Protein AF-M4C6T0-F1 (afdb_monomer_lite)

Structure (mmCIF, N/CA/C/O backbone):
data_AF-M4C6T0-F1
#
_entry.id   AF-M4C6T0-F1
#
loop_
_atom_site.group_PDB
_atom_site.id
_atom_site.type_symbol
_atom_site.label_atom_id
_atom_site.label_alt_id
_atom_site.label_comp_id
_atom_site.label_asym_id
_atom_site.label_entity_id
_atom_site.label_seq_id
_atom_site.pdbx_PDB_ins_code
_atom_site.Cartn_x
_atom_site.Cartn_y
_atom_site.Cartn_z
_atom_site.occupancy
_atom_site.B_iso_or_equiv
_atom_site.auth_seq_id
_atom_site.auth_comp_id
_atom_site.auth_asym_id
_atom_site.auth_atom_id
_atom_site.pdbx_PDB_model_num
ATOM 1 N N . MET A 1 1 ? -5.863 -20.176 60.309 1.00 34.75 1 MET A N 1
ATOM 2 C CA . MET A 1 1 ? -4.552 -20.856 60.263 1.00 34.75 1 MET A CA 1
ATOM 3 C C . MET A 1 1 ? -3.946 -20.661 58.879 1.00 34.75 1 MET A C 1
ATOM 5 O O . MET A 1 1 ? -4.218 -21.455 57.996 1.00 34.75 1 MET A O 1
ATOM 9 N N . LEU A 1 2 ? -3.178 -19.593 58.672 1.00 32.44 2 LEU A N 1
ATOM 10 C CA . LEU A 1 2 ? -2.328 -19.421 57.488 1.00 32.44 2 LEU A CA 1
ATOM 11 C C . LEU A 1 2 ? -0.992 -18.873 57.990 1.00 32.44 2 LEU A C 1
ATOM 13 O O . LEU A 1 2 ? -0.726 -17.677 57.941 1.00 32.44 2 LEU A O 1
ATOM 17 N N . ALA A 1 3 ? -0.214 -19.765 58.596 1.00 37.16 3 ALA A N 1
ATOM 18 C CA . ALA A 1 3 ? 1.192 -19.548 58.882 1.00 37.16 3 ALA A CA 1
ATOM 19 C C . ALA A 1 3 ? 1.992 -20.378 57.870 1.00 37.16 3 ALA A C 1
ATOM 21 O O . ALA A 1 3 ? 1.653 -21.535 57.633 1.00 37.16 3 ALA A O 1
ATOM 22 N N . ASN A 1 4 ? 3.046 -19.769 57.328 1.00 42.59 4 ASN A N 1
ATOM 23 C CA . ASN A 1 4 ? 4.097 -20.364 56.497 1.00 42.59 4 ASN A CA 1
ATOM 24 C C . ASN A 1 4 ? 3.730 -20.710 55.045 1.00 42.59 4 ASN A C 1
ATOM 26 O O . ASN A 1 4 ? 3.694 -21.869 54.647 1.00 42.59 4 ASN A O 1
ATOM 30 N N . LEU A 1 5 ? 3.604 -19.670 54.220 1.00 40.28 5 LEU A N 1
ATOM 31 C CA . LEU A 1 5 ? 4.192 -19.707 52.880 1.00 40.28 5 LEU A CA 1
ATOM 32 C C . LEU A 1 5 ? 5.446 -18.835 52.942 1.00 40.28 5 LEU A C 1
ATOM 34 O O . LEU A 1 5 ? 5.355 -17.626 53.148 1.00 40.28 5 LEU A O 1
ATOM 38 N N . ASP A 1 6 ? 6.608 -19.473 52.850 1.00 43.81 6 ASP A N 1
ATOM 39 C CA . ASP A 1 6 ? 7.919 -18.828 52.851 1.00 43.81 6 ASP A CA 1
ATOM 40 C C . ASP A 1 6 ? 8.112 -18.146 51.484 1.00 43.81 6 ASP A C 1
ATOM 42 O O . ASP A 1 6 ? 8.697 -18.688 50.545 1.00 43.81 6 ASP A O 1
ATOM 46 N N . ILE A 1 7 ? 7.471 -16.987 51.319 1.00 48.97 7 ILE A N 1
ATOM 47 C CA . ILE A 1 7 ? 7.549 -16.174 50.105 1.00 48.97 7 ILE A CA 1
ATOM 48 C C . ILE A 1 7 ? 8.973 -15.616 50.048 1.00 48.97 7 ILE A C 1
ATOM 50 O O . ILE A 1 7 ? 9.346 -14.760 50.852 1.00 48.97 7 ILE A O 1
ATOM 54 N N . SER A 1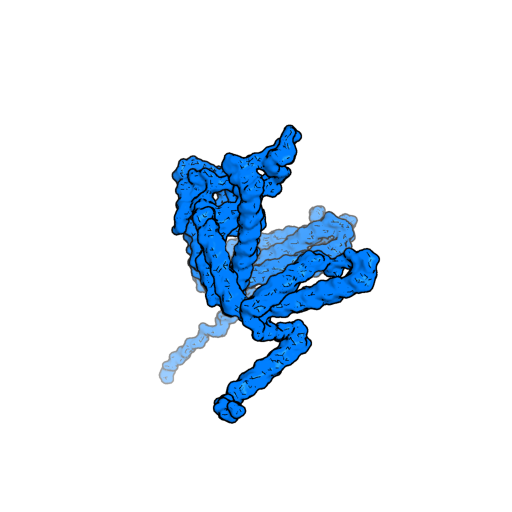 8 ? 9.773 -16.111 49.099 1.00 57.84 8 SER A N 1
ATOM 55 C CA . SER A 1 8 ? 11.155 -15.671 48.877 1.00 57.84 8 SER A CA 1
ATOM 56 C C . SER A 1 8 ? 11.259 -14.138 48.871 1.00 57.84 8 SER A C 1
ATOM 58 O O . SER A 1 8 ? 10.407 -13.441 48.314 1.00 57.84 8 SER A O 1
ATOM 60 N N . SER A 1 9 ? 12.341 -13.601 49.446 1.00 55.25 9 SER A N 1
ATOM 61 C CA . SER A 1 9 ? 12.688 -12.167 49.435 1.00 55.25 9 SER A CA 1
ATOM 62 C C . SER A 1 9 ? 12.513 -11.518 48.053 1.00 55.25 9 SER A C 1
ATOM 64 O O . SER A 1 9 ? 12.096 -10.361 47.947 1.00 55.25 9 SER A O 1
ATOM 66 N N . ASP A 1 10 ? 12.749 -12.279 46.983 1.00 52.09 10 ASP A N 1
ATOM 67 C CA . ASP A 1 10 ? 12.592 -11.807 45.611 1.00 52.09 10 ASP A CA 1
ATOM 68 C C . ASP A 1 10 ? 11.132 -11.749 45.149 1.00 52.09 10 ASP A C 1
ATOM 70 O O . ASP A 1 10 ? 10.766 -10.802 44.454 1.00 52.09 10 ASP A O 1
ATOM 74 N N . GLN A 1 11 ? 10.261 -12.652 45.610 1.00 49.75 11 GLN A N 1
ATOM 75 C CA . GLN A 1 11 ? 8.814 -12.569 45.371 1.00 49.75 11 GLN A CA 1
ATOM 76 C C . GLN A 1 11 ? 8.192 -11.367 46.099 1.00 49.75 11 GLN A C 1
ATOM 78 O O . GLN A 1 11 ? 7.364 -10.663 45.524 1.00 49.75 11 GLN A O 1
ATOM 83 N N . VAL A 1 12 ? 8.651 -11.047 47.316 1.00 56.62 12 VAL A N 1
ATOM 84 C CA . VAL A 1 12 ? 8.214 -9.840 48.049 1.00 56.62 12 VAL A CA 1
ATOM 85 C C . VAL A 1 12 ? 8.657 -8.558 47.331 1.00 56.62 12 VAL A C 1
ATOM 87 O O . VAL A 1 12 ? 7.901 -7.584 47.252 1.00 56.62 12 VAL A O 1
ATOM 90 N N . LYS A 1 13 ? 9.875 -8.537 46.772 1.00 60.06 13 LYS A N 1
ATOM 91 C CA . LYS A 1 13 ? 10.358 -7.415 45.946 1.00 60.06 13 LYS A CA 1
ATOM 92 C C . LYS A 1 13 ? 9.582 -7.294 44.634 1.00 60.06 13 LYS A C 1
ATOM 94 O O . LYS A 1 13 ? 9.295 -6.169 44.220 1.00 60.06 13 LYS A O 1
ATOM 99 N N . LEU A 1 14 ? 9.230 -8.417 44.005 1.00 58.19 14 LEU A N 1
ATOM 100 C CA . LEU A 1 14 ? 8.426 -8.459 42.783 1.00 58.19 14 LEU A CA 1
ATOM 101 C C . LEU A 1 14 ? 7.018 -7.900 43.035 1.00 58.19 14 LEU A C 1
ATOM 103 O O . LEU A 1 14 ? 6.595 -6.988 42.331 1.00 58.19 14 LEU A O 1
ATOM 107 N N . LEU A 1 15 ? 6.354 -8.345 44.108 1.00 57.53 15 LEU A N 1
ATOM 108 C CA . LEU A 1 15 ? 5.052 -7.838 44.558 1.00 57.53 15 LEU A CA 1
ATOM 109 C C . LEU A 1 15 ? 5.080 -6.328 44.829 1.00 57.53 15 LEU A C 1
ATOM 111 O O . LEU A 1 15 ? 4.204 -5.599 44.373 1.00 57.53 15 LEU A O 1
ATOM 115 N N . ARG A 1 16 ? 6.121 -5.816 45.502 1.00 61.53 16 ARG A N 1
ATOM 116 C CA . ARG A 1 16 ? 6.276 -4.363 45.717 1.00 61.53 16 ARG A CA 1
ATOM 117 C C . ARG A 1 16 ? 6.500 -3.583 44.422 1.00 61.53 16 ARG A C 1
ATOM 119 O O . ARG A 1 16 ? 6.084 -2.427 44.348 1.00 61.53 16 ARG A O 1
ATOM 126 N N . ARG A 1 17 ? 7.187 -4.160 43.429 1.00 61.09 17 ARG A N 1
ATOM 127 C CA . ARG A 1 17 ? 7.357 -3.536 42.106 1.00 61.09 17 ARG A CA 1
ATOM 128 C C . ARG A 1 17 ? 6.044 -3.517 41.331 1.00 61.09 17 ARG A C 1
ATOM 130 O O . ARG A 1 17 ? 5.722 -2.468 40.787 1.00 61.09 17 ARG A O 1
ATOM 137 N N . LEU A 1 18 ? 5.287 -4.614 41.350 1.00 61.22 18 LEU A N 1
ATOM 138 C CA . LEU A 1 18 ? 3.964 -4.704 40.730 1.00 61.22 18 LEU A CA 1
ATOM 139 C C . LEU A 1 18 ? 2.987 -3.694 41.343 1.00 61.22 18 LEU A C 1
ATOM 141 O O . LEU A 1 18 ? 2.423 -2.902 40.605 1.00 61.22 18 LEU A O 1
ATOM 145 N N . LEU A 1 19 ? 2.909 -3.598 42.674 1.00 61.06 19 LEU A N 1
ATOM 146 C CA . LEU A 1 19 ? 2.078 -2.600 43.370 1.00 61.06 19 LEU A CA 1
ATOM 147 C C . LEU A 1 19 ? 2.480 -1.146 43.061 1.00 61.06 19 LEU A C 1
ATOM 149 O O . LEU A 1 19 ? 1.636 -0.254 42.997 1.00 61.06 19 LEU A O 1
ATOM 153 N N . LYS A 1 20 ? 3.780 -0.872 42.881 1.00 65.50 20 LYS A N 1
ATOM 154 C CA . LYS A 1 20 ? 4.250 0.462 42.468 1.00 65.50 20 LYS A CA 1
ATOM 155 C C . LYS A 1 20 ? 3.882 0.774 41.019 1.00 65.50 20 LYS A C 1
ATOM 157 O O . LYS A 1 20 ? 3.477 1.900 40.754 1.00 65.50 20 LYS A O 1
ATOM 162 N N . LEU A 1 21 ? 4.017 -0.200 40.120 1.00 61.97 21 LEU A N 1
ATOM 163 C CA . LEU A 1 21 ? 3.598 -0.095 38.721 1.00 61.97 21 LEU A CA 1
ATOM 164 C C . LEU A 1 21 ? 2.089 0.121 38.621 1.00 61.97 21 LEU A C 1
ATOM 166 O O . LEU A 1 21 ? 1.659 1.050 37.955 1.00 61.97 21 LEU A O 1
ATOM 170 N N . GLU A 1 22 ? 1.299 -0.654 39.356 1.00 62.06 22 GLU A N 1
ATOM 171 C CA . GLU A 1 22 ? -0.155 -0.522 39.446 1.00 62.06 22 GLU A CA 1
ATOM 172 C C . GLU A 1 22 ? -0.570 0.893 39.875 1.00 62.06 22 GLU A C 1
ATOM 174 O O . GLU A 1 22 ? -1.385 1.545 39.224 1.00 62.06 22 GLU A O 1
ATOM 179 N N . LYS A 1 23 ? 0.080 1.426 40.917 1.00 60.47 23 LYS A N 1
ATOM 180 C CA . LYS A 1 23 ? -0.165 2.786 41.410 1.00 60.47 23 LYS A CA 1
ATOM 181 C C . LYS A 1 23 ? 0.260 3.870 40.412 1.00 60.47 23 LYS A C 1
ATOM 183 O O . LYS A 1 23 ? -0.401 4.901 40.322 1.00 60.47 23 LYS A O 1
ATOM 188 N N . GLN A 1 24 ? 1.346 3.653 39.668 1.00 60.00 24 GLN A N 1
ATOM 189 C CA . GLN A 1 24 ? 1.797 4.560 38.605 1.00 60.00 24 GLN A CA 1
ATOM 190 C C . GLN A 1 24 ? 0.851 4.542 37.398 1.00 60.00 24 GLN A C 1
ATOM 192 O O . GLN A 1 24 ? 0.559 5.601 36.849 1.00 60.00 24 GLN A O 1
ATOM 197 N N . LEU A 1 25 ? 0.335 3.369 37.023 1.00 61.12 25 LEU A N 1
ATOM 198 C CA . LEU A 1 25 ? -0.644 3.205 35.947 1.00 61.12 25 LEU A CA 1
ATOM 199 C C . LEU A 1 25 ? -1.969 3.895 36.303 1.00 61.12 25 LEU A C 1
ATOM 201 O O . LEU A 1 25 ? -2.456 4.701 35.515 1.00 61.12 25 LEU A O 1
ATOM 205 N N . GLN A 1 26 ? -2.478 3.704 37.527 1.00 60.88 26 GLN A N 1
ATOM 206 C CA . GLN A 1 26 ? -3.668 4.418 38.013 1.00 60.88 26 GLN A CA 1
ATOM 207 C C . GLN A 1 26 ? -3.472 5.944 38.038 1.00 60.88 26 GLN A C 1
ATOM 209 O O . GLN A 1 26 ? -4.369 6.688 37.647 1.00 60.88 26 GLN A O 1
ATOM 214 N N . GLN A 1 27 ? -2.296 6.433 38.454 1.00 60.44 27 GLN A N 1
ATOM 215 C CA . GLN A 1 27 ? -1.970 7.869 38.440 1.00 60.44 27 GLN A CA 1
ATOM 216 C C . GLN A 1 27 ? -1.851 8.453 37.025 1.00 60.44 27 GLN A C 1
ATOM 218 O O . GLN A 1 27 ? -2.093 9.644 36.842 1.00 60.44 27 GLN A O 1
ATOM 223 N N . ALA A 1 28 ? -1.510 7.630 36.032 1.00 58.19 28 ALA A N 1
ATOM 224 C CA . ALA A 1 28 ? -1.480 8.002 34.620 1.00 58.19 28 ALA A CA 1
ATOM 225 C C . ALA A 1 28 ? -2.862 7.923 33.939 1.00 58.19 28 ALA A C 1
ATOM 227 O O . ALA A 1 28 ? -2.954 8.142 32.733 1.00 58.19 28 ALA A O 1
ATOM 228 N N . GLY A 1 29 ? -3.929 7.608 34.686 1.00 40.25 29 GLY A N 1
ATOM 229 C CA . GLY A 1 29 ? -5.281 7.441 34.144 1.00 40.25 29 GLY A CA 1
ATOM 230 C C . GLY A 1 29 ? -5.499 6.115 33.410 1.00 40.25 29 GLY A C 1
ATOM 231 O O . GLY A 1 29 ? -6.491 5.972 32.704 1.00 40.25 29 GLY A O 1
ATOM 232 N N . ILE A 1 30 ? -4.593 5.145 33.565 1.00 50.09 30 ILE A N 1
ATOM 233 C CA . ILE A 1 30 ? -4.715 3.807 32.983 1.00 50.09 30 ILE A CA 1
ATOM 234 C C . ILE A 1 30 ? -5.430 2.924 34.009 1.00 50.09 30 ILE A C 1
ATOM 236 O O . ILE A 1 30 ? -4.885 2.629 35.077 1.00 50.09 30 ILE A O 1
ATOM 240 N N . ALA A 1 31 ? -6.664 2.520 33.699 1.00 55.06 31 ALA A N 1
ATOM 241 C CA . ALA A 1 31 ? -7.420 1.592 34.529 1.00 55.06 31 ALA A CA 1
ATOM 242 C C . ALA A 1 31 ? -6.672 0.254 34.607 1.00 55.06 31 ALA A C 1
ATOM 244 O O . ALA A 1 31 ? -6.477 -0.434 33.606 1.00 55.06 31 ALA A O 1
ATOM 245 N N . VAL A 1 32 ? -6.230 -0.106 35.810 1.00 54.19 32 VAL A N 1
ATOM 246 C CA . VAL A 1 32 ? -5.690 -1.438 36.084 1.00 54.19 32 VAL A CA 1
ATOM 247 C C . VAL A 1 32 ? -6.874 -2.390 36.022 1.00 54.19 32 VAL A C 1
ATOM 249 O O . VAL A 1 32 ? -7.782 -2.303 36.851 1.00 54.19 32 VAL A O 1
ATOM 252 N N . ALA A 1 33 ? -6.898 -3.237 34.996 1.00 56.69 33 ALA A N 1
ATOM 253 C CA . ALA A 1 33 ? -7.956 -4.216 34.820 1.00 56.69 33 ALA A CA 1
ATOM 254 C C . ALA A 1 33 ? -8.023 -5.114 36.060 1.00 56.69 33 ALA A C 1
ATOM 256 O O . ALA A 1 33 ? -7.018 -5.692 36.476 1.00 56.69 33 ALA A O 1
ATOM 257 N N . ALA A 1 34 ? -9.204 -5.191 36.668 1.00 60.00 34 ALA A N 1
ATOM 258 C CA . ALA A 1 34 ? -9.462 -6.184 37.695 1.00 60.00 34 ALA A CA 1
ATOM 259 C C . ALA A 1 34 ? -9.391 -7.574 37.047 1.00 60.00 34 ALA A C 1
ATOM 261 O O . ALA A 1 34 ? -9.888 -7.755 35.935 1.00 60.00 34 ALA A O 1
ATOM 262 N N . ASP A 1 35 ? -8.776 -8.528 37.742 1.00 66.56 35 ASP A N 1
ATOM 263 C CA . ASP A 1 35 ? -8.750 -9.938 37.351 1.00 66.56 35 ASP A CA 1
ATOM 264 C C . ASP A 1 35 ? -10.167 -10.515 37.502 1.00 66.56 35 ASP A C 1
ATOM 266 O O . ASP A 1 35 ? -10.578 -10.931 38.586 1.00 66.56 35 ASP A O 1
ATOM 270 N N . ILE A 1 36 ? -10.969 -10.386 36.441 1.00 77.38 36 ILE A N 1
ATOM 271 C CA . ILE A 1 36 ? -12.367 -10.822 36.383 1.00 77.38 36 ILE A CA 1
ATOM 272 C C . ILE A 1 36 ? -12.420 -12.058 35.478 1.00 77.38 36 ILE A C 1
ATOM 274 O O . ILE A 1 36 ? -12.014 -11.960 34.317 1.00 77.38 36 ILE A O 1
ATOM 278 N N . PRO A 1 37 ? -12.947 -13.200 35.956 1.00 81.00 37 PRO A N 1
ATOM 279 C CA . PRO A 1 37 ? -13.094 -14.403 35.143 1.00 81.00 37 PRO A CA 1
ATOM 280 C C . PRO A 1 37 ? -13.915 -14.164 33.869 1.00 81.00 37 PRO A C 1
ATOM 282 O O . PRO A 1 37 ? -14.887 -13.405 33.878 1.00 81.00 37 PRO A O 1
ATOM 285 N N . TYR A 1 38 ? -13.572 -14.871 32.788 1.00 77.88 38 TYR A N 1
ATOM 286 C CA . TYR A 1 38 ? -14.214 -14.729 31.475 1.00 77.88 38 TYR A CA 1
ATOM 287 C C . TYR A 1 38 ? -15.745 -14.823 31.529 1.00 77.88 38 TYR A C 1
ATOM 289 O O . TYR A 1 38 ? -16.435 -13.969 30.974 1.00 77.88 38 TYR A O 1
ATOM 297 N N . GLU A 1 39 ? -16.290 -15.833 32.215 1.00 84.38 39 GLU A N 1
ATOM 298 C CA . GLU A 1 39 ? -17.742 -16.047 32.302 1.00 84.38 39 GLU A CA 1
ATOM 299 C C . GLU A 1 39 ? -18.455 -14.891 33.016 1.00 84.38 39 GLU A C 1
ATOM 301 O O . GLU A 1 39 ? -19.526 -14.460 32.587 1.00 84.38 39 GLU A O 1
ATOM 306 N N . GLU A 1 40 ? -17.841 -14.346 34.069 1.00 84.38 40 GLU A N 1
ATOM 307 C CA . GLU A 1 40 ? -18.385 -13.222 34.831 1.00 84.38 40 GLU A CA 1
ATOM 308 C C . GLU A 1 40 ? -18.328 -11.924 34.018 1.00 84.38 40 GLU A C 1
ATOM 310 O O . GLU A 1 40 ? -19.326 -11.204 33.928 1.00 84.38 40 GLU A O 1
ATOM 315 N N . ALA A 1 41 ? -17.195 -11.657 33.361 1.00 84.69 41 ALA A N 1
ATOM 316 C CA . ALA A 1 41 ? -17.044 -10.510 32.474 1.00 84.69 41 ALA A CA 1
ATOM 317 C C . ALA A 1 41 ? -18.034 -10.579 31.299 1.00 84.69 41 ALA A C 1
ATOM 319 O O . ALA A 1 41 ? -18.707 -9.592 31.005 1.00 84.69 41 ALA A O 1
ATOM 320 N N . MET A 1 42 ? -18.195 -11.749 30.673 1.00 85.75 42 MET A N 1
ATOM 321 C CA . MET A 1 42 ? -19.129 -11.958 29.564 1.00 85.75 42 MET A CA 1
ATOM 322 C C . MET A 1 42 ? -20.588 -11.771 29.997 1.00 85.75 42 MET A C 1
ATOM 324 O O . MET A 1 42 ? -21.349 -11.079 29.317 1.00 85.75 42 MET A O 1
ATOM 328 N N . ALA A 1 43 ? -20.986 -12.343 31.138 1.00 89.12 43 ALA A N 1
ATOM 329 C CA . ALA A 1 43 ? -22.335 -12.178 31.674 1.00 89.12 43 ALA A CA 1
ATOM 330 C C . ALA A 1 43 ? -22.646 -10.703 31.972 1.00 89.12 43 ALA A C 1
ATOM 332 O O . ALA A 1 43 ? -23.725 -10.215 31.628 1.00 89.12 43 ALA A O 1
ATOM 333 N N . LYS A 1 44 ? -21.682 -9.970 32.544 1.00 88.50 44 LYS A N 1
ATOM 334 C CA . LYS A 1 44 ? -21.825 -8.537 32.831 1.00 88.50 44 LYS A CA 1
ATOM 335 C C . LYS A 1 44 ? -21.882 -7.686 31.569 1.00 88.50 44 LYS A C 1
ATOM 337 O O . LYS A 1 44 ? -22.735 -6.809 31.485 1.00 88.50 44 LYS A O 1
ATOM 342 N N . VAL A 1 45 ? -21.062 -7.982 30.562 1.00 88.25 45 VAL A N 1
ATOM 343 C CA . VAL A 1 45 ? -21.121 -7.327 29.244 1.00 88.25 45 VAL A CA 1
ATOM 344 C C . VAL A 1 45 ? -22.496 -7.519 28.595 1.00 88.25 45 VAL A C 1
ATOM 346 O O . VAL A 1 45 ? -23.077 -6.560 28.089 1.00 88.25 45 VAL A O 1
ATOM 349 N N . GLN A 1 46 ? -23.064 -8.728 28.650 1.00 89.44 46 GLN A N 1
ATOM 350 C CA . GLN A 1 46 ? -24.403 -9.003 28.112 1.00 89.44 46 GLN A CA 1
ATOM 351 C C . GLN A 1 46 ? -25.511 -8.287 28.896 1.00 89.44 46 GLN A C 1
ATOM 353 O O . GLN A 1 46 ? -26.425 -7.719 28.295 1.00 89.44 46 GLN A O 1
ATOM 358 N N . GLU A 1 47 ? -25.429 -8.285 30.228 1.00 91.62 47 GLU A N 1
ATOM 359 C CA . GLU A 1 47 ? -26.374 -7.590 31.108 1.00 91.62 47 GLU A CA 1
ATOM 360 C C . GLU A 1 47 ? -26.380 -6.077 30.845 1.00 91.62 47 GLU A C 1
ATOM 362 O O . GLU A 1 47 ? -27.444 -5.487 30.632 1.00 91.62 47 GLU A O 1
ATOM 367 N N . ILE A 1 48 ? -25.191 -5.468 30.796 1.00 89.81 48 ILE A N 1
ATOM 368 C CA . ILE A 1 48 ? -25.002 -4.041 30.524 1.00 89.81 48 ILE A CA 1
ATOM 369 C C . ILE A 1 48 ? -25.487 -3.700 29.116 1.00 89.81 48 ILE A C 1
ATOM 371 O O . ILE A 1 48 ? -26.246 -2.748 28.950 1.00 89.81 48 ILE A O 1
ATOM 375 N N . SER A 1 49 ? -25.121 -4.500 28.110 1.00 88.19 49 SER A N 1
ATOM 376 C CA . SER A 1 49 ? -25.553 -4.286 26.726 1.00 88.19 49 SER A CA 1
ATOM 377 C C . SER A 1 49 ? -27.077 -4.309 26.592 1.00 88.19 49 SER A C 1
ATOM 379 O O . SER A 1 49 ? -27.645 -3.408 25.970 1.00 88.19 49 SER A O 1
ATOM 381 N N . ARG A 1 50 ? -27.754 -5.269 27.240 1.00 92.50 50 ARG A N 1
ATOM 382 C CA . ARG A 1 50 ? -29.222 -5.322 27.274 1.00 92.50 50 ARG A CA 1
ATOM 383 C C . ARG A 1 50 ? -29.803 -4.063 27.915 1.00 92.50 50 ARG A C 1
ATOM 385 O O . ARG A 1 50 ? -30.717 -3.462 27.356 1.00 92.50 50 ARG A O 1
ATOM 392 N N . ARG A 1 51 ? -29.254 -3.628 29.054 1.00 91.50 51 ARG A N 1
ATOM 393 C CA . ARG A 1 51 ? -29.753 -2.445 29.764 1.00 91.50 51 ARG A CA 1
ATOM 394 C C . ARG A 1 51 ? -29.523 -1.148 28.986 1.00 91.50 51 ARG A C 1
ATOM 396 O O . ARG A 1 51 ? -30.417 -0.311 28.917 1.00 91.50 51 ARG A O 1
ATOM 403 N N . MET A 1 52 ? -28.366 -0.991 28.349 1.00 87.00 52 MET A N 1
ATOM 404 C CA . MET A 1 52 ? -28.093 0.151 27.472 1.00 87.00 52 MET A CA 1
ATOM 405 C C . MET A 1 52 ? -29.048 0.181 26.273 1.00 87.00 52 MET A C 1
ATOM 407 O O . MET A 1 52 ? -29.515 1.255 25.900 1.00 87.00 52 MET A O 1
ATOM 411 N N . GLN A 1 53 ? -29.394 -0.982 25.709 1.00 89.06 53 GLN A N 1
ATOM 412 C CA . GLN A 1 53 ? -30.375 -1.083 24.628 1.00 89.06 53 GLN A CA 1
ATOM 413 C C . GLN A 1 53 ? -31.797 -0.707 25.082 1.00 89.06 53 GLN A C 1
ATOM 415 O O . GLN A 1 53 ? -32.523 -0.076 24.318 1.00 89.06 53 GLN A O 1
ATOM 420 N N . GLU A 1 54 ? -32.186 -1.042 26.317 1.00 90.50 54 GLU A N 1
ATOM 421 C CA . GLU A 1 54 ? -33.465 -0.619 26.914 1.00 90.50 54 GLU A CA 1
ATOM 422 C C . GLU A 1 54 ? -33.543 0.902 27.128 1.00 90.50 54 GLU A C 1
ATOM 424 O O . GLU A 1 54 ? -34.602 1.495 26.930 1.00 90.50 54 GLU A O 1
ATOM 429 N N . ILE A 1 55 ? -32.433 1.541 27.520 1.00 87.75 55 ILE A N 1
ATOM 430 C CA . ILE A 1 55 ? -32.351 3.006 27.681 1.00 87.75 55 ILE A CA 1
ATOM 431 C C . ILE A 1 55 ? -32.301 3.706 26.309 1.00 87.75 55 ILE A C 1
ATOM 433 O O . ILE A 1 55 ? -32.821 4.811 26.144 1.00 87.75 55 ILE A O 1
ATOM 437 N N . GLY A 1 56 ? -31.695 3.060 25.312 1.00 85.00 56 GLY A N 1
ATOM 438 C CA . GLY A 1 56 ? -31.628 3.507 23.924 1.00 85.00 56 GLY A CA 1
ATOM 439 C C . GLY A 1 56 ? -30.383 4.335 23.608 1.00 85.00 56 GLY A C 1
ATOM 440 O O . GLY A 1 56 ? -29.603 3.947 22.740 1.00 85.00 56 GLY A O 1
ATOM 441 N N . SER A 1 57 ? -30.180 5.474 24.279 1.00 84.69 57 SER A N 1
ATOM 442 C CA . SER A 1 57 ? -29.009 6.334 24.043 1.00 84.69 57 SER A CA 1
ATOM 443 C C . SER A 1 57 ? -28.646 7.223 25.235 1.00 84.69 57 SER A C 1
ATOM 445 O O . SER A 1 57 ? -29.457 7.456 26.132 1.00 84.69 57 SER A O 1
ATOM 447 N N . ALA A 1 58 ? -27.435 7.788 25.196 1.00 78.62 58 ALA A N 1
ATOM 448 C CA . ALA A 1 58 ? -26.965 8.784 26.163 1.00 78.62 58 ALA A CA 1
ATOM 449 C C . ALA A 1 58 ? -27.843 10.054 26.203 1.00 78.62 58 ALA A C 1
ATOM 4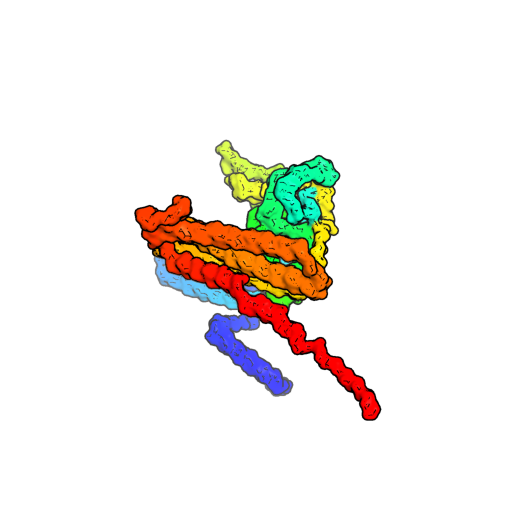51 O O . ALA A 1 58 ? -27.941 10.714 27.235 1.00 78.62 58 ALA A O 1
ATOM 452 N N . ASP A 1 59 ? -28.530 10.368 25.100 1.00 83.06 59 ASP A N 1
ATOM 453 C CA . ASP A 1 59 ? -29.399 11.541 24.957 1.00 83.06 59 ASP A CA 1
ATOM 454 C C . ASP A 1 59 ? -30.882 11.228 25.185 1.00 83.06 59 ASP A C 1
ATOM 456 O O . ASP A 1 59 ? -31.752 11.973 24.725 1.00 83.06 59 ASP A O 1
ATOM 460 N N . VAL A 1 60 ? -31.193 10.155 25.921 1.00 85.00 60 VAL A N 1
ATOM 461 C CA . VAL A 1 60 ? -32.572 9.735 26.201 1.00 85.00 60 VAL A CA 1
ATOM 462 C C . VAL A 1 60 ? -33.463 10.917 26.614 1.00 85.00 60 VAL A C 1
ATOM 464 O O . VAL A 1 60 ? -33.079 11.801 27.399 1.00 85.00 60 VAL A O 1
ATOM 467 N N . THR A 1 61 ? -34.656 10.955 26.020 1.00 82.81 61 THR A N 1
ATOM 468 C CA . THR A 1 61 ? -35.696 11.955 26.271 1.00 82.81 61 THR A CA 1
ATOM 469 C C . THR A 1 61 ? -36.874 11.263 26.937 1.00 82.81 61 THR A C 1
ATOM 471 O O . THR A 1 61 ? -37.360 10.243 26.456 1.00 82.81 61 THR A O 1
ATOM 474 N N . HIS A 1 62 ? -37.306 11.794 28.078 1.00 84.56 62 HIS A N 1
ATOM 475 C CA . HIS A 1 62 ? -38.418 11.249 28.845 1.00 84.56 62 HIS A CA 1
ATOM 476 C C . HIS A 1 62 ? -39.357 12.400 29.243 1.00 84.56 62 HIS A C 1
ATOM 478 O O . HIS A 1 62 ? -38.856 13.481 29.555 1.00 84.56 62 HIS A O 1
ATOM 484 N N . PRO A 1 63 ? -40.693 12.212 29.239 1.00 84.12 63 PRO A N 1
ATOM 485 C CA . PRO A 1 63 ? -41.648 13.265 29.609 1.00 84.12 63 PRO A CA 1
ATOM 486 C C . PRO A 1 63 ? -41.440 13.834 31.021 1.00 84.12 63 PRO A C 1
ATOM 488 O O . PRO A 1 63 ? -41.768 14.987 31.283 1.00 84.12 63 PRO A O 1
ATOM 491 N N . ASP A 1 64 ? -40.886 13.023 31.922 1.00 88.25 64 ASP A N 1
ATOM 492 C CA . ASP A 1 64 ? -40.480 13.425 33.271 1.00 88.25 64 ASP A CA 1
ATOM 493 C C . ASP A 1 64 ? -38.971 13.722 33.324 1.00 88.25 64 ASP A C 1
ATOM 495 O O . ASP A 1 64 ? -38.145 12.830 33.100 1.00 88.25 64 ASP A O 1
ATOM 499 N N . ALA A 1 65 ? -38.625 14.965 33.672 1.00 86.62 65 ALA A N 1
ATOM 500 C CA . ALA A 1 65 ? -37.253 15.456 33.775 1.00 86.62 65 ALA A CA 1
ATOM 501 C C . ALA A 1 65 ? -36.426 14.758 34.874 1.00 86.62 65 ALA A C 1
ATOM 503 O O . ALA A 1 65 ? -35.206 14.634 34.736 1.00 86.62 65 ALA A O 1
ATOM 504 N N . ALA A 1 66 ? -37.059 14.282 35.953 1.00 86.62 66 ALA A N 1
ATOM 505 C CA . ALA A 1 66 ? -36.365 13.555 37.014 1.00 86.62 66 ALA A CA 1
ATOM 506 C C . ALA A 1 66 ? -35.928 12.163 36.531 1.00 86.62 66 ALA A C 1
ATOM 508 O O . ALA A 1 66 ? -34.772 11.776 36.712 1.00 86.62 66 ALA A O 1
ATOM 509 N N . ILE A 1 67 ? -36.826 11.456 35.839 1.00 86.44 67 ILE A N 1
ATOM 510 C CA . ILE A 1 67 ? -36.545 10.150 35.224 1.00 86.44 67 ILE A CA 1
ATOM 511 C C . ILE A 1 67 ? -35.515 10.303 34.100 1.00 86.44 67 ILE A C 1
ATOM 513 O O . ILE A 1 67 ? -34.587 9.506 33.997 1.00 86.44 67 ILE A O 1
ATOM 517 N N . GLN A 1 68 ? -35.610 11.367 33.299 1.00 86.31 68 GLN A N 1
ATOM 518 C CA . GLN A 1 68 ? -34.632 11.653 32.252 1.00 86.31 68 GLN A CA 1
ATOM 519 C C . GLN A 1 68 ? -33.211 11.804 32.811 1.00 86.31 68 GLN A C 1
ATOM 521 O O . GLN A 1 68 ? -32.269 11.227 32.270 1.00 86.31 68 GLN A O 1
ATOM 526 N N . LYS A 1 69 ? -33.046 12.563 33.903 1.00 88.94 69 LYS A N 1
ATOM 527 C CA . LYS A 1 69 ? -31.745 12.729 34.562 1.00 88.94 69 LYS A CA 1
ATOM 528 C C . LYS A 1 69 ? -31.206 11.394 35.085 1.00 88.94 69 LYS A C 1
ATOM 530 O O . LYS A 1 69 ? -30.040 11.091 34.854 1.00 88.94 69 LYS A O 1
ATOM 535 N N . GLN A 1 70 ? -32.056 10.587 35.724 1.00 89.88 70 GLN A N 1
ATOM 536 C CA . GLN A 1 70 ? -31.670 9.268 36.235 1.00 89.88 70 GLN A CA 1
ATOM 537 C C . GLN A 1 70 ? -31.214 8.319 35.123 1.00 89.88 70 GLN A C 1
ATOM 539 O O . GLN A 1 70 ? -30.177 7.683 35.269 1.00 89.88 70 GLN A O 1
ATOM 544 N N . LEU A 1 71 ? -31.936 8.256 34.001 1.00 87.75 71 LEU A N 1
ATOM 545 C CA . LEU A 1 71 ? -31.571 7.385 32.879 1.00 87.75 71 LEU A CA 1
ATOM 546 C C . LEU A 1 71 ? -30.242 7.798 32.232 1.00 87.75 71 LEU A C 1
ATOM 548 O O . LEU A 1 71 ? -29.465 6.935 31.835 1.00 87.75 71 LEU A O 1
ATOM 552 N N . ARG A 1 72 ? -29.944 9.102 32.162 1.00 88.88 72 ARG A N 1
ATOM 553 C CA . ARG A 1 72 ? -28.654 9.606 31.659 1.00 88.88 72 ARG A CA 1
ATOM 554 C C . ARG A 1 72 ? -27.494 9.264 32.591 1.00 88.88 72 ARG A C 1
ATOM 556 O O . ARG A 1 72 ? -26.447 8.823 32.128 1.00 88.88 72 ARG A O 1
ATOM 563 N N . GLU A 1 73 ? -27.684 9.439 33.899 1.00 89.25 73 GLU A N 1
ATOM 564 C CA . GLU A 1 73 ? -26.693 9.043 34.909 1.00 89.25 73 GLU A CA 1
ATOM 565 C C . GLU A 1 73 ? -26.472 7.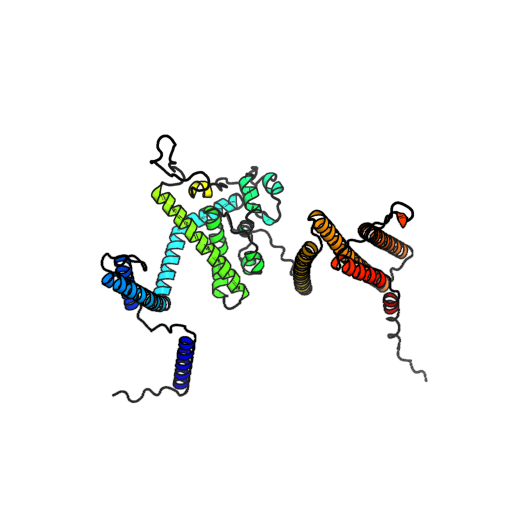523 34.913 1.00 89.25 73 GLU A C 1
ATOM 567 O O . GLU A 1 73 ? -25.335 7.061 35.012 1.00 89.25 73 GLU A O 1
ATOM 572 N N . GLU A 1 74 ? -27.543 6.738 34.761 1.00 90.69 74 GLU A N 1
ATOM 573 C CA . GLU A 1 74 ? -27.470 5.284 34.634 1.00 90.69 74 GLU A CA 1
ATOM 574 C C . GLU A 1 74 ? -26.690 4.876 33.380 1.00 90.69 74 GLU A C 1
ATOM 576 O O . GLU A 1 74 ? -25.757 4.083 33.490 1.00 90.69 74 GLU A O 1
ATOM 581 N N . TYR A 1 75 ? -27.011 5.457 32.221 1.00 89.31 75 TYR A N 1
ATOM 582 C CA . TYR A 1 75 ? -26.326 5.182 30.958 1.00 89.31 75 TYR A CA 1
ATOM 583 C C . TYR A 1 75 ? -24.824 5.480 31.043 1.00 89.31 75 TYR A C 1
ATOM 585 O O . TYR A 1 75 ? -24.013 4.657 30.630 1.00 89.31 75 TYR A O 1
ATOM 593 N N . TYR A 1 76 ? -24.444 6.616 31.636 1.00 88.25 76 TYR A N 1
ATOM 594 C CA . TYR A 1 76 ? -23.037 6.989 31.805 1.00 88.25 76 TYR A CA 1
ATOM 595 C C . TYR A 1 76 ? -22.265 5.999 32.692 1.00 88.25 76 TYR A C 1
ATOM 597 O O . TYR A 1 76 ? -21.136 5.629 32.378 1.00 88.25 76 TYR A O 1
ATOM 605 N N . ARG A 1 77 ? -22.869 5.514 33.787 1.00 89.19 77 ARG A N 1
ATOM 606 C CA . ARG A 1 77 ? -22.237 4.456 34.597 1.00 89.19 77 ARG A CA 1
ATOM 607 C C . ARG A 1 77 ? -22.133 3.141 33.837 1.00 89.19 77 ARG A C 1
ATOM 609 O O . ARG A 1 77 ? -21.106 2.483 33.930 1.00 89.19 77 ARG A O 1
ATOM 616 N N . LEU A 1 78 ? -23.180 2.763 33.101 1.00 89.31 78 LEU A N 1
ATOM 617 C CA . LEU A 1 78 ? -23.175 1.546 32.290 1.00 89.31 78 LEU A CA 1
ATOM 618 C C . LEU A 1 78 ? -22.070 1.593 31.233 1.00 89.31 78 LEU A C 1
ATOM 620 O O . LEU A 1 78 ? -21.431 0.578 31.003 1.00 89.31 78 LEU A O 1
ATOM 624 N N . GLU A 1 79 ? -21.791 2.756 30.648 1.00 87.25 79 GLU A N 1
ATOM 625 C CA . GLU A 1 79 ? -20.677 2.951 29.716 1.00 87.25 79 GLU A CA 1
ATOM 626 C C . GLU A 1 79 ? -19.309 2.730 30.389 1.00 87.25 79 GLU A C 1
ATOM 628 O O . GLU A 1 79 ? -18.487 1.975 29.867 1.00 87.25 79 GLU A O 1
ATOM 633 N N . GLN A 1 80 ? -19.092 3.295 31.584 1.00 85.31 80 GLN A N 1
ATOM 634 C CA . GLN A 1 80 ? -17.867 3.061 32.367 1.00 85.31 80 GLN A CA 1
ATOM 635 C C . GLN A 1 80 ? -17.702 1.589 32.773 1.00 85.31 80 GLN A C 1
ATOM 637 O O . GLN A 1 80 ? -16.610 1.024 32.671 1.00 85.31 80 GLN A O 1
ATOM 642 N N . ASP A 1 81 ? -18.785 0.950 33.220 1.00 86.50 81 ASP A N 1
ATOM 643 C CA . ASP A 1 81 ? -18.776 -0.466 33.581 1.00 86.50 81 ASP A CA 1
ATOM 644 C C . ASP A 1 81 ? -18.537 -1.344 32.343 1.00 86.50 81 ASP A C 1
ATOM 646 O O . ASP A 1 81 ? -17.758 -2.296 32.405 1.00 86.50 81 ASP A O 1
ATOM 650 N N . MET A 1 82 ? -19.132 -1.005 31.196 1.00 86.62 82 MET A N 1
ATOM 651 C CA . MET A 1 82 ? -18.920 -1.701 29.925 1.00 86.62 82 MET A CA 1
ATOM 652 C C . MET A 1 82 ? -17.448 -1.658 29.512 1.00 86.62 82 MET A C 1
ATOM 654 O O . MET A 1 82 ? -16.887 -2.684 29.133 1.00 86.62 82 MET A O 1
ATOM 658 N N . GLU A 1 83 ? -16.798 -0.496 29.616 1.00 83.69 83 GLU A N 1
ATOM 659 C CA . GLU A 1 83 ? -15.367 -0.347 29.335 1.00 83.69 83 GLU A CA 1
ATOM 660 C C . GLU A 1 83 ? -14.515 -1.207 30.281 1.00 83.69 83 GLU A C 1
ATOM 662 O O . GLU A 1 83 ? -13.613 -1.922 29.830 1.00 83.69 83 GLU A O 1
ATOM 667 N N . LYS A 1 84 ? -14.844 -1.217 31.579 1.00 81.94 84 LYS A N 1
ATOM 668 C CA . LYS A 1 84 ? -14.164 -2.040 32.587 1.00 81.94 84 LYS A CA 1
ATOM 669 C C . LYS A 1 84 ? -14.264 -3.536 32.274 1.00 81.94 84 LYS A C 1
ATOM 671 O O . LYS A 1 84 ? -13.236 -4.213 32.234 1.00 81.94 84 LYS A O 1
ATOM 676 N N . TYR A 1 85 ? -15.474 -4.057 32.056 1.00 81.81 85 TYR A N 1
ATOM 677 C CA . TYR A 1 85 ? -15.674 -5.489 31.807 1.00 81.81 85 TYR A CA 1
ATOM 678 C C . TYR A 1 85 ? -15.168 -5.917 30.426 1.00 81.81 85 TYR A C 1
ATOM 680 O O . TYR A 1 85 ? -14.590 -6.994 30.321 1.00 81.81 85 TYR A O 1
ATOM 688 N N . ASN A 1 86 ? -15.284 -5.079 29.388 1.00 77.88 86 ASN A N 1
ATOM 689 C CA . ASN A 1 86 ? -14.682 -5.368 28.082 1.00 77.88 86 ASN A CA 1
ATOM 690 C C . ASN A 1 86 ? -13.155 -5.419 28.157 1.00 77.88 86 ASN A C 1
ATOM 692 O O . ASN A 1 86 ? -12.543 -6.302 27.560 1.00 77.88 86 ASN A O 1
ATOM 696 N N . THR A 1 87 ? -12.529 -4.496 28.892 1.00 75.94 87 THR A N 1
ATOM 697 C CA . THR A 1 87 ? -11.070 -4.496 29.068 1.00 75.94 87 THR A CA 1
ATOM 698 C C . THR A 1 87 ? -10.613 -5.755 29.794 1.00 75.94 87 THR A C 1
ATOM 700 O O . THR A 1 87 ? -9.669 -6.397 29.345 1.00 75.94 87 THR A O 1
ATOM 703 N N . ALA A 1 88 ? -11.308 -6.149 30.866 1.00 76.62 88 ALA A N 1
ATOM 704 C CA . ALA A 1 88 ? -11.021 -7.400 31.561 1.00 76.62 88 ALA A CA 1
ATOM 705 C C . ALA A 1 88 ? -11.208 -8.618 30.640 1.00 76.62 88 ALA A C 1
ATOM 707 O O . ALA A 1 88 ? -10.320 -9.460 30.557 1.00 76.62 88 ALA A O 1
ATOM 708 N N . LEU A 1 89 ? -12.303 -8.664 29.871 1.00 79.75 89 LEU A N 1
ATOM 709 C CA . LEU A 1 89 ? -12.590 -9.743 28.927 1.00 79.75 89 LEU A CA 1
ATOM 710 C C . LEU A 1 89 ? -11.486 -9.892 27.870 1.00 79.75 89 LEU A C 1
ATOM 712 O O . LEU A 1 89 ? -11.016 -11.000 27.633 1.00 79.75 89 LEU A O 1
ATOM 716 N N . MET A 1 90 ? -11.026 -8.789 27.269 1.00 76.25 90 MET A N 1
ATOM 717 C CA . MET A 1 90 ? -9.976 -8.800 26.238 1.00 76.25 90 MET A CA 1
ATOM 718 C C . MET A 1 90 ? -8.613 -9.301 26.736 1.00 76.25 90 MET A C 1
ATOM 720 O O . MET A 1 90 ? -7.765 -9.651 25.915 1.00 76.25 90 MET A O 1
ATOM 724 N N . LEU A 1 91 ? -8.392 -9.314 28.052 1.00 75.44 91 LEU A N 1
ATOM 725 C CA . LEU A 1 91 ? -7.154 -9.778 28.681 1.00 75.44 91 LEU A CA 1
ATOM 726 C C . LEU A 1 91 ? -7.187 -11.266 29.056 1.00 75.44 91 LEU A C 1
ATOM 728 O O . LEU A 1 91 ? -6.163 -11.794 29.480 1.00 75.44 91 LEU A O 1
ATOM 732 N N . THR A 1 92 ? -8.331 -11.935 28.897 1.00 78.25 92 THR A N 1
ATOM 733 C CA . THR A 1 92 ? -8.473 -13.371 29.180 1.00 78.25 92 THR A CA 1
ATOM 734 C C . THR A 1 92 ? -7.944 -14.243 28.038 1.00 78.25 92 THR A C 1
ATOM 736 O O . THR A 1 92 ? -8.074 -13.907 26.853 1.00 78.25 92 THR A O 1
ATOM 739 N N . ASP A 1 93 ? -7.393 -15.407 28.389 1.00 76.75 93 ASP A N 1
ATOM 740 C CA . ASP A 1 93 ? -6.915 -16.397 27.418 1.00 76.75 93 ASP A CA 1
ATOM 741 C C . ASP A 1 93 ? -8.078 -16.997 26.609 1.00 76.75 93 ASP A C 1
ATOM 743 O O . ASP A 1 93 ? -7.935 -17.282 25.417 1.00 76.75 93 ASP A O 1
ATOM 747 N N . GLU A 1 94 ? -9.256 -17.137 27.221 1.00 81.81 94 GLU A N 1
ATOM 748 C CA . GLU A 1 94 ? -10.474 -17.632 26.579 1.00 81.81 94 GLU A CA 1
ATOM 749 C C . GLU A 1 94 ? -10.940 -16.701 25.459 1.00 81.81 94 GLU A C 1
ATOM 751 O O . GLU A 1 94 ? -11.273 -17.168 24.368 1.00 81.81 94 GLU A O 1
ATOM 756 N N . TYR A 1 95 ? -10.919 -15.382 25.684 1.00 76.81 95 TYR A N 1
ATOM 757 C CA . TYR A 1 95 ? -11.251 -14.408 24.645 1.00 76.81 95 TYR A CA 1
ATOM 758 C C . TYR A 1 95 ? -10.252 -14.466 23.485 1.00 76.81 95 TYR A C 1
ATOM 760 O O . TYR A 1 95 ? -10.652 -14.464 22.319 1.00 76.81 95 TYR A O 1
ATOM 768 N N . ALA A 1 96 ? -8.954 -14.588 23.781 1.00 74.88 96 ALA A N 1
ATOM 769 C CA . ALA A 1 96 ? -7.928 -14.748 22.753 1.00 74.88 96 ALA A CA 1
ATOM 770 C C . ALA A 1 96 ? -8.117 -16.044 21.938 1.00 74.88 96 ALA A C 1
ATOM 772 O O . ALA A 1 96 ? -7.959 -16.036 20.712 1.00 74.88 96 ALA A O 1
ATOM 773 N N . ALA A 1 97 ? -8.489 -17.148 22.594 1.00 80.94 97 ALA A N 1
ATOM 774 C CA . ALA A 1 97 ? -8.776 -18.426 21.949 1.00 80.94 97 ALA A CA 1
ATOM 775 C C . ALA A 1 97 ? -10.040 -18.370 21.075 1.00 80.94 97 ALA A C 1
ATOM 777 O O . ALA A 1 97 ? -10.045 -18.901 19.960 1.00 80.94 97 ALA A O 1
ATOM 778 N N . GLU A 1 98 ? -11.088 -17.702 21.554 1.00 83.69 98 GLU A N 1
ATOM 779 C CA . GLU A 1 98 ? -12.347 -17.484 20.843 1.00 83.69 98 GLU A CA 1
ATOM 780 C C . GLU A 1 98 ? -12.138 -16.630 19.585 1.00 83.69 98 GLU A C 1
ATOM 782 O O . GLU A 1 98 ? -12.549 -17.024 18.493 1.00 83.69 98 GLU A O 1
ATOM 787 N N . GLU A 1 99 ? -11.424 -15.508 19.693 1.00 81.38 99 GLU A N 1
ATOM 788 C CA . GLU A 1 99 ? -11.085 -14.668 18.540 1.00 81.38 99 GLU A CA 1
ATOM 789 C C . GLU A 1 99 ? -10.208 -15.421 17.530 1.00 81.38 99 GLU A C 1
ATOM 791 O O . GLU A 1 99 ? -10.444 -15.352 16.323 1.00 81.38 99 GLU A O 1
ATOM 796 N N . ALA A 1 100 ? -9.244 -16.221 17.997 1.00 84.88 100 ALA A N 1
ATOM 797 C CA . ALA A 1 100 ? -8.455 -17.084 17.121 1.00 84.88 100 ALA A CA 1
ATOM 798 C C . ALA A 1 100 ? -9.301 -18.178 16.445 1.00 84.88 100 ALA A C 1
ATOM 800 O O . ALA A 1 100 ? -8.992 -18.585 15.322 1.00 84.88 100 ALA A O 1
ATOM 801 N N . ARG A 1 101 ? -10.360 -18.673 17.100 1.00 90.19 101 ARG A N 1
ATOM 802 C CA . ARG A 1 101 ? -11.308 -19.619 16.500 1.00 90.19 101 ARG A CA 1
ATOM 803 C C . ARG A 1 101 ? -12.134 -18.947 15.409 1.00 90.19 101 ARG A C 1
ATOM 805 O O . ARG A 1 101 ? -12.070 -19.418 14.278 1.00 90.19 101 ARG A O 1
ATOM 812 N N . LYS A 1 102 ? -12.799 -17.827 15.707 1.00 89.00 102 LYS A N 1
ATOM 813 C CA . LYS A 1 102 ? -13.576 -17.055 14.720 1.00 89.00 102 LYS A CA 1
ATOM 814 C C . LYS A 1 102 ? -12.737 -16.667 13.509 1.00 89.00 102 LYS A C 1
ATOM 816 O O . LYS A 1 102 ? -13.209 -16.700 12.378 1.00 89.00 102 LYS A O 1
ATOM 821 N N . GLU A 1 103 ? -11.478 -16.305 13.738 1.00 88.56 103 GLU A N 1
ATOM 822 C CA . GLU A 1 103 ? -10.562 -15.959 12.660 1.00 88.56 103 GLU A CA 1
ATOM 823 C C . GLU A 1 103 ? -10.245 -17.162 11.762 1.00 88.56 103 GLU A C 1
ATOM 825 O O . GLU A 1 103 ? -10.218 -17.019 10.543 1.00 88.56 103 GLU A O 1
ATOM 830 N N . ARG A 1 104 ? -10.035 -18.352 12.341 1.00 90.25 104 ARG A N 1
ATOM 831 C CA . ARG A 1 104 ? -9.825 -19.587 11.567 1.00 90.25 104 ARG A CA 1
ATOM 832 C C . ARG A 1 104 ? -11.066 -19.987 10.783 1.00 90.25 104 ARG A C 1
ATOM 834 O O . ARG A 1 104 ? -10.944 -20.250 9.594 1.00 90.25 104 ARG A O 1
ATOM 841 N N . GLU A 1 105 ? -12.230 -19.973 11.423 1.00 93.38 105 GLU A N 1
ATOM 842 C CA . GLU A 1 105 ? -13.513 -20.263 10.774 1.00 93.38 105 GLU A CA 1
ATOM 843 C C . GLU A 1 105 ? -13.733 -19.320 9.582 1.00 93.38 105 GLU A C 1
ATOM 845 O O . GLU A 1 105 ? -14.018 -19.766 8.474 1.00 93.38 105 GLU A O 1
ATOM 850 N N . TRP A 1 106 ? -13.481 -18.020 9.762 1.00 93.06 106 TRP A N 1
ATOM 851 C CA . TRP A 1 106 ? -13.598 -17.041 8.683 1.00 93.06 106 TRP A CA 1
ATOM 852 C C . TRP A 1 106 ? -12.614 -17.294 7.527 1.00 93.06 106 TRP A C 1
ATOM 854 O O . TRP A 1 106 ? -12.983 -17.144 6.357 1.00 93.06 106 TRP A O 1
ATOM 864 N N . GLU A 1 107 ? -11.364 -17.666 7.830 1.00 92.69 107 GLU A N 1
ATOM 865 C CA . GLU A 1 107 ? -10.361 -18.025 6.818 1.00 92.69 107 GLU A CA 1
ATOM 866 C C . GLU A 1 107 ? -10.767 -19.287 6.045 1.00 92.69 107 GLU A C 1
ATOM 868 O O . GLU A 1 107 ? -10.621 -19.312 4.824 1.00 92.69 107 GLU A O 1
ATOM 873 N N . GLU A 1 108 ? -11.301 -20.304 6.726 1.00 93.69 108 GLU A N 1
ATOM 874 C CA . GLU A 1 108 ? -11.777 -21.557 6.125 1.00 93.69 108 GLU A CA 1
ATOM 875 C C . GLU A 1 108 ? -12.992 -21.324 5.221 1.00 93.69 108 GLU A C 1
ATOM 877 O O . GLU A 1 108 ? -12.967 -21.716 4.054 1.00 93.69 108 GLU A O 1
ATOM 882 N N . GLU A 1 109 ? -14.005 -20.595 5.701 1.00 94.06 109 GLU A N 1
ATOM 883 C CA . GLU A 1 109 ? -15.204 -20.241 4.927 1.00 94.06 109 GLU A CA 1
ATOM 884 C C . GLU A 1 109 ? -14.875 -19.479 3.635 1.00 94.06 109 GLU A C 1
ATOM 886 O O . GLU A 1 109 ? -15.571 -19.603 2.626 1.00 94.06 109 GLU A O 1
ATOM 891 N N . ASN A 1 110 ? -13.817 -18.665 3.652 1.00 94.94 110 ASN A N 1
ATOM 892 C CA . ASN A 1 110 ? -13.415 -17.855 2.505 1.00 94.94 110 ASN A CA 1
ATOM 893 C C . ASN A 1 110 ? -12.295 -18.486 1.672 1.00 94.94 110 ASN A C 1
ATOM 895 O O . ASN A 1 110 ? -11.963 -17.938 0.618 1.00 94.94 110 ASN A O 1
ATOM 899 N N . TYR A 1 111 ? -11.712 -19.606 2.108 1.00 95.19 111 TYR A N 1
ATOM 900 C CA . TYR A 1 111 ? -10.493 -20.162 1.522 1.00 95.19 111 TYR A CA 1
ATOM 901 C C . TYR A 1 111 ? -10.650 -20.479 0.033 1.00 95.19 111 TYR A C 1
ATOM 903 O O . TYR A 1 111 ? -9.829 -20.047 -0.778 1.00 95.19 111 TYR A O 1
ATOM 911 N N . GLU A 1 112 ? -11.717 -21.182 -0.349 1.00 96.62 112 GLU A N 1
ATOM 912 C CA . GLU A 1 112 ? -11.922 -21.598 -1.740 1.00 96.62 112 GLU A CA 1
ATOM 913 C C . GLU A 1 112 ? -12.076 -20.404 -2.686 1.00 96.62 112 GLU A C 1
ATOM 915 O O . GLU A 1 112 ? -11.396 -20.322 -3.711 1.00 96.62 112 GLU A O 1
ATOM 920 N N . GLU A 1 113 ? -12.925 -19.443 -2.325 1.00 95.56 113 GLU A N 1
ATOM 921 C CA . GLU A 1 113 ? -13.144 -18.222 -3.107 1.00 95.56 113 GLU A CA 1
ATOM 922 C C . GLU A 1 113 ? -11.882 -17.362 -3.173 1.00 95.56 113 GLU A C 1
ATOM 924 O O . GLU A 1 113 ? -11.579 -16.743 -4.197 1.00 95.56 113 GLU A O 1
ATOM 929 N N . ASN A 1 114 ? -11.095 -17.364 -2.100 1.00 97.38 114 ASN A N 1
ATOM 930 C CA . ASN A 1 114 ? -9.823 -16.675 -2.053 1.00 97.38 114 ASN A CA 1
ATOM 931 C C . ASN A 1 114 ? -8.792 -17.293 -3.015 1.00 97.38 114 ASN A C 1
ATOM 933 O O . ASN A 1 114 ? -8.135 -16.573 -3.772 1.00 97.38 114 ASN A O 1
ATOM 937 N N . VAL A 1 115 ? -8.686 -18.625 -3.040 1.00 97.00 115 VAL A N 1
ATOM 938 C CA . VAL A 1 115 ? -7.818 -19.360 -3.975 1.00 97.00 115 VAL A CA 1
ATOM 939 C C . VAL A 1 115 ? -8.272 -19.159 -5.423 1.00 97.00 115 VAL A C 1
ATOM 941 O O . VAL A 1 115 ? -7.435 -18.913 -6.295 1.00 97.00 115 VAL A O 1
ATOM 944 N N . LYS A 1 116 ? -9.581 -19.231 -5.696 1.00 96.44 116 LYS A N 1
ATOM 945 C CA . LYS A 1 116 ? -10.140 -18.985 -7.037 1.00 96.44 116 LYS A CA 1
ATOM 946 C C . LYS A 1 116 ? -9.794 -17.583 -7.531 1.00 96.44 116 LYS A C 1
ATOM 948 O O . LYS A 1 116 ? -9.314 -17.441 -8.653 1.00 96.44 116 LYS A O 1
ATOM 953 N N . ALA A 1 117 ? -9.965 -16.569 -6.684 1.00 97.00 117 ALA A N 1
ATOM 954 C CA . ALA A 1 117 ? -9.634 -15.189 -7.019 1.00 97.00 117 ALA A CA 1
ATOM 955 C C . ALA A 1 117 ? -8.138 -15.000 -7.321 1.00 97.00 117 ALA A C 1
ATOM 957 O O . ALA A 1 117 ? -7.791 -14.364 -8.316 1.00 97.00 117 ALA A O 1
ATOM 958 N N . LEU A 1 118 ? -7.248 -15.597 -6.517 1.00 97.50 118 LEU A N 1
ATOM 959 C CA . LEU A 1 118 ? -5.804 -15.562 -6.772 1.00 97.50 118 LEU A CA 1
ATOM 960 C C . LEU A 1 118 ? -5.456 -16.164 -8.140 1.00 97.50 118 LEU A C 1
ATOM 962 O O . LEU A 1 118 ? -4.731 -15.545 -8.920 1.00 97.50 118 LEU A O 1
ATOM 966 N N . LYS A 1 119 ? -6.009 -17.341 -8.455 1.00 97.12 119 LYS A N 1
ATOM 967 C CA . LYS A 1 119 ? -5.798 -18.001 -9.751 1.00 97.12 119 LYS A CA 1
ATOM 968 C C . LYS A 1 119 ? -6.336 -17.165 -10.910 1.00 97.12 119 LYS A C 1
ATOM 970 O O . LYS A 1 119 ? -5.633 -17.001 -11.902 1.00 97.12 119 LYS A O 1
ATOM 975 N N . ALA A 1 120 ? -7.538 -16.606 -10.779 1.00 96.31 120 ALA A N 1
ATOM 976 C CA . ALA A 1 120 ? -8.159 -15.764 -11.801 1.00 96.31 120 ALA A CA 1
ATOM 977 C C . ALA A 1 120 ? -7.295 -14.538 -12.138 1.00 96.31 120 ALA A C 1
ATOM 979 O O . ALA A 1 120 ? -7.002 -14.279 -13.305 1.00 96.31 120 ALA A O 1
ATOM 980 N N . VAL A 1 121 ? -6.796 -13.837 -11.114 1.00 96.94 121 VAL A N 1
ATOM 981 C CA . VAL A 1 121 ? -5.889 -12.697 -11.306 1.00 96.94 121 VAL A CA 1
ATOM 982 C C . VAL A 1 121 ? -4.577 -13.144 -11.958 1.00 96.94 121 VAL A C 1
ATOM 984 O O . VAL A 1 121 ? -4.132 -12.517 -12.921 1.00 96.94 121 VAL A O 1
ATOM 987 N N . ARG A 1 122 ? -3.970 -14.246 -11.494 1.00 96.75 122 ARG A N 1
ATOM 988 C CA . ARG A 1 122 ? -2.709 -14.770 -12.049 1.00 96.75 122 ARG A CA 1
ATOM 989 C C . ARG A 1 122 ? -2.837 -15.183 -13.521 1.00 96.75 122 ARG A C 1
ATOM 991 O O . ARG A 1 122 ? -1.971 -14.815 -14.310 1.00 96.75 122 ARG A O 1
ATOM 998 N N . ARG A 1 123 ? -3.924 -15.842 -13.936 1.00 95.62 123 ARG A N 1
ATOM 999 C CA . ARG A 1 123 ? -4.154 -16.255 -15.342 1.00 95.62 123 ARG A CA 1
ATOM 1000 C C . ARG A 1 123 ? -4.197 -15.103 -16.337 1.00 95.62 123 ARG A C 1
ATOM 1002 O O . ARG A 1 123 ? -3.965 -15.317 -17.525 1.00 95.62 123 ARG A O 1
ATOM 1009 N N . MET A 1 124 ? -4.466 -13.893 -15.856 1.00 95.31 124 MET A N 1
ATOM 1010 C CA . MET A 1 124 ? -4.469 -12.673 -16.660 1.00 95.31 124 MET A CA 1
ATOM 1011 C C . MET A 1 124 ? -3.240 -11.789 -16.433 1.00 95.31 124 MET A C 1
ATOM 1013 O O . MET A 1 124 ? -3.087 -10.786 -17.121 1.00 95.31 124 MET A O 1
ATOM 1017 N N . MET A 1 125 ? -2.364 -12.130 -15.486 1.00 95.50 125 MET A N 1
ATOM 1018 C CA . MET A 1 125 ? -1.227 -11.301 -15.094 1.00 95.50 125 MET A CA 1
ATOM 1019 C C . MET A 1 125 ? 0.092 -11.895 -15.610 1.00 95.50 125 MET A C 1
ATOM 1021 O O . MET A 1 125 ? 0.486 -12.966 -15.134 1.00 95.50 125 MET A O 1
ATOM 1025 N N . PRO A 1 126 ? 0.819 -11.196 -16.504 1.00 94.88 126 PRO A N 1
ATOM 1026 C CA . PRO A 1 126 ? 2.176 -11.575 -16.891 1.00 94.88 126 PRO A CA 1
ATOM 1027 C C . PRO A 1 126 ? 3.101 -11.688 -15.682 1.00 94.88 126 PRO A C 1
ATOM 1029 O O . PRO A 1 126 ? 2.951 -10.954 -14.707 1.00 94.88 126 PRO A O 1
ATOM 1032 N N . VAL A 1 127 ? 4.076 -12.594 -15.739 1.00 94.88 127 VAL A N 1
ATOM 1033 C CA . VAL A 1 127 ? 5.022 -12.799 -14.629 1.00 94.88 127 VAL A CA 1
ATOM 1034 C C . VAL A 1 127 ? 5.882 -11.553 -14.409 1.00 94.88 127 VAL A C 1
ATOM 1036 O O . VAL A 1 127 ? 6.100 -11.129 -13.282 1.00 94.88 127 VAL A O 1
ATOM 1039 N N . ASP A 1 128 ? 6.298 -10.902 -15.486 1.00 92.62 128 ASP A N 1
ATOM 1040 C CA . ASP A 1 128 ? 7.107 -9.690 -15.520 1.00 92.62 128 ASP A CA 1
ATOM 1041 C C . ASP A 1 128 ? 6.270 -8.399 -15.528 1.00 92.62 128 ASP A C 1
ATOM 1043 O O . ASP A 1 128 ? 6.776 -7.342 -15.905 1.00 92.62 128 ASP A O 1
ATOM 1047 N N . VAL A 1 129 ? 5.013 -8.449 -15.055 1.00 93.69 129 VAL A N 1
ATOM 1048 C CA . VAL A 1 129 ? 4.067 -7.314 -15.068 1.00 93.69 129 VAL A CA 1
ATOM 1049 C C . VAL A 1 129 ? 4.692 -6.010 -14.575 1.00 93.69 129 VAL A C 1
ATOM 1051 O O . VAL A 1 129 ? 4.429 -4.960 -15.154 1.00 93.69 129 VAL A O 1
ATOM 1054 N N . LYS A 1 130 ? 5.570 -6.058 -13.565 1.00 90.94 130 LYS A N 1
ATOM 1055 C CA . LYS A 1 130 ? 6.266 -4.888 -13.010 1.00 90.94 130 LYS A CA 1
ATOM 1056 C C . LYS A 1 130 ? 7.173 -4.182 -14.031 1.00 90.94 130 LYS A C 1
ATOM 1058 O O . LYS A 1 130 ? 7.247 -2.958 -14.013 1.00 90.94 130 LYS A O 1
ATOM 1063 N N . LYS A 1 131 ? 7.832 -4.929 -14.925 1.00 91.19 131 LYS A N 1
ATOM 1064 C CA . LYS A 1 131 ? 8.790 -4.417 -15.928 1.00 91.19 131 LYS A CA 1
ATOM 1065 C C . LYS A 1 131 ? 8.117 -3.892 -17.202 1.00 91.19 131 LYS A C 1
ATOM 1067 O O . LYS A 1 131 ? 8.743 -3.155 -17.953 1.00 91.19 131 LYS A O 1
ATOM 1072 N N . MET A 1 132 ? 6.859 -4.253 -17.440 1.00 90.81 132 MET A N 1
ATOM 1073 C CA . MET A 1 132 ? 6.095 -3.839 -18.622 1.00 90.81 132 MET A CA 1
ATOM 1074 C C . MET A 1 132 ? 5.441 -2.464 -18.421 1.00 90.81 132 MET A C 1
ATOM 1076 O O . MET A 1 132 ? 5.106 -2.103 -17.295 1.00 90.81 132 MET A O 1
ATOM 1080 N N . SER A 1 133 ? 5.191 -1.695 -19.481 1.00 91.94 133 SER A N 1
ATOM 1081 C CA . SER A 1 133 ? 4.335 -0.496 -19.432 1.00 91.94 133 SER A CA 1
ATOM 1082 C C . SER A 1 133 ? 2.845 -0.832 -19.645 1.00 91.94 133 SER A C 1
ATOM 1084 O O . SER A 1 133 ? 2.496 -1.941 -20.046 1.00 91.94 133 SER A O 1
ATOM 1086 N N . GLU A 1 134 ? 1.928 0.120 -19.405 1.00 90.62 134 GLU A N 1
ATOM 1087 C CA . GLU A 1 134 ? 0.493 -0.059 -19.737 1.00 90.62 134 GLU A CA 1
ATOM 1088 C C . GLU A 1 134 ? 0.285 -0.318 -21.245 1.00 90.62 134 GLU A C 1
ATOM 1090 O O . GLU A 1 134 ? -0.645 -1.037 -21.618 1.00 90.62 134 GLU A O 1
ATOM 1095 N N . ALA A 1 135 ? 1.141 0.247 -22.105 1.00 89.88 135 ALA A N 1
ATOM 1096 C CA . ALA A 1 135 ? 1.093 0.044 -23.553 1.00 89.88 135 ALA A CA 1
ATOM 1097 C C . ALA A 1 135 ? 1.619 -1.343 -23.954 1.00 89.88 135 ALA A C 1
ATOM 1099 O O . ALA A 1 135 ? 1.005 -2.014 -24.786 1.00 89.88 135 ALA A O 1
ATOM 1100 N N . ASP A 1 136 ? 2.696 -1.810 -23.316 1.00 91.00 136 ASP A N 1
ATOM 1101 C CA . ASP A 1 136 ? 3.240 -3.154 -23.554 1.00 91.00 136 ASP A CA 1
ATOM 1102 C C . ASP A 1 136 ? 2.219 -4.218 -23.155 1.00 91.00 136 ASP A C 1
ATOM 1104 O O . ASP A 1 136 ? 1.927 -5.126 -23.927 1.00 91.00 136 ASP A O 1
ATOM 1108 N N . LEU A 1 137 ? 1.584 -4.053 -21.991 1.00 91.19 137 LEU A N 1
ATOM 1109 C CA . LEU A 1 137 ? 0.547 -4.966 -21.511 1.00 91.19 137 LEU A CA 1
ATOM 1110 C C . LEU A 1 137 ? -0.633 -5.114 -22.486 1.00 91.19 137 LEU A C 1
ATOM 1112 O O . LEU A 1 137 ? -1.229 -6.183 -22.554 1.00 91.19 137 LEU A O 1
ATOM 1116 N N . GLN A 1 138 ? -0.975 -4.066 -23.238 1.00 90.25 138 GLN A N 1
ATOM 1117 C CA . GLN A 1 138 ? -2.073 -4.092 -24.214 1.00 90.25 138 GLN A CA 1
ATOM 1118 C C . GLN A 1 138 ? -1.663 -4.615 -25.595 1.00 90.25 138 GLN A C 1
ATOM 1120 O O . GLN A 1 138 ? -2.529 -5.021 -26.369 1.00 90.25 138 GLN A O 1
ATOM 1125 N N . SER A 1 139 ? -0.375 -4.560 -25.932 1.00 88.88 139 SER A N 1
ATOM 1126 C CA . SER A 1 139 ? 0.130 -4.876 -27.274 1.00 88.88 139 SER A CA 1
ATOM 1127 C C . SER A 1 139 ? 0.781 -6.255 -27.362 1.00 88.88 139 SER A C 1
ATOM 1129 O O . SER A 1 139 ? 0.705 -6.904 -28.407 1.00 88.88 139 SER A O 1
ATOM 1131 N N . VAL A 1 140 ? 1.388 -6.727 -26.273 1.00 89.50 140 VAL A N 1
ATOM 1132 C CA . VAL A 1 140 ? 2.024 -8.042 -26.208 1.00 89.50 140 VAL A CA 1
ATOM 1133 C C . VAL A 1 140 ? 0.955 -9.133 -26.214 1.00 89.50 140 VAL A C 1
ATOM 1135 O O . VAL A 1 140 ? 0.002 -9.110 -25.434 1.00 89.50 140 VAL A O 1
ATOM 1138 N N . LYS A 1 141 ? 1.129 -10.115 -27.104 1.00 91.50 141 LYS A N 1
ATOM 1139 C CA . LYS A 1 141 ? 0.287 -11.312 -27.120 1.00 91.50 141 LYS A CA 1
ATOM 1140 C C . LYS A 1 141 ? 0.580 -12.155 -25.884 1.00 91.50 141 LYS A C 1
ATOM 1142 O O . LYS A 1 141 ? 1.734 -12.465 -25.594 1.00 91.50 141 LYS A O 1
ATOM 1147 N N . SER A 1 142 ? -0.474 -12.542 -25.184 1.00 90.50 142 SER A N 1
ATOM 1148 C CA . SER A 1 142 ? -0.412 -13.495 -24.087 1.00 90.50 142 SER A CA 1
ATOM 1149 C C . SER A 1 142 ? -0.023 -14.894 -24.591 1.00 90.50 142 SER A C 1
ATOM 1151 O O . SER A 1 142 ? -0.058 -15.144 -25.801 1.00 90.50 142 SER A O 1
ATOM 1153 N N . PRO A 1 143 ? 0.326 -15.839 -23.697 1.00 92.00 143 PRO A N 1
ATOM 1154 C CA . PRO A 1 143 ? 0.715 -17.198 -24.082 1.00 92.00 143 PRO A CA 1
ATOM 1155 C C . PRO A 1 143 ? -0.296 -17.936 -24.972 1.00 92.00 143 PRO A C 1
ATOM 1157 O O . PRO A 1 143 ? 0.100 -18.753 -25.797 1.00 92.00 143 PRO A O 1
ATOM 1160 N N . ASN A 1 144 ? -1.591 -17.625 -24.864 1.00 91.12 144 ASN A N 1
ATOM 1161 C CA . ASN A 1 144 ? -2.628 -18.183 -25.741 1.00 91.12 144 ASN A CA 1
ATOM 1162 C C . ASN A 1 144 ? -2.960 -17.321 -26.979 1.00 91.12 144 ASN A C 1
ATOM 1164 O O . ASN A 1 144 ? -3.959 -17.563 -27.656 1.00 91.12 144 ASN A O 1
ATOM 1168 N N . GLY A 1 145 ? -2.145 -16.307 -27.276 1.00 88.19 145 GLY A N 1
ATOM 1169 C CA . GLY A 1 145 ? -2.253 -15.463 -28.466 1.00 88.19 145 GLY A CA 1
ATOM 1170 C C . GLY A 1 145 ? -3.273 -14.323 -28.384 1.00 88.19 145 GLY A C 1
ATOM 1171 O O . GLY A 1 145 ? -3.406 -13.581 -29.361 1.00 88.19 145 GLY A O 1
ATOM 1172 N N . ARG A 1 146 ? -3.983 -14.165 -27.258 1.00 91.38 146 ARG A N 1
ATOM 1173 C CA . ARG A 1 146 ? -4.913 -13.048 -27.010 1.00 91.38 146 ARG A CA 1
ATOM 1174 C C . ARG A 1 146 ? -4.159 -11.819 -26.488 1.00 91.38 146 ARG A C 1
ATOM 1176 O O . ARG A 1 146 ? -2.964 -11.874 -26.235 1.00 91.38 146 ARG A O 1
ATOM 1183 N N . VAL A 1 147 ? -4.843 -10.686 -26.362 1.00 91.19 147 VAL A N 1
ATOM 1184 C CA . VAL A 1 147 ? -4.280 -9.460 -25.770 1.00 91.19 147 VAL A CA 1
ATOM 1185 C C . VAL A 1 147 ? -4.990 -9.145 -24.463 1.00 91.19 147 VAL A C 1
ATOM 1187 O O . VAL A 1 147 ? -6.178 -9.441 -24.315 1.00 91.19 147 VAL A O 1
ATOM 1190 N N . LEU A 1 148 ? -4.269 -8.549 -23.513 1.00 92.25 148 LEU A N 1
ATOM 1191 C CA . LEU A 1 148 ? -4.844 -8.171 -22.228 1.00 92.25 148 LEU A CA 1
ATOM 1192 C C . LEU A 1 148 ? -5.894 -7.065 -22.433 1.00 92.25 148 LEU A C 1
ATOM 1194 O O . LEU A 1 148 ? -5.595 -6.049 -23.071 1.00 92.25 148 LEU A O 1
ATOM 1198 N N . PRO A 1 149 ? -7.108 -7.195 -21.868 1.00 93.56 149 PRO A N 1
ATOM 1199 C CA . PRO A 1 149 ? -8.093 -6.126 -21.925 1.00 93.56 149 PRO A CA 1
ATOM 1200 C C . PRO A 1 149 ? -7.547 -4.823 -21.332 1.00 93.56 149 PRO A C 1
ATOM 1202 O O . PRO A 1 149 ? -6.913 -4.817 -20.273 1.00 93.56 149 PRO A O 1
ATOM 1205 N N . ARG A 1 150 ? -7.854 -3.695 -21.982 1.00 92.19 150 ARG A N 1
ATOM 1206 C CA . ARG A 1 150 ? -7.389 -2.356 -21.578 1.00 92.19 150 ARG A CA 1
ATOM 1207 C C . ARG A 1 150 ? -7.668 -2.040 -20.109 1.00 92.19 150 ARG A C 1
ATOM 1209 O O . ARG A 1 150 ? -6.838 -1.425 -19.443 1.00 92.19 150 ARG A O 1
ATOM 1216 N N . GLU A 1 151 ? -8.834 -2.435 -19.605 1.00 92.25 151 GLU A N 1
ATOM 1217 C CA . GLU A 1 151 ? -9.219 -2.186 -18.213 1.00 92.25 151 GLU A CA 1
ATOM 1218 C C . GLU A 1 151 ? -8.320 -2.940 -17.228 1.00 92.25 151 GLU A C 1
ATOM 1220 O O . GLU A 1 151 ? -7.882 -2.352 -16.241 1.00 92.25 151 GLU A O 1
ATOM 1225 N N . VAL A 1 152 ? -7.970 -4.192 -17.539 1.00 94.25 152 VAL A N 1
ATOM 1226 C CA . VAL A 1 152 ? -7.080 -5.034 -16.724 1.00 94.25 152 VAL A CA 1
ATOM 1227 C C . VAL A 1 152 ? -5.642 -4.510 -16.777 1.00 94.25 152 VAL A C 1
ATOM 1229 O O . VAL A 1 152 ? -5.016 -4.331 -15.734 1.00 94.25 152 VAL A O 1
ATOM 1232 N N . ALA A 1 153 ? -5.141 -4.166 -17.970 1.00 92.75 153 ALA A N 1
ATOM 1233 C CA . ALA A 1 153 ? -3.806 -3.584 -18.148 1.00 92.75 153 ALA A CA 1
ATOM 1234 C C . ALA A 1 153 ? -3.636 -2.289 -17.338 1.00 92.75 153 ALA A C 1
ATOM 1236 O O . ALA A 1 153 ? -2.698 -2.135 -16.550 1.00 92.75 153 ALA A O 1
ATOM 1237 N N . ARG A 1 154 ? -4.604 -1.374 -17.471 1.00 92.00 154 ARG A N 1
ATOM 1238 C CA . ARG A 1 154 ? -4.655 -0.133 -16.694 1.00 92.00 154 ARG A CA 1
ATOM 1239 C C . ARG A 1 154 ? -4.737 -0.412 -15.199 1.00 92.00 154 ARG A C 1
ATOM 1241 O O . ARG A 1 154 ? -4.132 0.313 -14.407 1.00 92.00 154 ARG A O 1
ATOM 1248 N N . LYS A 1 155 ? -5.505 -1.424 -14.795 1.00 93.75 155 LYS A N 1
ATOM 1249 C CA . LYS A 1 155 ? -5.692 -1.768 -13.389 1.00 93.75 155 LYS A CA 1
ATOM 1250 C C . LYS A 1 155 ? -4.389 -2.224 -12.739 1.00 93.75 155 LYS A C 1
ATOM 1252 O O . LYS A 1 155 ? -4.032 -1.665 -11.704 1.00 93.75 155 LYS A O 1
ATOM 1257 N N . PHE A 1 156 ? -3.647 -3.135 -13.371 1.00 93.75 156 PHE A N 1
ATOM 1258 C CA . PHE A 1 156 ? -2.348 -3.591 -12.864 1.00 93.75 156 PHE A CA 1
ATOM 1259 C C . PHE A 1 156 ? -1.350 -2.448 -12.677 1.00 93.75 156 PHE A C 1
ATOM 1261 O O . PHE A 1 156 ? -0.617 -2.439 -11.694 1.00 93.75 156 PHE A O 1
ATOM 1268 N N . LYS A 1 157 ? -1.376 -1.434 -13.550 1.00 91.62 157 LYS A N 1
ATOM 1269 C CA . LYS A 1 157 ? -0.477 -0.276 -13.437 1.00 91.62 157 LYS A CA 1
ATOM 1270 C C . LYS A 1 157 ? -0.931 0.808 -12.477 1.00 91.62 157 LYS A C 1
ATOM 1272 O O . LYS A 1 157 ? -0.104 1.427 -11.814 1.00 91.62 157 LYS A O 1
ATOM 1277 N N . ARG A 1 158 ? -2.235 1.044 -12.346 1.00 89.50 158 ARG A N 1
ATOM 1278 C CA . ARG A 1 158 ? -2.752 2.051 -11.404 1.00 89.50 158 ARG A CA 1
ATOM 1279 C C . ARG A 1 158 ? -2.800 1.564 -9.962 1.00 89.50 158 ARG A C 1
ATOM 1281 O O . ARG A 1 158 ? -2.733 2.407 -9.067 1.00 89.50 158 ARG A O 1
ATOM 1288 N N . SER A 1 159 ? -2.937 0.259 -9.748 1.00 92.50 159 SER A N 1
ATOM 1289 C CA . SER A 1 159 ? -2.950 -0.400 -8.441 1.00 92.50 159 SER A CA 1
ATOM 1290 C C . SER A 1 159 ? -1.698 -1.272 -8.303 1.00 92.50 159 SER A C 1
ATOM 1292 O O . SER A 1 159 ? -1.791 -2.495 -8.291 1.00 92.50 159 SER A O 1
ATOM 1294 N N . ASN A 1 160 ? -0.529 -0.628 -8.196 1.00 90.88 160 ASN A N 1
ATOM 1295 C CA . ASN A 1 160 ? 0.790 -1.282 -8.133 1.00 90.88 160 ASN A CA 1
ATOM 1296 C C . ASN A 1 160 ? 0.934 -2.318 -7.001 1.00 90.88 160 ASN A C 1
ATOM 1298 O O . ASN A 1 160 ? 1.788 -3.193 -7.077 1.00 90.88 160 ASN A O 1
ATOM 1302 N N . VAL A 1 161 ? 0.071 -2.287 -5.981 1.00 95.06 161 VAL A N 1
ATOM 1303 C CA . VAL A 1 161 ? 0.007 -3.340 -4.958 1.00 95.06 161 VAL A CA 1
ATOM 1304 C C . VAL A 1 161 ? -0.263 -4.729 -5.547 1.00 95.06 161 VAL A C 1
ATOM 1306 O O . VAL A 1 161 ? 0.228 -5.717 -5.013 1.00 95.06 161 VAL A O 1
ATOM 1309 N N . LEU A 1 162 ? -0.980 -4.811 -6.674 1.00 96.25 162 LEU A N 1
ATOM 1310 C CA . LEU A 1 162 ? -1.265 -6.069 -7.369 1.00 96.25 162 LEU A CA 1
ATOM 1311 C C . LEU A 1 162 ? -0.017 -6.694 -7.994 1.00 96.25 162 LEU A C 1
ATOM 1313 O O . LEU A 1 162 ? 0.019 -7.906 -8.182 1.00 96.25 162 LEU A O 1
ATOM 1317 N N . GLU A 1 163 ? 1.024 -5.903 -8.267 1.00 94.31 163 GLU A N 1
ATOM 1318 C CA . GLU A 1 163 ? 2.296 -6.418 -8.785 1.00 94.31 163 GLU A CA 1
ATOM 1319 C C . GLU A 1 163 ? 2.980 -7.353 -7.771 1.00 94.31 163 GLU A C 1
ATOM 1321 O O . GLU A 1 163 ? 3.766 -8.213 -8.165 1.00 94.31 163 GLU A O 1
ATOM 1326 N N . LEU A 1 164 ? 2.633 -7.256 -6.477 1.00 95.56 164 LEU A N 1
ATOM 1327 C CA . LEU A 1 164 ? 3.112 -8.187 -5.454 1.00 95.56 164 LEU A CA 1
ATOM 1328 C C . LEU A 1 164 ? 2.686 -9.633 -5.720 1.00 95.56 164 LEU A C 1
ATOM 1330 O O . LEU A 1 164 ? 3.423 -10.531 -5.338 1.00 95.56 164 LEU A O 1
ATOM 1334 N N . ILE A 1 165 ? 1.563 -9.881 -6.407 1.00 96.69 165 ILE A N 1
ATOM 1335 C CA . ILE A 1 165 ? 1.079 -11.241 -6.729 1.00 96.69 165 ILE A CA 1
ATOM 1336 C C . ILE A 1 165 ? 2.088 -12.014 -7.599 1.00 96.69 165 ILE A C 1
ATOM 1338 O O . ILE A 1 165 ? 2.089 -13.247 -7.612 1.00 96.69 165 ILE A O 1
ATOM 1342 N N . ARG A 1 166 ? 2.961 -11.292 -8.314 1.00 95.75 166 ARG A N 1
ATOM 1343 C CA . ARG A 1 166 ? 4.057 -11.843 -9.123 1.00 95.75 166 ARG A CA 1
ATOM 1344 C C . ARG A 1 166 ? 5.437 -11.634 -8.509 1.00 95.75 166 ARG A C 1
ATOM 1346 O O . ARG A 1 166 ? 6.439 -11.881 -9.171 1.00 95.75 166 ARG A O 1
ATOM 1353 N N . MET A 1 167 ? 5.502 -11.222 -7.250 1.00 94.44 167 MET A N 1
ATOM 1354 C CA . MET A 1 167 ? 6.732 -11.178 -6.470 1.00 94.44 167 MET A CA 1
ATOM 1355 C C . MET A 1 167 ? 6.777 -12.374 -5.522 1.00 94.44 167 MET A C 1
ATOM 1357 O O . MET A 1 167 ? 5.759 -12.728 -4.923 1.00 94.44 167 MET A O 1
ATOM 1361 N N . ASP A 1 168 ? 7.955 -12.977 -5.385 1.00 93.62 168 ASP A N 1
ATOM 1362 C CA . ASP A 1 168 ? 8.155 -14.109 -4.487 1.00 93.62 168 ASP A CA 1
ATOM 1363 C C . ASP A 1 168 ? 7.837 -13.698 -3.033 1.00 93.62 168 ASP A C 1
ATOM 1365 O O . ASP A 1 168 ? 8.397 -12.708 -2.544 1.00 93.62 168 ASP A O 1
ATOM 1369 N N . PRO A 1 169 ? 6.958 -14.429 -2.318 1.00 93.81 169 PRO A N 1
ATOM 1370 C CA . PRO A 1 169 ? 6.701 -14.228 -0.894 1.00 93.81 169 PRO A CA 1
ATOM 1371 C C . PRO A 1 169 ? 7.968 -14.087 -0.034 1.00 93.81 169 PRO A C 1
ATOM 1373 O O . PRO A 1 169 ? 7.993 -13.273 0.893 1.00 93.81 169 PRO A O 1
ATOM 1376 N N . ALA A 1 170 ? 9.034 -14.829 -0.348 1.00 91.50 170 ALA A N 1
ATOM 1377 C CA . ALA A 1 170 ? 10.308 -14.766 0.363 1.00 91.50 170 ALA A CA 1
ATOM 1378 C C . ALA A 1 170 ? 11.039 -13.428 0.160 1.00 91.50 170 ALA A C 1
ATOM 1380 O O . ALA A 1 170 ? 11.719 -12.952 1.073 1.00 91.50 170 ALA A O 1
ATOM 1381 N N . ASP A 1 171 ? 10.880 -12.799 -1.004 1.00 91.25 171 ASP A N 1
ATOM 1382 C CA . ASP A 1 171 ? 11.428 -11.471 -1.286 1.00 91.25 171 ASP A CA 1
ATOM 1383 C C . ASP A 1 171 ? 10.566 -10.378 -0.654 1.00 91.25 171 ASP A C 1
ATOM 1385 O O . ASP A 1 171 ? 11.090 -9.453 -0.029 1.00 91.25 171 ASP A O 1
ATOM 1389 N N . ILE A 1 172 ? 9.237 -10.527 -0.717 1.00 93.44 172 ILE A N 1
ATOM 1390 C CA . ILE A 1 172 ? 8.296 -9.630 -0.031 1.00 93.44 172 ILE A CA 1
ATOM 1391 C C . ILE A 1 172 ? 8.606 -9.586 1.469 1.00 93.44 172 ILE A C 1
ATOM 1393 O O . ILE A 1 172 ? 8.630 -8.503 2.057 1.00 93.44 172 ILE A O 1
ATOM 1397 N N . ALA A 1 173 ? 8.898 -10.735 2.085 1.00 91.12 173 ALA A N 1
ATOM 1398 C CA . ALA A 1 173 ? 9.240 -10.813 3.501 1.00 91.12 173 ALA A CA 1
ATOM 1399 C C . ALA A 1 173 ? 10.438 -9.913 3.865 1.00 91.12 173 ALA A C 1
ATOM 1401 O O . ALA A 1 173 ? 10.404 -9.225 4.893 1.00 91.12 173 ALA A O 1
ATOM 1402 N N . LYS A 1 174 ? 11.458 -9.874 2.996 1.00 88.12 174 LYS A N 1
ATOM 1403 C CA . LYS A 1 174 ? 12.728 -9.152 3.188 1.00 88.12 174 LYS A CA 1
ATOM 1404 C C . LYS A 1 174 ? 12.658 -7.667 2.831 1.00 88.12 174 LYS A C 1
ATOM 1406 O O . LYS A 1 174 ? 13.462 -6.895 3.344 1.00 88.12 174 LYS A O 1
ATOM 1411 N N . ASN A 1 175 ? 11.705 -7.254 1.995 1.00 88.00 175 ASN A N 1
ATOM 1412 C CA . ASN A 1 175 ? 11.560 -5.865 1.548 1.00 88.00 175 ASN A CA 1
ATOM 1413 C C . ASN A 1 175 ? 11.469 -4.870 2.709 1.00 88.00 175 ASN A C 1
ATOM 1415 O O . ASN A 1 175 ? 10.919 -5.178 3.759 1.00 88.00 175 ASN A O 1
ATOM 1419 N N . HIS A 1 176 ? 11.962 -3.649 2.522 1.00 88.75 176 HIS A N 1
ATOM 1420 C CA . HIS A 1 176 ? 11.805 -2.588 3.517 1.00 88.75 176 HIS A CA 1
ATOM 1421 C C . HIS A 1 176 ? 10.322 -2.150 3.638 1.00 88.75 176 HIS A C 1
ATOM 1423 O O . HIS A 1 176 ? 9.635 -2.112 2.616 1.00 88.75 176 HIS A O 1
ATOM 1429 N N . PRO A 1 177 ? 9.802 -1.789 4.833 1.00 89.56 177 PRO A N 1
ATOM 1430 C CA . PRO A 1 177 ? 8.393 -1.404 5.020 1.00 89.56 177 PRO A CA 1
ATOM 1431 C C . PRO A 1 177 ? 7.929 -0.241 4.132 1.00 89.56 177 PRO A C 1
ATOM 1433 O O . PRO A 1 177 ? 6.804 -0.266 3.640 1.00 89.56 177 PRO A O 1
ATOM 1436 N N . SER A 1 178 ? 8.812 0.724 3.842 1.00 87.50 178 SER A N 1
ATOM 1437 C CA . SER A 1 178 ? 8.505 1.854 2.945 1.00 87.50 178 SER A CA 1
ATOM 1438 C C . SER A 1 178 ? 8.066 1.409 1.546 1.00 87.50 178 SER A C 1
ATOM 1440 O O . SER A 1 178 ? 7.258 2.082 0.908 1.00 87.50 178 SER A O 1
ATOM 1442 N N . LEU A 1 179 ? 8.546 0.252 1.068 1.00 89.00 179 LEU A N 1
ATOM 1443 C CA . LEU A 1 179 ? 8.108 -0.302 -0.211 1.00 89.00 179 LEU A CA 1
ATOM 1444 C C . LEU A 1 179 ? 6.633 -0.690 -0.181 1.00 89.00 179 LEU A C 1
ATOM 1446 O O . LEU A 1 179 ? 5.994 -0.571 -1.215 1.00 89.00 179 LEU A O 1
ATOM 1450 N N . LEU A 1 180 ? 6.107 -1.139 0.964 1.00 90.44 180 LEU A N 1
ATOM 1451 C CA . LEU A 1 180 ? 4.706 -1.534 1.136 1.00 90.44 180 LEU A CA 1
ATOM 1452 C C . LEU A 1 180 ? 3.801 -0.321 1.374 1.00 90.44 180 LEU A C 1
ATOM 1454 O O . LEU A 1 180 ? 2.712 -0.242 0.806 1.00 90.44 180 LEU A O 1
ATOM 1458 N N . GLU A 1 181 ? 4.263 0.640 2.174 1.00 86.50 181 GLU A N 1
ATOM 1459 C CA . GLU A 1 181 ? 3.526 1.872 2.492 1.00 86.50 181 GLU A CA 1
ATOM 1460 C C . GLU A 1 181 ? 3.267 2.733 1.245 1.00 86.50 181 GLU A C 1
ATOM 1462 O O . GLU A 1 181 ? 2.202 3.334 1.113 1.00 86.50 181 GLU A O 1
ATOM 1467 N N . ASN A 1 182 ? 4.196 2.721 0.285 1.00 86.25 182 ASN A N 1
ATOM 1468 C CA . ASN A 1 182 ? 4.058 3.429 -0.988 1.00 86.25 182 ASN A CA 1
ATOM 1469 C C . ASN A 1 182 ? 3.145 2.712 -2.005 1.00 86.25 182 ASN A C 1
ATOM 1471 O O . ASN A 1 182 ? 2.879 3.248 -3.088 1.00 86.25 182 ASN A O 1
ATOM 1475 N N . LEU A 1 183 ? 2.655 1.502 -1.704 1.00 91.31 183 LEU A N 1
ATOM 1476 C CA . LEU A 1 183 ? 1.753 0.775 -2.598 1.00 91.31 183 LEU A CA 1
ATOM 1477 C C . LEU A 1 183 ? 0.324 1.298 -2.487 1.00 91.31 183 LEU A C 1
ATOM 1479 O O . LEU A 1 183 ? -0.255 1.450 -1.411 1.00 91.31 183 LEU A O 1
ATOM 1483 N N . ARG A 1 184 ? -0.307 1.501 -3.641 1.00 88.69 184 ARG A N 1
ATOM 1484 C CA . ARG A 1 184 ? -1.683 1.973 -3.720 1.00 88.69 184 ARG A CA 1
ATOM 1485 C C . ARG A 1 184 ? -2.663 0.824 -3.491 1.00 88.69 184 ARG A C 1
ATOM 1487 O O . ARG A 1 184 ? -2.959 0.057 -4.403 1.00 88.69 184 ARG A O 1
ATOM 1494 N N . VAL A 1 185 ? -3.231 0.780 -2.288 1.00 89.06 185 VAL A N 1
ATOM 1495 C CA . VAL A 1 185 ? -4.273 -0.180 -1.865 1.00 89.06 185 VAL A CA 1
ATOM 1496 C C . VAL A 1 185 ? -5.710 0.291 -2.139 1.00 89.06 185 VAL A C 1
ATOM 1498 O O . VAL A 1 185 ? -6.678 -0.431 -1.885 1.00 89.06 185 VAL A O 1
ATOM 1501 N N . THR A 1 186 ? -5.884 1.513 -2.646 1.00 88.00 186 THR A N 1
ATOM 1502 C CA . THR A 1 186 ? -7.204 2.089 -2.927 1.00 88.00 186 THR A CA 1
ATOM 1503 C C . THR A 1 186 ? -7.794 1.569 -4.238 1.00 88.00 186 THR A C 1
ATOM 1505 O O . THR A 1 186 ? -7.090 1.256 -5.200 1.00 88.00 186 THR A O 1
ATOM 1508 N N . GLY A 1 187 ? -9.126 1.471 -4.275 1.00 87.25 187 GLY A N 1
ATOM 1509 C CA . GLY A 1 187 ? -9.871 1.055 -5.464 1.00 87.25 187 GLY A CA 1
ATOM 1510 C C . GLY A 1 187 ? -9.768 -0.430 -5.810 1.00 87.25 187 GLY A C 1
ATOM 1511 O O . GLY A 1 187 ? -10.133 -0.785 -6.927 1.00 87.25 187 GLY A O 1
ATOM 1512 N N . LEU A 1 188 ? -9.263 -1.284 -4.909 1.00 94.06 188 LEU A N 1
ATOM 1513 C CA . LEU A 1 188 ? -9.222 -2.731 -5.130 1.00 94.06 188 LEU A CA 1
ATOM 1514 C C . LEU A 1 188 ? -10.619 -3.364 -5.105 1.00 94.06 188 LEU A C 1
ATOM 1516 O O . LEU A 1 188 ? -11.410 -3.063 -4.200 1.00 94.06 188 LEU A O 1
ATOM 1520 N N . THR A 1 189 ? -10.880 -4.262 -6.055 1.00 94.94 189 THR A N 1
ATOM 1521 C CA . THR A 1 189 ? -12.093 -5.097 -6.106 1.00 94.94 189 THR A CA 1
ATOM 1522 C C . THR A 1 189 ? -12.081 -6.166 -5.005 1.00 94.94 189 THR A C 1
ATOM 1524 O O . THR A 1 189 ? -11.063 -6.381 -4.342 1.00 94.94 189 THR A O 1
ATOM 1527 N N . VAL A 1 190 ? -13.206 -6.851 -4.770 1.00 95.75 190 VAL A N 1
ATOM 1528 C CA . VAL A 1 190 ? -13.245 -7.985 -3.827 1.00 95.75 190 VAL A CA 1
ATOM 1529 C C . VAL A 1 190 ? -12.306 -9.087 -4.317 1.00 95.75 190 VAL A C 1
ATOM 1531 O O . VAL A 1 190 ? -11.491 -9.566 -3.534 1.00 95.75 190 VAL A O 1
ATOM 1534 N N . THR A 1 191 ? -12.348 -9.424 -5.609 1.00 96.75 191 THR A N 1
ATOM 1535 C CA . THR A 1 191 ? -11.467 -10.420 -6.243 1.00 96.75 191 THR A CA 1
ATOM 1536 C C . THR A 1 191 ? -9.989 -10.092 -6.020 1.00 96.75 191 THR A C 1
ATOM 1538 O O . THR A 1 191 ? -9.206 -10.943 -5.607 1.00 96.75 191 THR A O 1
ATOM 1541 N N . GLU A 1 192 ? -9.600 -8.834 -6.207 1.00 97.31 192 GLU A N 1
ATOM 1542 C CA . GLU A 1 192 ? -8.226 -8.377 -5.986 1.00 97.31 192 GLU A CA 1
ATOM 1543 C C . GLU A 1 192 ? -7.801 -8.463 -4.519 1.00 97.31 192 GLU A C 1
ATOM 1545 O O . GLU A 1 192 ? -6.691 -8.895 -4.219 1.00 97.31 192 GLU A O 1
ATOM 1550 N N . ARG A 1 193 ? -8.682 -8.085 -3.587 1.00 97.12 193 ARG A N 1
ATOM 1551 C CA . ARG A 1 193 ? -8.399 -8.178 -2.146 1.00 97.12 193 ARG A CA 1
ATOM 1552 C C . ARG A 1 193 ? -8.257 -9.629 -1.695 1.00 97.12 193 ARG A C 1
ATOM 1554 O O . ARG A 1 193 ? -7.340 -9.926 -0.936 1.00 97.12 193 ARG A O 1
ATOM 1561 N N . ARG A 1 194 ? -9.110 -10.521 -2.212 1.00 97.56 194 ARG A N 1
ATOM 1562 C CA . ARG A 1 194 ? -9.023 -11.972 -2.005 1.00 97.56 194 ARG A CA 1
ATOM 1563 C C . ARG A 1 194 ? -7.674 -12.517 -2.486 1.00 97.56 194 ARG A C 1
ATOM 1565 O O . ARG A 1 194 ? -6.989 -13.206 -1.733 1.00 97.56 194 ARG A O 1
ATOM 1572 N N . ALA A 1 195 ? -7.262 -12.147 -3.700 1.00 97.56 195 ALA A N 1
ATOM 1573 C CA . ALA A 1 195 ? -5.974 -12.544 -4.266 1.00 97.56 195 ALA A CA 1
ATOM 1574 C C . ALA A 1 195 ? -4.785 -12.030 -3.433 1.00 97.56 195 ALA A C 1
ATOM 1576 O O . ALA A 1 195 ? -3.896 -12.803 -3.079 1.00 97.56 195 ALA A O 1
ATOM 1577 N N . MET A 1 196 ? -4.797 -10.745 -3.067 1.00 97.31 196 MET A N 1
ATOM 1578 C CA . MET A 1 196 ? -3.754 -10.128 -2.242 1.00 97.31 196 MET A CA 1
ATOM 1579 C C . MET A 1 196 ? -3.635 -10.778 -0.865 1.00 97.31 196 MET A C 1
ATOM 1581 O O . MET A 1 196 ? -2.526 -11.073 -0.424 1.00 97.31 196 MET A O 1
ATOM 1585 N N . HIS A 1 197 ? -4.765 -11.018 -0.195 1.00 97.25 197 HIS A N 1
ATOM 1586 C CA . HIS A 1 197 ? -4.795 -11.685 1.105 1.00 97.25 197 HIS A CA 1
ATOM 1587 C C . HIS A 1 197 ? -4.154 -13.068 1.024 1.00 97.25 197 HIS A C 1
ATOM 1589 O O . HIS A 1 197 ? -3.256 -13.369 1.805 1.00 97.25 197 HIS A O 1
ATOM 1595 N N . MET A 1 198 ? -4.538 -13.875 0.031 1.00 97.0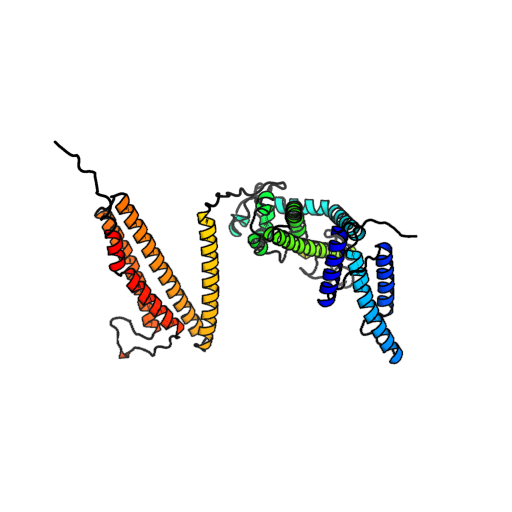0 198 MET A N 1
ATOM 1596 C CA . MET A 1 198 ? -3.966 -15.213 -0.144 1.00 97.00 198 MET A CA 1
ATOM 1597 C C . MET A 1 198 ? -2.475 -15.204 -0.399 1.00 97.00 198 MET A C 1
ATOM 1599 O O . MET A 1 198 ? -1.765 -16.021 0.179 1.00 97.00 198 MET A O 1
ATOM 1603 N N . HIS A 1 199 ? -2.010 -14.291 -1.250 1.00 97.00 199 HIS A N 1
ATOM 1604 C CA . HIS A 1 199 ? -0.596 -14.197 -1.591 1.00 97.00 199 HIS A CA 1
ATOM 1605 C C . HIS A 1 199 ? 0.259 -13.763 -0.392 1.00 97.00 199 HIS A C 1
ATOM 1607 O O . HIS A 1 199 ? 1.392 -14.207 -0.232 1.00 97.00 199 HIS A O 1
ATOM 1613 N N . LEU A 1 200 ? -0.290 -12.917 0.485 1.00 96.69 200 LEU A N 1
ATOM 1614 C CA . LEU A 1 200 ? 0.437 -12.337 1.615 1.00 96.69 200 LEU A CA 1
ATOM 1615 C C . LEU A 1 200 ? 0.254 -13.079 2.944 1.00 96.69 200 LEU A C 1
ATOM 1617 O O . LEU A 1 200 ? 1.031 -12.838 3.864 1.00 96.69 200 LEU A O 1
ATOM 1621 N N . ARG A 1 201 ? -0.733 -13.973 3.082 1.00 94.38 201 ARG A N 1
ATOM 1622 C CA . ARG A 1 201 ? -1.095 -14.587 4.376 1.00 94.38 201 ARG A CA 1
ATOM 1623 C C . ARG A 1 201 ? 0.076 -15.274 5.083 1.00 94.38 201 ARG A C 1
ATOM 1625 O O . ARG A 1 201 ? 0.213 -15.165 6.298 1.00 94.38 201 ARG A O 1
ATOM 1632 N N . ASP A 1 202 ? 0.916 -15.985 4.334 1.00 93.44 202 ASP A N 1
ATOM 1633 C CA . ASP A 1 202 ? 2.003 -16.778 4.904 1.00 93.44 202 ASP A CA 1
ATOM 1634 C C . ASP A 1 202 ? 3.211 -15.883 5.212 1.00 93.44 202 ASP A C 1
ATOM 1636 O O . ASP A 1 202 ? 3.848 -16.041 6.252 1.00 93.44 202 ASP A O 1
ATOM 1640 N N . VAL A 1 203 ? 3.423 -14.834 4.409 1.00 95.06 203 VAL A N 1
ATOM 1641 C CA . VAL A 1 203 ? 4.371 -13.750 4.712 1.00 95.06 203 VAL A CA 1
ATOM 1642 C C . VAL A 1 203 ? 3.967 -13.016 5.993 1.00 95.06 203 VAL A C 1
ATOM 1644 O O . VAL A 1 203 ? 4.798 -12.751 6.860 1.00 95.06 203 VAL A O 1
ATOM 1647 N N . ALA A 1 204 ? 2.675 -12.744 6.166 1.00 94.50 204 ALA A N 1
ATOM 1648 C CA . ALA A 1 204 ? 2.158 -12.075 7.349 1.00 94.50 204 ALA A CA 1
ATOM 1649 C C . ALA A 1 204 ? 2.355 -12.895 8.631 1.00 94.50 204 ALA A C 1
ATOM 1651 O O . ALA A 1 204 ? 2.578 -12.306 9.689 1.00 94.50 204 ALA A O 1
ATOM 1652 N N . LYS A 1 205 ? 2.328 -14.235 8.560 1.00 93.56 205 LYS A N 1
ATOM 1653 C CA . LYS A 1 205 ? 2.679 -15.099 9.703 1.00 93.56 205 LYS A CA 1
ATOM 1654 C C . LYS A 1 205 ? 4.135 -14.902 10.121 1.00 93.56 205 LYS A C 1
ATOM 1656 O O . LYS A 1 205 ? 4.396 -14.799 11.315 1.00 93.56 205 LYS A O 1
ATOM 1661 N N . ILE A 1 206 ? 5.053 -14.793 9.156 1.00 93.19 206 ILE A N 1
ATOM 1662 C CA . ILE A 1 206 ? 6.473 -14.509 9.416 1.00 93.19 206 ILE A CA 1
ATOM 1663 C C . ILE A 1 206 ? 6.619 -13.134 10.076 1.00 93.19 206 ILE A C 1
ATOM 1665 O O . ILE A 1 206 ? 7.274 -13.005 11.107 1.00 93.19 206 ILE A O 1
ATOM 1669 N N . TRP A 1 207 ? 5.949 -12.106 9.548 1.00 94.94 207 TRP A N 1
ATOM 1670 C CA . TRP A 1 207 ? 5.990 -10.780 10.168 1.00 94.94 207 TRP A CA 1
ATOM 1671 C C . TRP A 1 207 ? 5.379 -10.764 11.570 1.00 94.94 207 TRP A C 1
ATOM 1673 O O . TRP A 1 207 ? 5.872 -10.049 12.436 1.00 94.94 207 TRP A O 1
ATOM 1683 N N . LYS A 1 208 ? 4.343 -11.573 11.821 1.00 92.88 208 LYS A N 1
ATOM 1684 C CA . LYS A 1 208 ? 3.716 -11.704 13.141 1.00 92.88 208 LYS A CA 1
ATOM 1685 C C . LYS A 1 208 ? 4.672 -12.285 14.182 1.00 92.88 208 LYS A C 1
ATOM 1687 O O . LYS A 1 208 ? 4.691 -11.807 15.311 1.00 92.88 208 LYS A O 1
ATOM 1692 N N . THR A 1 209 ? 5.456 -13.301 13.826 1.00 91.31 209 THR A N 1
ATOM 1693 C CA . THR A 1 209 ? 6.417 -13.915 14.759 1.00 91.31 209 THR A CA 1
ATOM 1694 C C . THR A 1 209 ? 7.642 -13.034 15.002 1.00 91.31 209 THR A C 1
ATOM 1696 O O . THR A 1 209 ? 8.267 -13.135 16.053 1.00 91.31 209 THR A O 1
ATOM 1699 N N . GLN A 1 210 ? 7.957 -12.134 14.068 1.00 90.12 210 GLN A N 1
ATOM 1700 C CA . GLN A 1 210 ? 9.119 -11.239 14.105 1.00 90.12 210 GLN A CA 1
ATOM 1701 C C . GLN A 1 210 ? 8.784 -9.803 14.560 1.00 90.12 210 GLN A C 1
ATOM 1703 O O . GLN A 1 210 ? 9.568 -8.881 14.349 1.00 90.12 210 GLN A O 1
ATOM 1708 N N . GLN A 1 211 ? 7.641 -9.585 15.221 1.00 84.81 211 GLN A N 1
ATOM 1709 C CA . GLN A 1 211 ? 7.207 -8.253 15.682 1.00 84.81 211 GLN A CA 1
ATOM 1710 C C . GLN A 1 211 ? 8.107 -7.601 16.740 1.00 84.81 211 GLN A C 1
ATOM 1712 O O . GLN A 1 211 ? 7.907 -6.430 17.058 1.00 84.81 211 GLN A O 1
ATOM 1717 N N . GLY A 1 212 ? 9.088 -8.329 17.283 1.00 79.31 212 GLY A N 1
ATOM 1718 C CA . GLY A 1 212 ? 10.119 -7.741 18.141 1.00 79.31 212 GLY A CA 1
ATOM 1719 C C . GLY A 1 212 ? 10.974 -6.694 17.416 1.00 79.31 212 GLY A C 1
ATOM 1720 O O . GLY A 1 212 ? 11.544 -5.820 18.062 1.00 79.31 212 GLY A O 1
ATOM 1721 N N . GLU A 1 213 ? 11.035 -6.745 16.083 1.00 88.00 213 GLU A N 1
ATOM 1722 C CA . GLU A 1 213 ? 11.700 -5.740 15.259 1.00 88.00 213 GLU A CA 1
ATOM 1723 C C . GLU A 1 213 ? 10.713 -4.660 14.803 1.00 88.00 213 GLU A C 1
ATOM 1725 O O . GLU A 1 213 ? 9.714 -4.951 14.141 1.00 88.00 213 GLU A O 1
ATOM 1730 N N . GLU A 1 214 ? 11.035 -3.392 15.070 1.00 89.38 214 GLU A N 1
ATOM 1731 C CA . GLU A 1 214 ? 10.180 -2.239 14.741 1.00 89.38 214 GLU A CA 1
ATOM 1732 C C . GLU A 1 214 ? 9.792 -2.189 13.253 1.00 89.38 214 GLU A C 1
ATOM 1734 O O . GLU A 1 214 ? 8.648 -1.917 12.891 1.00 89.38 214 GLU A O 1
ATOM 1739 N N . MET A 1 215 ? 10.731 -2.513 12.364 1.00 88.06 215 MET A N 1
ATOM 1740 C CA . MET A 1 215 ? 10.476 -2.502 10.923 1.00 88.06 215 MET A CA 1
ATOM 1741 C C . MET A 1 215 ? 9.511 -3.615 10.515 1.00 88.06 215 MET A C 1
ATOM 1743 O O . MET A 1 215 ? 8.612 -3.397 9.706 1.00 88.06 215 MET A O 1
ATOM 1747 N N . THR A 1 216 ? 9.653 -4.802 11.093 1.00 90.56 216 THR A N 1
ATOM 1748 C CA . THR A 1 216 ? 8.777 -5.938 10.800 1.00 90.56 216 THR A CA 1
ATOM 1749 C C . THR A 1 216 ? 7.384 -5.743 11.402 1.00 90.56 216 THR A C 1
ATOM 1751 O O . THR A 1 216 ? 6.383 -6.060 10.752 1.00 90.56 216 THR A O 1
ATOM 1754 N N . LYS A 1 217 ? 7.300 -5.101 12.572 1.00 91.50 217 LYS A N 1
ATOM 1755 C CA . LYS A 1 217 ? 6.043 -4.644 13.171 1.00 91.50 217 LYS A CA 1
ATOM 1756 C C . LYS A 1 217 ? 5.258 -3.730 12.224 1.00 91.50 217 LYS A C 1
ATOM 1758 O O . LYS A 1 217 ? 4.088 -4.010 11.972 1.00 91.50 217 LYS A O 1
ATOM 1763 N N . LYS A 1 218 ? 5.903 -2.735 11.598 1.00 92.94 218 LYS A N 1
ATOM 1764 C CA . LYS A 1 218 ? 5.251 -1.857 10.602 1.00 92.94 218 LYS A CA 1
ATOM 1765 C C . LYS A 1 218 ? 4.684 -2.621 9.401 1.00 92.94 218 LYS A C 1
ATOM 1767 O O . LYS A 1 218 ? 3.562 -2.350 8.975 1.00 92.94 218 LYS A O 1
ATOM 1772 N N . LYS A 1 219 ? 5.402 -3.627 8.877 1.00 94.62 219 LYS A N 1
ATOM 1773 C CA . LYS A 1 219 ? 4.885 -4.484 7.782 1.00 94.62 219 LYS A CA 1
ATOM 1774 C C . LYS A 1 219 ? 3.635 -5.245 8.208 1.00 94.62 219 LYS A C 1
ATOM 1776 O O . LYS A 1 219 ? 2.668 -5.335 7.450 1.00 94.62 219 LYS A O 1
ATOM 1781 N N . TYR A 1 220 ? 3.653 -5.794 9.421 1.00 95.94 220 TYR A N 1
ATOM 1782 C CA . TYR A 1 220 ? 2.506 -6.515 9.952 1.00 95.94 220 TYR A CA 1
ATOM 1783 C C . TYR A 1 220 ? 1.304 -5.592 10.185 1.00 95.94 220 TYR A C 1
ATOM 1785 O O . TYR A 1 220 ? 0.184 -5.964 9.847 1.00 95.94 220 TYR A O 1
ATOM 1793 N N . GLU A 1 221 ? 1.515 -4.384 10.710 1.00 94.44 221 GLU A N 1
ATOM 1794 C CA . GLU A 1 221 ? 0.458 -3.377 10.892 1.00 94.44 221 GLU A CA 1
ATOM 1795 C C . GLU A 1 221 ? -0.162 -2.944 9.555 1.00 94.44 221 GLU A C 1
ATOM 1797 O O . GLU A 1 221 ? -1.391 -2.866 9.430 1.00 94.44 221 GLU A O 1
ATOM 1802 N N . TRP A 1 222 ? 0.668 -2.756 8.525 1.00 95.38 222 TRP A N 1
ATOM 1803 C CA . TRP A 1 222 ? 0.206 -2.514 7.159 1.00 95.38 222 TRP A CA 1
ATOM 1804 C C . TRP A 1 222 ? -0.676 -3.665 6.649 1.00 95.38 222 TRP A C 1
ATOM 1806 O O . TRP A 1 222 ? -1.798 -3.433 6.188 1.00 95.38 222 TRP A O 1
ATOM 1816 N N . PHE A 1 223 ? -0.227 -4.917 6.800 1.00 96.06 223 PHE A N 1
ATOM 1817 C CA . PHE A 1 223 ? -1.013 -6.088 6.397 1.00 96.06 223 PHE A CA 1
ATOM 1818 C C . PHE A 1 223 ? -2.317 -6.211 7.195 1.00 96.06 223 PHE A C 1
ATOM 1820 O O . PHE A 1 223 ? -3.363 -6.498 6.615 1.00 96.06 223 PHE A O 1
ATOM 1827 N N . LYS A 1 224 ? -2.286 -5.956 8.508 1.00 94.56 224 LYS A N 1
ATOM 1828 C CA . LYS A 1 224 ? -3.476 -5.977 9.367 1.00 94.56 224 LYS A CA 1
ATOM 1829 C C . LYS A 1 224 ? -4.522 -4.986 8.856 1.00 94.56 224 LYS A C 1
ATOM 1831 O O . LYS A 1 224 ? -5.679 -5.354 8.693 1.00 94.56 224 LYS A O 1
ATOM 1836 N N . THR A 1 225 ? -4.107 -3.770 8.506 1.00 94.31 225 THR A N 1
ATOM 1837 C CA . THR A 1 225 ? -4.998 -2.746 7.935 1.00 94.31 225 THR A CA 1
ATOM 1838 C C . THR A 1 225 ? -5.609 -3.200 6.603 1.00 94.31 225 THR A C 1
ATOM 1840 O O . THR A 1 225 ? -6.812 -3.036 6.366 1.00 94.31 225 THR A O 1
ATOM 1843 N N . LEU A 1 226 ? -4.800 -3.822 5.738 1.00 94.81 226 LEU A N 1
ATOM 1844 C CA . LEU A 1 226 ? -5.261 -4.387 4.468 1.00 94.81 226 LEU A CA 1
ATOM 1845 C C . LEU A 1 226 ? -6.297 -5.503 4.689 1.00 94.81 226 LEU A C 1
ATOM 1847 O O . LEU A 1 226 ? -7.336 -5.513 4.022 1.00 94.81 226 LEU A O 1
ATOM 1851 N N . LYS A 1 227 ? -6.035 -6.401 5.645 1.00 95.44 227 LYS A N 1
ATOM 1852 C CA . LYS A 1 227 ? -6.902 -7.524 6.011 1.00 95.44 227 LYS A CA 1
ATOM 1853 C C . LYS A 1 227 ? -8.227 -7.066 6.623 1.00 95.44 227 LYS A C 1
ATOM 1855 O O . LYS A 1 227 ? -9.272 -7.539 6.189 1.00 95.44 227 LYS A O 1
ATOM 1860 N N . GLU A 1 228 ? -8.224 -6.105 7.543 1.00 94.44 228 GLU A N 1
ATOM 1861 C CA . GLU A 1 228 ? -9.467 -5.569 8.125 1.00 94.44 228 GLU A CA 1
ATOM 1862 C C . GLU A 1 228 ? -10.351 -4.889 7.071 1.00 94.44 228 GLU A C 1
ATOM 1864 O O . GLU A 1 228 ? -11.567 -5.111 6.999 1.00 94.44 228 GLU A O 1
ATOM 1869 N N . THR A 1 229 ? -9.730 -4.121 6.171 1.00 94.44 229 THR A N 1
ATOM 1870 C CA . THR A 1 229 ? -10.444 -3.515 5.039 1.00 94.44 229 THR A CA 1
ATOM 1871 C C . THR A 1 229 ? -11.021 -4.597 4.124 1.00 94.44 229 THR A C 1
ATOM 1873 O O . THR A 1 229 ? -12.150 -4.485 3.649 1.00 94.44 229 THR A O 1
ATOM 1876 N N . PHE A 1 230 ? -10.268 -5.671 3.882 1.00 95.75 230 PHE A N 1
ATOM 1877 C CA . PHE A 1 230 ? -10.728 -6.817 3.106 1.00 95.75 230 PHE A CA 1
ATOM 1878 C C . PHE A 1 230 ? -11.932 -7.517 3.755 1.00 95.75 230 PHE A C 1
ATOM 1880 O O . PHE A 1 230 ? -12.954 -7.664 3.080 1.00 95.75 230 PHE A O 1
ATOM 1887 N N . LYS A 1 231 ? -11.866 -7.859 5.050 1.00 95.19 231 LYS A N 1
ATOM 1888 C CA . LYS A 1 231 ? -12.982 -8.456 5.809 1.00 95.19 231 LYS A CA 1
ATOM 1889 C C . LYS A 1 231 ? -14.240 -7.594 5.711 1.00 95.19 231 LYS A C 1
ATOM 1891 O O . LYS A 1 231 ? -15.314 -8.096 5.387 1.00 95.19 231 LYS A O 1
ATOM 1896 N N . THR A 1 232 ? -14.099 -6.282 5.899 1.00 94.31 232 THR A N 1
ATOM 1897 C CA . THR A 1 232 ? -15.210 -5.321 5.802 1.00 94.31 232 THR A CA 1
ATOM 1898 C C . THR A 1 232 ? -15.874 -5.342 4.422 1.00 94.31 232 THR A C 1
ATOM 1900 O O . THR A 1 232 ? -17.099 -5.441 4.320 1.00 94.31 232 THR A O 1
ATOM 1903 N N . VAL A 1 233 ? -15.080 -5.298 3.348 1.00 93.81 233 VAL A N 1
ATOM 1904 C CA . VAL A 1 233 ? -15.590 -5.289 1.966 1.00 93.81 233 VAL A CA 1
ATOM 1905 C C . VAL A 1 233 ? -16.231 -6.634 1.602 1.00 93.81 233 VAL A C 1
ATOM 1907 O O . VAL A 1 233 ? -17.311 -6.640 1.015 1.00 93.81 233 VAL A O 1
ATOM 1910 N N . VAL A 1 234 ? -15.639 -7.768 1.993 1.00 94.88 234 VAL A N 1
ATOM 1911 C CA . VAL A 1 234 ? -16.243 -9.099 1.787 1.00 94.88 234 VAL A CA 1
ATOM 1912 C C . VAL A 1 234 ? -17.563 -9.226 2.531 1.00 94.88 234 VAL A C 1
ATOM 1914 O O . VAL A 1 234 ? -18.540 -9.694 1.956 1.00 94.88 234 VAL A O 1
ATOM 1917 N N . ASN A 1 235 ? -17.633 -8.764 3.777 1.00 93.62 235 ASN A N 1
ATOM 1918 C CA . ASN A 1 235 ? -18.868 -8.806 4.552 1.00 93.62 235 ASN A CA 1
ATOM 1919 C C . ASN A 1 235 ? -19.963 -7.945 3.912 1.00 93.62 235 ASN A C 1
ATOM 1921 O O . ASN A 1 235 ? -21.111 -8.378 3.836 1.00 93.62 235 ASN A O 1
ATOM 1925 N N . SER A 1 236 ? -19.619 -6.754 3.413 1.00 93.12 236 SER A N 1
ATOM 1926 C CA . SER A 1 236 ? -20.548 -5.903 2.659 1.00 93.12 236 SER A CA 1
ATOM 1927 C C . SER A 1 236 ? -21.027 -6.584 1.372 1.00 93.12 236 SER A C 1
ATOM 1929 O O . SER A 1 236 ? -22.231 -6.639 1.122 1.00 93.12 236 SER A O 1
ATOM 1931 N N . TYR A 1 237 ? -20.111 -7.182 0.606 1.00 94.25 237 TYR A N 1
ATOM 1932 C CA . TYR A 1 237 ? -20.429 -7.934 -0.607 1.00 94.25 237 TYR A CA 1
ATOM 1933 C C . TYR A 1 237 ? -21.344 -9.132 -0.316 1.00 94.25 237 TYR A C 1
ATOM 1935 O O . TYR A 1 237 ? -22.379 -9.291 -0.957 1.00 94.25 237 TYR A O 1
ATOM 1943 N N . ASN A 1 238 ? -21.019 -9.938 0.695 1.00 93.31 238 ASN A N 1
ATOM 1944 C CA . ASN A 1 238 ? -21.797 -11.114 1.077 1.00 93.31 238 ASN A CA 1
ATOM 1945 C C . ASN A 1 238 ? -23.193 -10.729 1.587 1.00 93.31 238 ASN A C 1
ATOM 1947 O O . ASN A 1 238 ? -24.167 -11.396 1.251 1.00 93.31 238 ASN A O 1
ATOM 1951 N N . LYS A 1 239 ? -23.319 -9.643 2.364 1.00 93.12 239 LYS A N 1
ATOM 1952 C CA . LYS A 1 239 ? -24.627 -9.101 2.775 1.00 93.12 239 LYS A CA 1
ATOM 1953 C C . LYS A 1 239 ? -25.453 -8.665 1.565 1.00 93.12 239 LYS A C 1
ATOM 1955 O O . LYS A 1 239 ? -26.629 -9.003 1.489 1.00 93.12 239 LYS A O 1
ATOM 1960 N N . HIS A 1 240 ? -24.828 -7.985 0.604 1.00 92.75 240 HIS A N 1
ATOM 1961 C CA . HIS A 1 240 ? -25.479 -7.563 -0.638 1.00 92.75 240 HIS A CA 1
ATOM 1962 C C . HIS A 1 240 ? -25.981 -8.753 -1.459 1.00 92.75 240 HIS A C 1
ATOM 1964 O O . HIS A 1 240 ? -27.126 -8.759 -1.899 1.00 92.75 240 HIS A O 1
ATOM 1970 N N . VAL A 1 241 ? -25.149 -9.786 -1.616 1.00 92.19 241 VAL A N 1
ATOM 1971 C CA . VAL A 1 241 ? -25.518 -11.031 -2.306 1.00 92.19 241 VAL A CA 1
ATOM 1972 C C . VAL A 1 241 ? -26.655 -11.754 -1.583 1.00 92.19 241 VAL A C 1
ATOM 1974 O O . VAL A 1 241 ? -27.579 -12.226 -2.236 1.00 92.19 241 VAL A O 1
ATOM 1977 N N . LYS A 1 242 ? -26.641 -11.807 -0.246 1.00 92.31 242 LYS A N 1
ATOM 1978 C CA . LYS A 1 242 ? -27.739 -12.398 0.538 1.00 92.31 242 LYS A CA 1
ATOM 1979 C C . LYS A 1 242 ? -29.055 -11.635 0.372 1.00 92.31 242 LYS A C 1
ATOM 1981 O O . LYS A 1 242 ? -30.106 -12.260 0.340 1.00 92.31 242 LYS A O 1
ATOM 1986 N N . GLN A 1 243 ? -28.998 -10.307 0.287 1.00 91.06 243 GLN A N 1
ATOM 1987 C CA . GLN A 1 243 ? -30.188 -9.461 0.196 1.00 91.06 243 GLN A CA 1
ATOM 1988 C C . GLN A 1 243 ? -30.794 -9.434 -1.210 1.00 91.06 243 GLN A C 1
ATOM 1990 O O . GLN A 1 243 ? -32.012 -9.457 -1.349 1.00 91.06 243 GLN A O 1
ATOM 1995 N N . TYR A 1 244 ? -29.954 -9.358 -2.240 1.00 89.81 244 TYR A N 1
ATOM 1996 C CA . TYR A 1 244 ? -30.401 -9.090 -3.607 1.00 89.81 244 TYR A CA 1
ATOM 1997 C C . TYR A 1 244 ? -30.117 -10.236 -4.581 1.00 89.81 244 TYR A C 1
ATOM 1999 O O . TYR A 1 244 ? -30.608 -10.191 -5.695 1.00 89.81 244 TYR A O 1
ATOM 2007 N N . GLY A 1 245 ? -29.365 -11.265 -4.197 1.00 88.12 245 GLY A N 1
ATOM 2008 C CA . GLY A 1 245 ? -29.038 -12.410 -5.050 1.00 88.12 245 GLY A CA 1
ATOM 2009 C C . GLY A 1 245 ? -27.610 -12.387 -5.622 1.00 88.12 245 GLY A C 1
ATOM 2010 O O . GLY A 1 245 ? -26.924 -11.357 -5.572 1.00 88.12 245 GLY A O 1
ATOM 2011 N N . PRO A 1 246 ? -27.135 -13.534 -6.146 1.00 89.81 246 PRO A N 1
ATOM 2012 C CA . PRO A 1 246 ? -25.762 -13.732 -6.617 1.00 89.81 246 PRO A CA 1
ATOM 2013 C C . PRO A 1 246 ? -25.461 -12.976 -7.914 1.00 89.81 246 PRO A C 1
ATOM 2015 O O . PRO A 1 246 ? -26.366 -12.505 -8.595 1.00 89.81 246 PRO A O 1
ATOM 2018 N N . ALA A 1 247 ? -24.176 -12.890 -8.271 1.00 85.56 247 ALA A N 1
ATOM 2019 C CA . ALA A 1 247 ? -23.710 -12.139 -9.437 1.00 85.56 247 ALA A CA 1
ATOM 2020 C C . ALA A 1 247 ? -24.316 -12.614 -10.771 1.00 85.56 247 ALA A C 1
ATOM 2022 O O . ALA A 1 247 ? -24.639 -11.776 -11.609 1.00 85.56 247 ALA A O 1
ATOM 2023 N N . ASP A 1 248 ? -24.508 -13.925 -10.941 1.00 84.00 248 ASP A N 1
ATOM 2024 C CA . ASP A 1 248 ? -24.994 -14.517 -12.197 1.00 84.00 248 ASP A CA 1
ATOM 2025 C C . ASP A 1 248 ? -26.465 -14.199 -12.486 1.00 84.00 248 ASP A C 1
ATOM 2027 O O . ASP A 1 248 ? -26.887 -14.179 -13.639 1.00 84.00 248 ASP A O 1
ATOM 2031 N N . ASN A 1 249 ? -27.250 -13.933 -11.440 1.00 83.44 249 ASN A N 1
ATOM 2032 C CA . ASN A 1 249 ? -28.670 -13.622 -11.547 1.00 83.44 249 ASN A CA 1
ATOM 2033 C C . ASN A 1 249 ? -29.026 -12.448 -10.631 1.00 83.44 249 ASN A C 1
ATOM 2035 O O . ASN A 1 249 ? -29.925 -12.554 -9.798 1.00 83.44 249 ASN A O 1
ATOM 2039 N N . HIS A 1 250 ? -28.260 -11.356 -10.726 1.00 87.38 250 HIS A N 1
ATOM 2040 C CA . HIS A 1 250 ? -28.460 -10.190 -9.875 1.00 87.38 250 HIS A CA 1
ATOM 2041 C C . HIS A 1 250 ? -29.558 -9.273 -10.448 1.00 87.38 250 HIS A C 1
ATOM 2043 O O . HIS A 1 250 ? -29.316 -8.603 -11.458 1.00 87.38 250 HIS A O 1
ATOM 2049 N N . PRO A 1 251 ? -30.749 -9.199 -9.828 1.00 85.81 251 PRO A N 1
ATOM 2050 C CA . PRO A 1 251 ? -31.813 -8.311 -10.259 1.00 85.81 251 PRO A CA 1
ATOM 2051 C C . PRO A 1 251 ? -31.422 -6.858 -9.974 1.00 85.81 251 PRO A C 1
ATOM 2053 O O . PRO A 1 251 ? -30.960 -6.524 -8.880 1.00 85.81 251 PRO A O 1
ATOM 2056 N N . TYR A 1 252 ? -31.639 -5.974 -10.943 1.00 86.56 252 TYR A N 1
ATOM 2057 C CA . TYR A 1 252 ? -31.513 -4.528 -10.760 1.00 86.56 252 TYR A CA 1
ATOM 2058 C C . TYR A 1 252 ? -32.898 -3.901 -10.768 1.00 86.56 252 TYR A C 1
ATOM 2060 O O . TYR A 1 252 ? -33.705 -4.242 -11.631 1.00 86.56 252 TYR A O 1
ATOM 2068 N N . ALA A 1 253 ? -33.127 -2.963 -9.849 1.00 84.50 253 ALA A N 1
ATOM 2069 C CA . ALA A 1 253 ? -34.320 -2.131 -9.881 1.00 84.50 253 ALA A CA 1
ATOM 2070 C C . ALA A 1 253 ? -34.384 -1.402 -11.228 1.00 84.50 253 ALA A C 1
ATOM 2072 O O . ALA A 1 253 ? -33.394 -0.809 -11.680 1.00 84.50 253 ALA A O 1
ATOM 2073 N N . THR A 1 254 ? -35.531 -1.490 -11.894 1.00 82.44 254 THR A N 1
ATOM 2074 C CA . THR A 1 254 ? -35.760 -0.822 -13.178 1.00 82.44 254 THR A CA 1
ATOM 2075 C C . THR A 1 254 ? -36.625 0.413 -12.969 1.00 82.44 254 THR A C 1
ATOM 2077 O O . THR A 1 254 ? -37.155 0.646 -11.886 1.00 82.44 254 THR A O 1
ATOM 2080 N N . ARG A 1 255 ? -36.763 1.246 -14.005 1.00 79.38 255 ARG A N 1
ATOM 2081 C CA . ARG A 1 255 ? -37.669 2.400 -13.935 1.00 79.38 255 ARG A CA 1
ATOM 2082 C C . ARG A 1 255 ? -39.131 1.966 -13.779 1.00 79.38 255 ARG A C 1
ATOM 2084 O O . ARG A 1 255 ? -39.905 2.704 -13.180 1.00 79.38 255 ARG A O 1
ATOM 2091 N N . ASP A 1 256 ? -39.475 0.808 -14.336 1.00 78.69 256 ASP A N 1
ATOM 2092 C CA . ASP A 1 256 ? -40.843 0.296 -14.370 1.00 78.69 256 ASP A CA 1
ATOM 2093 C C . ASP A 1 256 ? -41.175 -0.499 -13.089 1.00 78.69 256 ASP A C 1
ATOM 2095 O O . ASP A 1 256 ? -42.316 -0.461 -12.644 1.00 78.69 256 ASP A O 1
ATOM 2099 N N . ASP A 1 257 ? -40.163 -1.090 -12.436 1.00 78.12 257 ASP A N 1
ATOM 2100 C CA . ASP A 1 257 ? -40.261 -1.769 -11.135 1.00 78.12 257 ASP A CA 1
ATOM 2101 C C . ASP A 1 257 ? -39.135 -1.307 -10.175 1.00 78.12 257 ASP A C 1
ATOM 2103 O O . ASP A 1 257 ? -38.105 -1.983 -10.042 1.00 78.12 257 ASP A O 1
ATOM 2107 N N . PRO A 1 258 ? -39.282 -0.143 -9.507 1.00 78.50 258 PRO A N 1
ATOM 2108 C CA . PRO A 1 258 ? -38.237 0.426 -8.648 1.00 78.50 258 PRO A CA 1
ATOM 2109 C C . PRO A 1 258 ? -38.078 -0.301 -7.303 1.00 78.50 258 PRO A C 1
ATOM 2111 O O . PRO A 1 258 ? -37.004 -0.247 -6.705 1.00 78.50 258 PRO A O 1
ATOM 2114 N N . ASP A 1 259 ? -39.121 -0.998 -6.845 1.00 79.88 259 ASP A N 1
ATOM 2115 C CA . ASP A 1 259 ? -39.138 -1.711 -5.560 1.00 79.88 259 ASP A CA 1
ATOM 2116 C C . ASP A 1 259 ? -38.607 -3.153 -5.664 1.00 79.88 259 ASP A C 1
ATOM 2118 O O . ASP A 1 259 ? -38.445 -3.840 -4.653 1.00 79.88 259 ASP A O 1
ATOM 2122 N N . ILE A 1 260 ? -38.323 -3.632 -6.883 1.00 80.31 260 ILE A N 1
ATOM 2123 C CA . ILE A 1 260 ? -37.918 -5.016 -7.152 1.00 80.31 260 ILE A CA 1
ATOM 2124 C C . ILE A 1 260 ? -36.470 -5.043 -7.653 1.00 80.31 260 ILE A C 1
ATOM 2126 O O . ILE A 1 260 ? -36.177 -4.705 -8.796 1.00 80.31 260 ILE A O 1
ATOM 2130 N N . GLY A 1 261 ? -35.552 -5.507 -6.801 1.00 83.38 261 GLY A N 1
ATOM 2131 C CA . GLY A 1 261 ? -34.140 -5.712 -7.140 1.00 83.38 261 GLY A CA 1
ATOM 2132 C C . GLY A 1 261 ? -33.187 -4.708 -6.491 1.00 83.38 261 GLY A C 1
ATOM 2133 O O . GLY A 1 261 ? -33.542 -3.958 -5.587 1.00 83.38 261 GLY A O 1
ATOM 2134 N N . CYS A 1 262 ? -31.923 -4.735 -6.909 1.00 89.25 262 CYS A N 1
ATOM 2135 C CA . CYS A 1 262 ? -30.882 -3.885 -6.348 1.00 89.25 262 CYS A CA 1
ATOM 2136 C C . CYS A 1 262 ? -31.061 -2.415 -6.780 1.00 89.25 262 CYS A C 1
ATOM 2138 O O . CYS A 1 262 ? -30.988 -2.139 -7.982 1.00 89.25 262 CYS A O 1
ATOM 2140 N N . PRO A 1 263 ? -31.187 -1.457 -5.838 1.00 88.81 263 PRO A N 1
ATOM 2141 C CA . PRO A 1 263 ? -31.366 -0.038 -6.160 1.00 88.81 263 PRO A CA 1
ATOM 2142 C C . PRO A 1 263 ? -30.050 0.680 -6.511 1.00 88.81 263 PRO A C 1
ATOM 2144 O O . PRO A 1 263 ? -30.051 1.845 -6.903 1.00 88.81 263 PRO A O 1
ATOM 2147 N N . MET A 1 264 ? -28.898 0.023 -6.335 1.00 87.88 264 MET A N 1
ATOM 2148 C CA . MET A 1 264 ? -27.587 0.656 -6.494 1.00 87.88 264 MET A CA 1
ATOM 2149 C C . MET A 1 264 ? -27.167 0.742 -7.966 1.00 87.88 264 MET A C 1
ATOM 2151 O O . MET A 1 264 ? -27.171 -0.253 -8.696 1.00 87.88 264 MET A O 1
ATOM 2155 N N . ILE A 1 265 ? -26.710 1.925 -8.389 1.00 82.19 265 ILE A N 1
ATOM 2156 C CA . ILE A 1 265 ? -26.374 2.210 -9.791 1.00 82.19 265 ILE A CA 1
ATOM 2157 C C . ILE A 1 265 ? -24.861 2.115 -10.029 1.00 82.19 265 ILE A C 1
ATOM 2159 O O . ILE A 1 265 ? -24.037 2.621 -9.264 1.00 82.19 265 ILE A O 1
ATOM 2163 N N . GLY A 1 266 ? -24.475 1.489 -11.145 1.00 83.38 266 GLY A N 1
ATOM 2164 C CA . GLY A 1 266 ? -23.083 1.430 -11.596 1.00 83.38 266 GLY A CA 1
ATOM 2165 C C . GLY A 1 266 ? -22.144 0.851 -10.533 1.00 83.38 266 GLY A C 1
ATOM 2166 O O . GLY A 1 266 ? -22.391 -0.230 -10.008 1.00 83.38 266 GLY A O 1
ATOM 2167 N N . LYS A 1 267 ? -21.072 1.584 -10.204 1.00 82.62 267 LYS A N 1
ATOM 2168 C CA . LYS A 1 267 ? -20.044 1.167 -9.228 1.00 82.62 267 LYS A CA 1
ATOM 2169 C C . LYS A 1 267 ? -20.475 1.283 -7.761 1.00 82.62 267 LYS A C 1
ATOM 2171 O O . LYS A 1 267 ? -19.704 0.901 -6.891 1.00 82.62 267 LYS A O 1
ATOM 2176 N N . GLN A 1 268 ? -21.674 1.798 -7.480 1.00 86.06 268 GLN A N 1
ATOM 2177 C CA . GLN A 1 268 ? -22.228 1.767 -6.123 1.00 86.06 268 GLN A CA 1
ATOM 2178 C C . GLN A 1 268 ? -22.656 0.347 -5.733 1.00 86.06 268 GLN A C 1
ATOM 2180 O O . GLN A 1 268 ? -22.595 -0.004 -4.563 1.00 86.06 268 GLN A O 1
ATOM 2185 N N . CYS A 1 269 ? -23.041 -0.483 -6.711 1.00 90.38 269 CYS A N 1
ATOM 2186 C CA . CYS A 1 269 ? -23.349 -1.893 -6.495 1.00 90.38 269 CYS A CA 1
ATOM 2187 C C . CYS A 1 269 ? -22.043 -2.692 -6.293 1.00 90.38 269 CYS A C 1
ATOM 2189 O O . CYS A 1 269 ? -21.223 -2.728 -7.221 1.00 90.38 269 CYS A O 1
ATOM 2191 N N . PRO A 1 270 ? -21.846 -3.387 -5.152 1.00 91.94 270 PRO A N 1
ATOM 2192 C CA . PRO A 1 270 ? -20.633 -4.166 -4.885 1.00 91.94 270 PRO A CA 1
ATOM 2193 C C . PRO A 1 270 ? -20.332 -5.232 -5.946 1.00 91.94 270 PRO A C 1
ATOM 2195 O O . PRO A 1 270 ? -19.169 -5.497 -6.237 1.00 91.94 270 PRO A O 1
ATOM 2198 N N . ILE A 1 271 ? -21.364 -5.811 -6.568 1.00 91.75 271 ILE A N 1
ATOM 2199 C CA . ILE A 1 271 ? -21.214 -6.819 -7.628 1.00 91.75 271 ILE A CA 1
ATOM 2200 C C . ILE A 1 271 ? -20.666 -6.196 -8.913 1.00 91.75 271 ILE A C 1
ATOM 2202 O O . ILE A 1 271 ? -19.658 -6.670 -9.433 1.00 91.75 271 ILE A O 1
ATOM 2206 N N . LYS A 1 272 ? -21.254 -5.087 -9.380 1.00 89.88 272 LYS A N 1
ATOM 2207 C CA . LYS A 1 272 ? -20.747 -4.354 -10.556 1.00 89.88 272 LYS A CA 1
ATOM 2208 C C . LYS A 1 272 ? -19.358 -3.778 -10.312 1.00 89.88 272 LYS A C 1
ATOM 2210 O O . LYS A 1 272 ? -18.526 -3.779 -11.213 1.00 89.88 272 LYS A O 1
ATOM 2215 N N . ALA A 1 273 ? -19.096 -3.290 -9.099 1.00 90.75 273 ALA A N 1
ATOM 2216 C CA . ALA A 1 273 ? -17.775 -2.809 -8.717 1.00 90.75 273 ALA A CA 1
ATOM 2217 C C . ALA A 1 273 ? -16.734 -3.937 -8.766 1.00 90.75 273 ALA A C 1
ATOM 2219 O O . ALA A 1 273 ? -15.613 -3.707 -9.211 1.00 90.75 273 ALA A O 1
ATOM 2220 N N . ASN A 1 274 ? -17.110 -5.155 -8.358 1.00 93.31 274 ASN A N 1
ATOM 2221 C CA . ASN A 1 274 ? -16.221 -6.311 -8.394 1.00 93.31 274 ASN A CA 1
ATOM 2222 C C . ASN A 1 274 ? -15.928 -6.823 -9.813 1.00 93.31 274 ASN A C 1
ATOM 2224 O O . ASN A 1 274 ? -14.855 -7.364 -10.050 1.00 93.31 274 ASN A O 1
ATOM 2228 N N . GLN A 1 275 ? -16.859 -6.637 -10.750 1.00 90.25 275 GLN A N 1
ATOM 2229 C CA . GLN A 1 275 ? -16.704 -7.022 -12.158 1.00 90.25 275 GLN A CA 1
ATOM 2230 C C . GLN A 1 275 ? -15.874 -6.025 -12.987 1.00 90.25 275 GLN A C 1
ATOM 2232 O O . GLN A 1 275 ? -15.750 -6.206 -14.194 1.00 90.25 275 GLN A O 1
ATOM 2237 N N . ASN A 1 276 ? -15.324 -4.959 -12.392 1.00 88.50 276 ASN A N 1
ATOM 2238 C CA . ASN A 1 276 ? -14.573 -3.939 -13.128 1.00 88.50 276 ASN A CA 1
ATOM 2239 C C . ASN A 1 276 ? -13.155 -3.722 -12.542 1.00 88.50 276 ASN A C 1
ATOM 2241 O O . ASN A 1 276 ? -13.013 -2.966 -11.574 1.00 88.50 276 ASN A O 1
ATOM 2245 N N . PRO A 1 277 ? -12.103 -4.319 -13.141 1.00 89.06 277 PRO A N 1
ATOM 2246 C CA . PRO A 1 277 ? -12.154 -5.183 -14.325 1.00 89.06 277 PRO A CA 1
ATOM 2247 C C . PRO A 1 277 ? -12.624 -6.610 -13.997 1.00 89.06 277 PRO A C 1
ATOM 2249 O O . PRO A 1 277 ? -12.483 -7.076 -12.866 1.00 89.06 277 PRO A O 1
ATOM 2252 N N . ALA A 1 278 ? -13.149 -7.315 -14.999 1.00 88.12 278 ALA A N 1
ATOM 2253 C CA . ALA A 1 278 ? -13.488 -8.727 -14.876 1.00 88.12 278 ALA A CA 1
ATOM 2254 C C . ALA A 1 278 ? -12.222 -9.580 -15.049 1.00 88.12 278 ALA A C 1
ATOM 2256 O O . ALA A 1 278 ? -11.460 -9.390 -15.999 1.00 88.12 278 ALA A O 1
ATOM 2257 N N . TYR A 1 279 ? -11.998 -10.509 -14.116 1.00 93.25 279 TYR A N 1
ATOM 2258 C CA . TYR A 1 279 ? -10.924 -11.507 -14.175 1.00 93.25 279 TYR A CA 1
ATOM 2259 C C . TYR A 1 279 ? -11.458 -12.855 -14.682 1.00 93.25 279 TYR A C 1
ATOM 2261 O O . TYR A 1 279 ? -11.281 -13.889 -14.045 1.00 93.25 279 TYR A O 1
ATOM 2269 N N . ASP A 1 280 ? -12.202 -12.830 -15.784 1.00 91.00 280 ASP A N 1
ATOM 2270 C CA . ASP A 1 280 ? -12.974 -13.960 -16.317 1.00 91.00 280 ASP A CA 1
ATOM 2271 C C . ASP A 1 280 ? -12.306 -14.661 -17.511 1.00 91.00 280 ASP A C 1
ATOM 2273 O O . ASP A 1 280 ? -12.792 -15.687 -17.987 1.00 91.00 280 ASP A O 1
ATOM 2277 N N . GLN A 1 281 ? -11.174 -14.141 -17.991 1.00 91.50 281 GLN A N 1
ATOM 2278 C CA . GLN A 1 281 ? -10.451 -14.700 -19.130 1.00 91.50 281 GLN A CA 1
ATOM 2279 C C . GLN A 1 281 ? -9.247 -15.514 -18.668 1.00 91.50 281 GLN A C 1
ATOM 2281 O O . GLN A 1 281 ? -8.473 -15.090 -17.815 1.00 91.50 281 GLN A O 1
ATOM 2286 N N . ASP A 1 282 ? -9.027 -16.658 -19.305 1.00 91.88 282 ASP A N 1
ATOM 2287 C CA . ASP A 1 282 ? -7.731 -17.323 -19.252 1.00 91.88 282 ASP A CA 1
ATOM 2288 C C . ASP A 1 282 ? -6.863 -16.785 -20.394 1.00 91.88 282 ASP A C 1
ATOM 2290 O O . ASP A 1 282 ? -7.229 -16.918 -21.565 1.00 91.88 282 ASP A O 1
ATOM 2294 N N . LEU A 1 283 ? -5.742 -16.133 -20.071 1.00 92.25 283 LEU A N 1
ATOM 2295 C CA . LEU A 1 283 ? -4.774 -15.634 -21.054 1.00 92.25 283 LEU A CA 1
ATOM 2296 C C . LEU A 1 283 ? -3.562 -16.568 -21.207 1.00 92.25 283 LEU A C 1
ATOM 2298 O O . LEU A 1 283 ? -2.659 -16.281 -21.994 1.00 92.25 283 LEU A O 1
ATOM 2302 N N . GLY A 1 284 ? -3.557 -17.709 -20.512 1.00 90.00 284 GLY A N 1
ATOM 2303 C CA . GLY A 1 284 ? -2.487 -18.701 -20.552 1.00 90.00 284 GLY A CA 1
ATOM 2304 C C . GLY A 1 284 ? -1.277 -18.352 -19.684 1.00 90.00 284 GLY A C 1
ATOM 2305 O O . GLY A 1 284 ? -0.253 -19.027 -19.776 1.00 90.00 284 GLY A O 1
ATOM 2306 N N . TYR A 1 285 ? -1.357 -17.308 -18.850 1.00 94.12 285 TYR A N 1
ATOM 2307 C CA . TYR A 1 285 ? -0.321 -17.047 -17.850 1.00 94.12 285 TYR A CA 1
ATOM 2308 C C . TYR A 1 285 ? -0.402 -18.070 -16.702 1.00 94.12 285 TYR A C 1
ATOM 2310 O O . TYR A 1 285 ? -1.498 -18.533 -16.379 1.00 94.12 285 TYR A O 1
ATOM 2318 N N . PRO A 1 286 ? 0.723 -18.404 -16.038 1.00 94.75 286 PRO A N 1
ATOM 2319 C CA . PRO A 1 286 ? 0.734 -19.414 -14.980 1.00 94.75 286 PRO A CA 1
ATOM 2320 C C . PRO A 1 286 ? -0.185 -19.038 -13.814 1.00 94.75 286 PRO A C 1
ATOM 2322 O O . PRO A 1 286 ? -0.054 -17.944 -13.266 1.00 94.75 286 PRO A O 1
ATOM 2325 N N . ASP A 1 287 ? -1.074 -19.935 -13.389 1.00 90.19 287 ASP A N 1
ATOM 2326 C CA . ASP A 1 287 ? -1.963 -19.702 -12.240 1.00 90.19 287 ASP A CA 1
ATOM 2327 C C . ASP A 1 287 ? -1.321 -20.059 -10.883 1.00 90.19 287 ASP A C 1
ATOM 2329 O O . ASP A 1 287 ? -1.779 -19.602 -9.832 1.00 90.19 287 ASP A O 1
ATOM 2333 N N . GLY A 1 288 ? -0.232 -20.830 -10.917 1.00 90.44 288 GLY A N 1
ATOM 2334 C CA . GLY A 1 288 ? 0.579 -21.225 -9.769 1.00 90.44 288 GLY A CA 1
ATOM 2335 C C . GLY A 1 288 ? 1.694 -20.242 -9.404 1.00 90.44 288 GLY A C 1
ATOM 2336 O O . GLY A 1 288 ? 1.731 -19.093 -9.855 1.00 90.44 288 GLY A O 1
ATOM 2337 N N . ASP A 1 289 ? 2.599 -20.720 -8.554 1.00 91.88 289 ASP A N 1
ATOM 2338 C CA . ASP A 1 289 ? 3.688 -19.950 -7.952 1.00 91.88 289 ASP A CA 1
ATOM 2339 C C . ASP A 1 289 ? 4.848 -19.776 -8.936 1.00 91.88 289 ASP A C 1
ATOM 2341 O O . ASP A 1 289 ? 5.883 -20.432 -8.864 1.00 91.88 289 ASP A O 1
ATOM 2345 N N . VAL A 1 290 ? 4.629 -18.886 -9.901 1.00 94.25 290 VAL A N 1
ATOM 2346 C CA . VAL A 1 290 ? 5.650 -18.413 -10.834 1.00 94.25 290 VAL A CA 1
ATOM 2347 C C . VAL A 1 290 ? 5.798 -16.915 -10.635 1.00 94.25 290 VAL A C 1
ATOM 2349 O O . VAL A 1 290 ? 4.848 -16.146 -10.846 1.00 94.25 290 VAL A O 1
ATOM 2352 N N . TYR A 1 291 ? 6.996 -16.527 -10.213 1.00 94.12 291 TYR A N 1
ATOM 2353 C CA . TYR A 1 291 ? 7.326 -15.173 -9.803 1.00 94.12 291 TYR A CA 1
ATOM 2354 C C . TYR A 1 291 ? 8.354 -14.552 -10.735 1.00 94.12 291 TYR A C 1
ATOM 2356 O O . TYR A 1 291 ? 9.132 -15.238 -11.395 1.00 94.12 291 TYR A O 1
ATOM 2364 N N . MET A 1 292 ? 8.329 -13.228 -10.795 1.00 90.75 292 MET A N 1
ATOM 2365 C CA . MET A 1 292 ? 9.346 -12.449 -11.473 1.00 90.75 292 MET A CA 1
ATOM 2366 C C . MET A 1 292 ? 10.695 -12.719 -10.813 1.00 90.75 292 MET A C 1
ATOM 2368 O O . MET A 1 292 ? 10.831 -12.534 -9.605 1.00 90.75 292 MET A O 1
ATOM 2372 N N . GLU A 1 293 ? 11.700 -13.074 -11.612 1.00 81.69 293 GLU A N 1
ATOM 2373 C CA . GLU A 1 293 ? 13.074 -13.160 -11.126 1.00 81.69 293 GLU A CA 1
ATOM 2374 C C . GLU A 1 293 ? 13.505 -11.801 -10.569 1.00 81.69 293 GLU A C 1
ATOM 2376 O O . GLU A 1 293 ? 13.635 -10.800 -11.293 1.00 81.69 293 GLU A O 1
ATOM 2381 N N . SER A 1 294 ? 13.704 -11.770 -9.255 1.00 66.12 294 SER A N 1
ATOM 2382 C CA . SER A 1 294 ? 14.371 -10.679 -8.580 1.00 66.12 294 SER A CA 1
ATOM 2383 C C . SER A 1 294 ? 15.864 -10.835 -8.853 1.00 66.12 294 SER A C 1
ATOM 2385 O O . SER A 1 294 ? 16.576 -11.631 -8.244 1.00 66.12 294 SER A O 1
ATOM 2387 N N . THR A 1 295 ? 16.388 -10.048 -9.790 1.00 54.94 295 THR A N 1
ATOM 2388 C CA . THR A 1 295 ? 17.821 -9.762 -9.800 1.00 54.94 295 THR A CA 1
ATOM 2389 C C . THR A 1 295 ? 18.109 -8.908 -8.573 1.00 54.94 295 THR A C 1
ATOM 2391 O O . THR A 1 295 ? 18.213 -7.685 -8.640 1.00 54.94 295 THR A O 1
ATOM 2394 N N . VAL A 1 296 ? 18.206 -9.558 -7.413 1.00 50.16 296 VAL A N 1
ATOM 2395 C CA . VAL A 1 296 ? 18.859 -8.987 -6.246 1.00 50.16 296 VAL A CA 1
ATOM 2396 C C . VAL A 1 296 ? 20.330 -8.898 -6.630 1.00 50.16 296 VAL A C 1
ATOM 2398 O O . VAL A 1 296 ? 21.127 -9.792 -6.349 1.00 50.16 296 VAL A O 1
ATOM 2401 N N . GLN A 1 297 ? 20.704 -7.821 -7.326 1.00 42.56 297 GLN A N 1
ATOM 2402 C CA . GLN A 1 297 ? 22.076 -7.351 -7.248 1.00 42.56 297 GLN A CA 1
ATOM 2403 C C . GLN A 1 297 ? 22.332 -7.195 -5.755 1.00 42.56 297 GLN A C 1
ATOM 2405 O O . GLN A 1 297 ? 21.679 -6.376 -5.106 1.00 42.56 297 GLN A O 1
ATOM 2410 N N . LYS A 1 298 ? 23.189 -8.058 -5.192 1.00 40.91 298 LYS A N 1
ATOM 2411 C CA . LYS A 1 298 ? 23.688 -7.890 -3.830 1.00 40.91 298 LYS A CA 1
ATOM 2412 C C . LYS A 1 298 ? 24.178 -6.453 -3.754 1.00 40.91 298 LYS A C 1
ATOM 2414 O O . LYS A 1 298 ? 25.178 -6.120 -4.384 1.00 40.91 298 LYS A O 1
ATOM 2419 N N . GLY A 1 299 ? 23.407 -5.606 -3.075 1.00 37.44 299 GLY A N 1
ATOM 2420 C CA . GLY A 1 299 ? 23.775 -4.221 -2.868 1.00 37.44 299 GLY A CA 1
ATOM 2421 C C . GLY A 1 299 ? 25.131 -4.237 -2.194 1.00 37.44 299 GLY A C 1
ATOM 2422 O O . GLY A 1 299 ? 25.288 -4.850 -1.136 1.00 37.44 299 GLY A O 1
ATOM 2423 N N . ASN A 1 300 ? 26.117 -3.637 -2.849 1.00 41.59 300 ASN A N 1
ATOM 2424 C CA . ASN A 1 300 ? 27.380 -3.358 -2.199 1.00 41.59 300 ASN A CA 1
ATOM 2425 C C . ASN A 1 300 ? 27.042 -2.457 -0.990 1.00 41.59 300 ASN A C 1
ATOM 2427 O O . ASN A 1 300 ? 26.227 -1.548 -1.162 1.00 41.59 300 ASN A O 1
ATOM 2431 N N . PRO A 1 301 ? 27.564 -2.698 0.223 1.00 52.41 301 PRO A N 1
ATOM 2432 C CA . PRO A 1 301 ? 27.217 -1.915 1.417 1.00 52.41 301 PRO A CA 1
ATOM 2433 C C . PRO A 1 301 ? 27.384 -0.396 1.237 1.00 52.41 301 PRO A C 1
ATOM 2435 O O . PRO A 1 301 ? 26.650 0.379 1.847 1.00 52.41 301 PRO A O 1
ATOM 2438 N N . ASP A 1 302 ? 28.268 0.016 0.328 1.00 51.97 302 ASP A N 1
ATOM 2439 C CA . ASP A 1 302 ? 28.482 1.415 -0.060 1.00 51.97 302 ASP A CA 1
ATOM 2440 C C . ASP A 1 302 ? 27.273 2.052 -0.779 1.00 51.97 302 ASP A C 1
ATOM 2442 O O . ASP A 1 302 ? 27.080 3.266 -0.735 1.00 51.97 302 ASP A O 1
ATOM 2446 N N . ASP A 1 303 ? 26.403 1.246 -1.390 1.00 53.34 303 ASP A N 1
ATOM 2447 C CA . ASP A 1 303 ? 25.280 1.703 -2.214 1.00 53.34 303 ASP A CA 1
ATOM 2448 C C . ASP A 1 303 ? 23.993 1.931 -1.395 1.00 53.34 303 ASP A C 1
ATOM 2450 O O . ASP A 1 303 ? 23.141 2.735 -1.765 1.00 53.34 303 ASP A O 1
ATOM 2454 N N . ALA A 1 304 ? 23.848 1.283 -0.231 1.00 53.62 304 ALA A N 1
ATOM 2455 C CA . ALA A 1 304 ? 22.746 1.563 0.699 1.00 53.62 304 ALA A CA 1
ATOM 2456 C C . ALA A 1 304 ? 22.920 2.931 1.377 1.00 53.62 304 ALA A C 1
ATOM 2458 O O . ALA A 1 304 ? 21.952 3.674 1.530 1.00 53.62 304 ALA A O 1
ATOM 2459 N N . GLY A 1 305 ? 24.164 3.283 1.721 1.00 56.34 305 GLY A N 1
ATOM 2460 C CA . GLY A 1 305 ? 24.522 4.617 2.197 1.00 56.34 305 GLY A CA 1
ATOM 2461 C C . GLY A 1 305 ? 24.332 5.674 1.112 1.00 56.34 305 GLY A C 1
ATOM 2462 O O . GLY A 1 305 ? 23.723 6.705 1.377 1.00 56.34 305 GLY A O 1
ATOM 2463 N N . ALA A 1 306 ? 24.763 5.390 -0.122 1.00 56.72 306 ALA A N 1
ATOM 2464 C CA . ALA A 1 306 ? 24.576 6.293 -1.256 1.00 56.72 306 ALA A CA 1
ATOM 2465 C C . ALA A 1 306 ? 23.094 6.523 -1.593 1.00 56.72 306 ALA A C 1
ATOM 2467 O O . ALA A 1 306 ? 22.692 7.663 -1.807 1.00 56.72 306 ALA A O 1
ATOM 2468 N N . ARG A 1 307 ? 22.254 5.478 -1.575 1.00 56.75 307 ARG A N 1
ATOM 2469 C CA . ARG A 1 307 ? 20.805 5.611 -1.804 1.00 56.75 307 ARG A CA 1
ATOM 2470 C C . ARG A 1 307 ? 20.086 6.309 -0.658 1.00 56.75 307 ARG A C 1
ATOM 2472 O O . ARG A 1 307 ? 19.262 7.173 -0.921 1.00 56.75 307 ARG A O 1
ATOM 2479 N N . ALA A 1 308 ? 20.417 5.996 0.594 1.00 64.31 308 ALA A N 1
ATOM 2480 C CA . ALA A 1 308 ? 19.852 6.702 1.744 1.00 64.31 308 ALA A CA 1
ATOM 2481 C C . ALA A 1 308 ? 20.263 8.184 1.753 1.00 64.31 308 ALA A C 1
ATOM 2483 O O . ALA A 1 308 ? 19.453 9.048 2.081 1.00 64.31 308 ALA A O 1
ATOM 2484 N N . LEU A 1 309 ? 21.502 8.489 1.352 1.00 65.12 309 LEU A N 1
ATOM 2485 C CA . LEU A 1 309 ? 21.976 9.857 1.179 1.00 65.12 309 LEU A CA 1
ATOM 2486 C C . LEU A 1 309 ? 21.255 10.549 0.016 1.00 65.12 309 LEU A C 1
ATOM 2488 O O . LEU A 1 309 ? 20.831 11.686 0.182 1.00 65.12 309 LEU A O 1
ATOM 2492 N N . ALA A 1 310 ? 21.055 9.865 -1.113 1.00 66.31 310 ALA A N 1
ATOM 2493 C CA . ALA A 1 310 ? 20.318 10.393 -2.260 1.00 66.31 310 ALA A CA 1
ATOM 2494 C C . ALA A 1 310 ? 18.845 10.674 -1.917 1.00 66.31 310 ALA A C 1
ATOM 2496 O O . ALA A 1 310 ? 18.356 11.764 -2.193 1.00 66.31 310 ALA A O 1
ATOM 2497 N N . GLU A 1 311 ? 18.158 9.754 -1.231 1.00 68.88 311 GLU A N 1
ATOM 2498 C CA . GLU A 1 311 ? 16.776 9.941 -0.768 1.00 68.88 311 GLU A CA 1
ATOM 2499 C C . GLU A 1 311 ? 16.671 11.058 0.286 1.00 68.88 311 GLU A C 1
ATOM 2501 O O . GLU A 1 311 ? 15.745 11.871 0.253 1.00 68.88 311 GLU A O 1
ATOM 2506 N N . ALA A 1 312 ? 17.636 11.153 1.208 1.00 67.38 312 ALA A N 1
ATOM 2507 C CA . ALA A 1 312 ? 17.695 12.238 2.186 1.00 67.38 312 ALA A CA 1
ATOM 2508 C C . ALA A 1 312 ? 17.960 13.598 1.522 1.00 67.38 312 ALA A C 1
ATOM 2510 O O . ALA A 1 312 ? 17.346 14.599 1.903 1.00 67.38 312 ALA A O 1
ATOM 2511 N N . GLN A 1 313 ? 18.835 13.639 0.514 1.00 67.38 313 GLN A N 1
ATOM 2512 C CA . GLN A 1 313 ? 19.100 14.826 -0.295 1.00 67.38 313 GLN A CA 1
ATOM 2513 C C . GLN A 1 313 ? 17.868 15.223 -1.114 1.00 67.38 313 GLN A C 1
ATOM 2515 O O . GLN A 1 313 ? 17.530 16.402 -1.150 1.00 67.38 313 GLN A O 1
ATOM 2520 N N . GLU A 1 314 ? 17.145 14.272 -1.705 1.00 70.94 314 GLU A N 1
ATOM 2521 C CA . GLU A 1 314 ? 15.918 14.530 -2.464 1.00 70.94 314 GLU A CA 1
ATOM 2522 C C . GLU A 1 314 ? 14.793 15.062 -1.560 1.00 70.94 314 GLU A C 1
ATOM 2524 O O . GLU A 1 314 ? 14.146 16.063 -1.880 1.00 70.94 314 GLU A O 1
ATOM 2529 N N . LEU A 1 315 ? 14.627 14.489 -0.363 1.00 73.44 315 LEU A N 1
ATOM 2530 C CA . LEU A 1 315 ? 13.682 14.988 0.637 1.00 73.44 315 LEU A CA 1
ATOM 2531 C C . LEU A 1 315 ? 14.062 16.393 1.138 1.00 73.44 315 LEU A C 1
ATOM 2533 O O . LEU A 1 315 ? 13.186 17.240 1.340 1.00 73.44 315 LEU A O 1
ATOM 2537 N N . ALA A 1 316 ? 15.355 16.658 1.343 1.00 70.12 316 ALA A N 1
ATOM 2538 C CA . ALA A 1 316 ? 15.851 17.975 1.731 1.00 70.12 316 ALA A CA 1
ATOM 2539 C C . ALA A 1 316 ? 15.614 19.016 0.623 1.00 70.12 316 ALA A C 1
ATOM 2541 O O . ALA A 1 316 ? 15.121 20.107 0.920 1.00 70.12 316 ALA A O 1
ATOM 2542 N N . ARG A 1 317 ? 15.860 18.661 -0.648 1.00 69.62 317 ARG A N 1
ATOM 2543 C CA . ARG A 1 317 ? 15.550 19.502 -1.817 1.00 69.62 317 ARG A CA 1
ATOM 2544 C C . ARG A 1 317 ? 14.059 19.803 -1.912 1.00 69.62 317 ARG A C 1
ATOM 2546 O O . ARG A 1 317 ? 13.691 20.963 -2.061 1.00 69.62 317 ARG A O 1
ATOM 2553 N N . ALA A 1 318 ? 13.192 18.804 -1.738 1.00 72.88 318 ALA A N 1
ATOM 2554 C CA . ALA A 1 318 ? 11.742 18.998 -1.768 1.00 72.88 318 ALA A CA 1
ATOM 2555 C C . ALA A 1 318 ? 11.251 19.930 -0.643 1.00 72.88 318 ALA A C 1
ATOM 2557 O O . ALA A 1 318 ? 10.408 20.802 -0.866 1.00 72.88 318 ALA A O 1
ATOM 2558 N N . LYS A 1 319 ? 11.802 19.800 0.572 1.00 74.81 319 LYS A N 1
ATOM 2559 C CA . LYS A 1 319 ? 11.491 20.707 1.693 1.00 74.81 319 LYS A CA 1
ATOM 2560 C C . LYS A 1 319 ? 11.974 22.133 1.431 1.00 74.81 319 LYS A C 1
ATOM 2562 O O . LYS A 1 319 ? 11.237 23.081 1.712 1.00 74.81 319 LYS A O 1
ATOM 2567 N N . LEU A 1 320 ? 13.177 22.286 0.879 1.00 75.19 320 LEU A N 1
ATOM 2568 C CA . LEU A 1 320 ? 13.729 23.587 0.512 1.00 75.19 320 LEU A CA 1
ATOM 2569 C C . LEU A 1 320 ? 12.892 24.249 -0.591 1.00 75.19 320 LEU A C 1
ATOM 2571 O O . LEU A 1 320 ? 12.529 25.414 -0.446 1.00 75.19 320 LEU A O 1
ATOM 2575 N N . ALA A 1 321 ? 12.513 23.500 -1.630 1.00 75.81 321 ALA A N 1
ATOM 2576 C CA . ALA A 1 321 ? 11.672 23.969 -2.731 1.00 75.81 321 ALA A CA 1
ATOM 2577 C C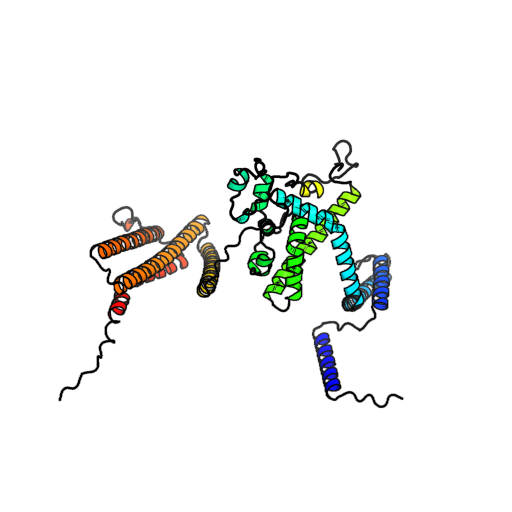 . ALA A 1 321 ? 10.284 24.429 -2.249 1.00 75.81 321 ALA A C 1
ATOM 2579 O O . ALA A 1 321 ? 9.827 25.506 -2.630 1.00 75.81 321 ALA A O 1
ATOM 2580 N N . ASN A 1 322 ? 9.648 23.683 -1.339 1.00 77.69 322 ASN A N 1
ATOM 2581 C CA . ASN A 1 322 ? 8.355 24.066 -0.762 1.00 77.69 322 ASN A CA 1
ATOM 2582 C C . ASN A 1 322 ? 8.447 25.341 0.093 1.00 77.69 322 ASN A C 1
ATOM 2584 O O . ASN A 1 322 ? 7.648 26.261 -0.078 1.00 77.69 322 ASN A O 1
ATOM 2588 N N . SER A 1 323 ? 9.456 25.433 0.967 1.00 81.19 323 SER A N 1
ATOM 2589 C CA . SER A 1 323 ? 9.714 26.637 1.774 1.00 81.19 323 SER A CA 1
ATOM 2590 C C . SER A 1 323 ? 9.975 27.865 0.890 1.00 81.19 323 SER A C 1
ATOM 2592 O O . SER A 1 323 ? 9.446 28.957 1.124 1.00 81.19 323 SER A O 1
ATOM 2594 N N . ARG A 1 324 ? 10.739 27.668 -0.190 1.00 84.00 324 ARG A N 1
ATOM 2595 C CA . ARG A 1 324 ? 11.062 28.697 -1.179 1.00 84.00 324 ARG A CA 1
ATOM 2596 C C . ARG A 1 324 ? 9.820 29.179 -1.926 1.00 84.00 324 ARG A C 1
ATOM 2598 O O . ARG A 1 324 ? 9.609 30.386 -2.023 1.00 84.00 324 ARG A O 1
ATOM 2605 N N . ALA A 1 325 ? 8.971 28.261 -2.386 1.00 83.19 325 ALA A N 1
ATOM 2606 C CA . ALA A 1 325 ? 7.735 28.590 -3.089 1.00 83.19 325 ALA A CA 1
ATOM 2607 C C . ALA A 1 325 ? 6.799 29.456 -2.229 1.00 83.19 325 ALA A C 1
ATOM 2609 O O . ALA A 1 325 ? 6.185 30.398 -2.732 1.00 83.19 325 ALA A O 1
ATOM 2610 N N . ASP A 1 326 ? 6.716 29.192 -0.924 1.00 85.88 326 ASP A N 1
ATOM 2611 C CA . ASP A 1 326 ? 5.881 29.981 -0.016 1.00 85.88 326 ASP A CA 1
ATOM 2612 C C . ASP A 1 326 ? 6.452 31.372 0.272 1.00 85.88 326 ASP A C 1
ATOM 2614 O O . ASP A 1 326 ? 5.698 32.342 0.380 1.00 85.88 326 ASP A O 1
ATOM 2618 N N . ALA A 1 327 ? 7.774 31.513 0.341 1.00 86.69 327 ALA A N 1
ATOM 2619 C CA . ALA A 1 327 ? 8.410 32.820 0.461 1.00 86.69 327 ALA A CA 1
ATOM 2620 C C . ALA A 1 327 ? 8.307 33.645 -0.839 1.00 86.69 327 ALA A C 1
ATOM 2622 O O . ALA A 1 327 ? 8.053 34.850 -0.786 1.00 86.69 327 ALA A O 1
ATOM 2623 N N . LEU A 1 328 ? 8.390 33.001 -2.007 1.00 88.62 328 LEU A N 1
ATOM 2624 C CA . LEU A 1 328 ? 8.192 33.650 -3.306 1.00 88.62 328 LEU A CA 1
ATOM 2625 C C . LEU A 1 328 ? 6.750 34.136 -3.499 1.00 88.62 328 LEU A C 1
ATOM 2627 O O . LEU A 1 328 ? 6.556 35.244 -3.993 1.00 88.62 328 LEU A O 1
ATOM 2631 N N . LYS A 1 329 ? 5.741 33.387 -3.031 1.00 90.19 329 LYS A N 1
ATOM 2632 C CA . LYS A 1 329 ? 4.335 33.849 -2.999 1.00 90.19 329 LYS A CA 1
ATOM 2633 C C . LYS A 1 329 ? 4.124 35.081 -2.110 1.00 90.19 329 LYS A C 1
ATOM 2635 O O . LYS A 1 329 ? 3.212 35.862 -2.362 1.00 90.19 329 LYS A O 1
ATOM 2640 N N . LYS A 1 330 ? 4.935 35.261 -1.059 1.00 89.88 330 LYS A N 1
ATOM 2641 C CA . LYS A 1 330 ? 4.869 36.452 -0.190 1.00 89.88 330 LYS A CA 1
ATOM 2642 C C . LYS A 1 330 ? 5.490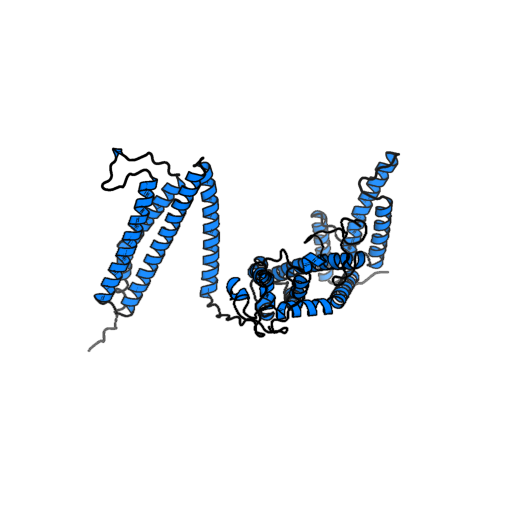 37.680 -0.857 1.00 89.88 330 LYS A C 1
ATOM 2644 O O . LYS A 1 330 ? 4.977 38.782 -0.679 1.00 89.88 330 LYS A O 1
ATOM 2649 N N . HIS A 1 331 ? 6.569 37.495 -1.621 1.00 90.62 331 HIS A N 1
ATOM 2650 C CA . HIS A 1 331 ? 7.237 38.573 -2.360 1.00 90.62 331 HIS A CA 1
ATOM 2651 C C . HIS A 1 331 ? 6.457 38.978 -3.618 1.00 90.62 331 HIS A C 1
ATOM 2653 O O . HIS A 1 331 ? 6.198 40.159 -3.851 1.00 90.62 331 HIS A O 1
ATOM 2659 N N . TYR A 1 332 ? 6.025 37.998 -4.412 1.00 90.94 332 TYR A N 1
ATOM 2660 C CA . TYR A 1 332 ? 5.300 38.213 -5.658 1.00 90.94 332 TYR A CA 1
ATOM 2661 C C . TYR A 1 332 ? 3.795 38.059 -5.470 1.00 90.94 332 TYR A C 1
ATOM 2663 O O . TYR A 1 332 ? 3.285 36.974 -5.216 1.00 90.94 332 TYR A O 1
ATOM 2671 N N . ARG A 1 333 ? 3.052 39.142 -5.714 1.00 81.44 333 ARG A N 1
ATOM 2672 C CA . ARG A 1 333 ? 1.578 39.116 -5.707 1.00 81.44 333 ARG A CA 1
ATOM 2673 C C . ARG A 1 333 ? 0.971 38.487 -6.968 1.00 81.44 333 ARG A C 1
ATOM 2675 O O . ARG A 1 333 ? -0.208 38.157 -6.978 1.00 81.44 333 ARG A O 1
ATOM 2682 N N . ASN A 1 334 ? 1.753 38.355 -8.041 1.00 89.25 334 ASN A N 1
ATOM 2683 C CA . ASN A 1 334 ? 1.303 37.819 -9.325 1.00 89.25 334 ASN A CA 1
ATOM 2684 C C . ASN A 1 334 ? 1.752 36.359 -9.479 1.00 89.25 334 ASN A C 1
ATOM 2686 O O . ASN A 1 334 ? 2.950 36.084 -9.496 1.00 89.25 334 ASN A O 1
ATOM 2690 N N . VAL A 1 335 ? 0.791 35.451 -9.672 1.00 86.00 335 VAL A N 1
ATOM 2691 C CA . VAL A 1 335 ? 1.021 34.007 -9.856 1.00 86.00 335 VAL A CA 1
ATOM 2692 C C . VAL A 1 335 ? 1.991 33.712 -11.006 1.00 86.00 335 VAL A C 1
ATOM 2694 O O . VAL A 1 335 ? 2.814 32.808 -10.890 1.00 86.00 335 VAL A O 1
ATOM 2697 N N . ARG A 1 336 ? 1.962 34.503 -12.087 1.00 87.94 336 ARG A N 1
ATOM 2698 C CA . ARG A 1 336 ? 2.901 34.354 -13.206 1.00 87.94 336 ARG A CA 1
ATOM 2699 C C . ARG A 1 336 ? 4.339 34.649 -12.783 1.00 87.94 336 ARG A C 1
ATOM 2701 O O . ARG A 1 336 ? 5.230 33.873 -13.094 1.00 87.94 336 ARG A O 1
ATOM 2708 N N . MET A 1 337 ? 4.553 35.718 -12.014 1.00 87.12 337 MET A N 1
ATOM 2709 C CA . MET A 1 337 ? 5.886 36.066 -11.510 1.00 87.12 337 MET A CA 1
ATOM 2710 C C . MET A 1 337 ? 6.399 35.044 -10.492 1.00 87.12 337 MET A C 1
ATOM 2712 O O . MET A 1 337 ? 7.590 34.754 -10.489 1.00 87.12 337 MET A O 1
ATOM 2716 N N . VAL A 1 338 ? 5.510 34.450 -9.684 1.00 87.50 338 VAL A N 1
ATOM 2717 C CA . VAL A 1 338 ? 5.857 33.325 -8.796 1.00 87.50 338 VAL A CA 1
ATOM 2718 C C . VAL A 1 338 ? 6.335 32.119 -9.610 1.00 87.50 338 VAL A C 1
ATOM 2720 O O . VAL A 1 338 ? 7.356 31.527 -9.273 1.00 87.50 338 VAL A O 1
ATOM 2723 N N . ALA A 1 339 ? 5.629 31.758 -10.685 1.00 86.75 339 ALA A N 1
ATOM 2724 C CA . ALA A 1 339 ? 6.010 30.634 -11.541 1.00 86.75 339 ALA A CA 1
ATOM 2725 C C . ALA A 1 339 ? 7.345 30.883 -12.262 1.00 86.75 339 ALA A C 1
ATOM 2727 O O . ALA A 1 339 ? 8.212 30.014 -12.269 1.00 86.75 339 ALA A O 1
ATOM 2728 N N . GLU A 1 340 ? 7.540 32.085 -12.809 1.00 88.31 340 GLU A N 1
ATOM 2729 C CA . GLU A 1 340 ? 8.800 32.480 -13.444 1.00 88.31 340 GLU A CA 1
ATOM 2730 C C . GLU A 1 340 ? 9.967 32.505 -12.433 1.00 88.31 340 GLU A C 1
ATOM 2732 O O . GLU A 1 340 ? 11.078 32.109 -12.778 1.00 88.31 340 GLU A O 1
ATOM 2737 N N . ALA A 1 341 ? 9.726 32.926 -11.183 1.00 89.56 341 ALA A N 1
ATOM 2738 C CA . ALA A 1 341 ? 10.728 32.914 -10.111 1.00 89.56 341 ALA A CA 1
ATOM 2739 C C . ALA A 1 341 ? 11.094 31.499 -9.670 1.00 89.56 341 ALA A C 1
ATOM 2741 O O . ALA A 1 341 ? 12.273 31.195 -9.528 1.00 89.56 341 ALA A O 1
ATOM 2742 N N . ASN A 1 342 ? 10.103 30.618 -9.511 1.00 89.00 342 ASN A N 1
ATOM 2743 C CA . ASN A 1 342 ? 10.350 29.211 -9.203 1.00 89.00 342 ASN A CA 1
ATOM 2744 C C . ASN A 1 342 ? 11.186 28.543 -10.299 1.00 89.00 342 ASN A C 1
ATOM 2746 O O . ASN A 1 342 ? 12.215 27.955 -9.987 1.00 89.00 342 ASN A O 1
ATOM 2750 N N . GLY A 1 343 ? 10.810 28.709 -11.573 1.00 88.94 343 GLY A N 1
ATOM 2751 C CA . GLY A 1 343 ? 11.573 28.137 -12.687 1.00 88.94 343 GLY A CA 1
ATOM 2752 C C . GLY A 1 343 ? 12.996 28.698 -12.789 1.00 88.94 343 GLY A C 1
ATOM 2753 O O . GLY A 1 343 ? 13.931 27.977 -13.125 1.00 88.94 343 GLY A O 1
ATOM 2754 N N . ALA A 1 344 ? 13.188 29.975 -12.449 1.00 89.56 344 ALA A N 1
ATOM 2755 C CA . ALA A 1 344 ? 14.511 30.581 -12.361 1.00 89.56 344 ALA A CA 1
ATOM 2756 C C . ALA A 1 344 ? 15.343 29.970 -11.219 1.00 89.56 344 ALA A C 1
ATOM 2758 O O . ALA A 1 344 ? 16.504 29.636 -11.429 1.00 89.56 344 ALA A O 1
ATOM 2759 N N . CYS A 1 345 ? 14.761 29.770 -10.035 1.00 89.62 345 CYS A N 1
ATOM 2760 C CA . CYS A 1 345 ? 15.442 29.118 -8.919 1.00 89.62 345 CYS A CA 1
ATOM 2761 C C . CYS A 1 345 ? 15.796 27.650 -9.216 1.00 89.62 345 CYS A C 1
ATOM 2763 O O . CYS A 1 345 ? 16.912 27.233 -8.921 1.00 89.62 345 CYS A O 1
ATOM 2765 N N . GLU A 1 346 ? 14.892 26.890 -9.839 1.00 88.94 346 GLU A N 1
ATOM 2766 C CA . GLU A 1 346 ? 15.140 25.503 -10.265 1.00 88.94 346 GLU A CA 1
ATOM 2767 C C . GLU A 1 346 ? 16.274 25.412 -11.295 1.00 88.94 346 GLU A C 1
ATOM 2769 O O . GLU A 1 346 ? 17.101 24.500 -11.242 1.00 88.94 346 GLU A O 1
ATOM 2774 N N . LEU A 1 347 ? 16.353 26.386 -12.208 1.00 89.38 347 LEU A N 1
ATOM 2775 C CA . LEU A 1 347 ? 17.452 26.480 -13.164 1.00 89.38 347 LEU A CA 1
ATOM 2776 C C . LEU A 1 347 ? 18.802 26.727 -12.467 1.00 89.38 347 LEU A C 1
ATOM 2778 O O . LEU A 1 347 ? 19.796 26.147 -12.900 1.00 89.38 347 LEU A O 1
ATOM 2782 N N . ILE A 1 348 ? 18.855 27.547 -11.403 1.00 88.00 348 ILE A N 1
ATOM 2783 C CA . ILE A 1 348 ? 20.091 27.743 -10.615 1.00 88.00 348 ILE A CA 1
ATOM 2784 C C . ILE A 1 348 ? 20.487 26.452 -9.919 1.00 88.00 348 ILE A C 1
ATOM 2786 O O . ILE A 1 348 ? 21.633 26.041 -10.054 1.00 88.00 348 ILE A O 1
ATOM 2790 N N . ASP A 1 349 ? 19.555 25.815 -9.206 1.00 87.00 349 ASP A N 1
ATOM 2791 C CA . ASP A 1 349 ? 19.845 24.583 -8.467 1.00 87.00 349 ASP A CA 1
ATOM 2792 C C . ASP A 1 349 ? 20.371 23.493 -9.420 1.00 87.00 349 ASP A C 1
ATOM 2794 O O . ASP A 1 349 ? 21.375 22.846 -9.140 1.00 87.00 349 ASP A O 1
ATOM 2798 N N . THR A 1 350 ? 19.748 23.353 -10.596 1.00 88.19 350 THR A N 1
ATOM 2799 C CA . THR A 1 350 ? 20.197 22.403 -11.627 1.00 88.19 350 THR A CA 1
ATOM 2800 C C . THR A 1 350 ? 21.596 22.744 -12.143 1.00 88.19 350 THR A C 1
ATOM 2802 O O . THR A 1 350 ? 22.411 21.849 -12.348 1.00 88.19 350 THR A O 1
ATOM 2805 N N . SER A 1 351 ? 21.887 24.030 -12.357 1.00 88.06 351 SER A N 1
ATOM 2806 C CA . SER A 1 351 ? 23.197 24.475 -12.843 1.00 88.06 351 SER A CA 1
ATOM 2807 C C . SER A 1 351 ? 24.296 24.286 -11.790 1.00 88.06 351 SER A C 1
ATOM 2809 O O . SER A 1 351 ? 25.396 23.859 -12.126 1.00 88.06 351 SER A O 1
ATOM 2811 N N . LEU A 1 352 ? 23.997 24.538 -10.510 1.00 86.25 352 LEU A N 1
ATOM 2812 C CA . LEU A 1 352 ? 24.895 24.262 -9.384 1.00 86.25 352 LEU A CA 1
ATOM 2813 C C . LEU A 1 352 ? 25.260 22.773 -9.323 1.00 86.25 352 LEU A C 1
ATOM 2815 O O . LEU A 1 352 ? 26.443 22.436 -9.348 1.00 86.25 352 LEU A O 1
ATOM 2819 N N . ASP A 1 353 ? 24.254 21.892 -9.358 1.00 85.00 353 ASP A N 1
ATOM 2820 C CA . ASP A 1 353 ? 24.459 20.439 -9.389 1.00 85.00 353 ASP A CA 1
ATOM 2821 C C . ASP A 1 353 ? 25.317 20.018 -10.598 1.00 85.00 353 ASP A C 1
ATOM 2823 O O . ASP A 1 353 ? 26.171 19.136 -10.498 1.00 85.00 353 ASP A O 1
ATOM 2827 N N . GLN A 1 354 ? 25.094 20.622 -11.769 1.00 85.75 354 GLN A N 1
ATOM 2828 C CA . GLN A 1 354 ? 25.863 20.322 -12.979 1.00 85.75 354 GLN A CA 1
ATOM 2829 C C . GLN A 1 354 ? 27.324 20.759 -12.860 1.00 85.75 354 GLN A C 1
ATOM 2831 O O . GLN A 1 354 ? 28.205 19.972 -13.209 1.00 85.75 354 GLN A O 1
ATOM 2836 N N . ILE A 1 355 ? 27.590 21.964 -12.348 1.00 84.56 355 ILE A N 1
ATOM 2837 C CA . ILE A 1 355 ? 28.950 22.473 -12.127 1.00 84.56 355 ILE A CA 1
ATOM 2838 C C . ILE A 1 355 ? 29.708 21.543 -11.174 1.00 84.56 355 ILE A C 1
ATOM 2840 O O . ILE A 1 355 ? 30.799 21.087 -11.516 1.00 84.56 355 ILE A O 1
ATOM 2844 N N . GLU A 1 356 ? 29.113 21.187 -10.033 1.00 81.88 356 GLU A N 1
ATOM 2845 C CA . GLU A 1 356 ? 29.739 20.300 -9.045 1.00 81.88 356 GLU A CA 1
ATOM 2846 C C . GLU A 1 356 ? 30.016 18.901 -9.614 1.00 81.88 356 GLU A C 1
ATOM 2848 O O . GLU A 1 356 ? 31.125 18.373 -9.489 1.00 81.88 356 GLU A O 1
ATOM 2853 N N . ASN A 1 357 ? 29.037 18.300 -10.299 1.00 82.44 357 ASN A N 1
ATOM 2854 C CA . ASN A 1 357 ? 29.191 16.964 -10.876 1.00 82.44 357 ASN A CA 1
ATOM 2855 C C . ASN A 1 357 ? 30.233 16.930 -11.998 1.00 82.44 357 ASN A C 1
ATOM 2857 O O . ASN A 1 357 ? 31.049 16.008 -12.052 1.00 82.44 357 ASN A O 1
ATOM 2861 N N . ARG A 1 358 ? 30.230 17.926 -12.893 1.00 82.75 358 ARG A N 1
ATOM 2862 C CA . ARG A 1 358 ? 31.218 18.034 -13.977 1.00 82.75 358 ARG A CA 1
ATOM 2863 C C . ARG A 1 358 ? 32.616 18.260 -13.413 1.00 82.75 358 ARG A C 1
ATOM 2865 O O . ARG A 1 358 ? 33.557 17.614 -13.870 1.00 82.75 358 ARG A O 1
ATOM 2872 N N . GLN A 1 359 ? 32.748 19.103 -12.389 1.00 79.94 359 GLN A N 1
ATOM 2873 C CA . GLN A 1 359 ? 34.013 19.326 -11.697 1.00 79.94 359 GLN A CA 1
ATOM 2874 C C . GLN A 1 359 ? 34.537 18.027 -11.057 1.00 79.94 359 GLN A C 1
ATOM 2876 O O . GLN A 1 359 ? 35.701 17.669 -11.243 1.00 79.94 359 GLN A O 1
ATOM 2881 N N . LEU A 1 360 ? 33.679 17.269 -10.366 1.00 79.75 360 LEU A N 1
ATOM 2882 C CA . LEU A 1 360 ? 34.040 15.981 -9.769 1.00 79.75 360 LEU A CA 1
ATOM 2883 C C . LEU A 1 360 ? 34.475 14.953 -10.823 1.00 79.75 360 LEU A C 1
ATOM 2885 O O . LEU A 1 360 ? 35.520 14.315 -10.672 1.00 79.75 360 LEU A O 1
ATOM 2889 N N . GLN A 1 361 ? 33.692 14.796 -11.893 1.00 81.25 361 GLN A N 1
ATOM 2890 C CA . GLN A 1 361 ? 34.000 13.875 -12.992 1.00 81.25 361 GLN A CA 1
ATOM 2891 C C . GLN A 1 361 ? 35.324 14.228 -13.660 1.00 81.25 361 GLN A C 1
ATOM 2893 O O . GLN A 1 361 ? 36.123 13.339 -13.957 1.00 81.25 361 GLN A O 1
ATOM 2898 N N . TRP A 1 362 ? 35.584 15.520 -13.850 1.00 79.81 362 TRP A N 1
ATOM 2899 C CA . TRP A 1 362 ? 36.843 15.985 -14.400 1.00 79.81 362 TRP A CA 1
ATOM 2900 C C . TRP A 1 362 ? 38.016 15.627 -13.483 1.00 79.81 362 TRP A C 1
ATOM 2902 O O . TRP A 1 362 ? 38.983 15.012 -13.941 1.00 79.81 362 TRP A O 1
ATOM 2912 N N . PHE A 1 363 ? 37.922 15.902 -12.179 1.00 77.69 363 PHE A N 1
ATOM 2913 C CA . PHE A 1 363 ? 38.971 15.514 -11.235 1.00 77.69 363 PHE A CA 1
ATOM 2914 C C . PHE A 1 363 ? 39.226 14.005 -11.230 1.00 77.69 363 PHE A C 1
ATOM 2916 O O . PHE A 1 363 ? 40.381 13.582 -11.271 1.00 77.69 363 PHE A O 1
ATOM 2923 N N . GLN A 1 364 ? 38.172 13.188 -11.251 1.00 79.50 364 GLN A N 1
ATOM 2924 C CA . GLN A 1 364 ? 38.294 11.732 -11.321 1.00 79.50 364 GLN A CA 1
ATOM 2925 C C . GLN A 1 364 ? 38.953 11.271 -12.627 1.00 79.50 364 GLN A C 1
ATOM 2927 O O . GLN A 1 364 ? 39.871 10.450 -12.597 1.00 79.50 364 GLN A O 1
ATOM 2932 N N . ALA A 1 365 ? 38.527 11.813 -13.771 1.00 80.50 365 ALA A N 1
ATOM 2933 C CA . ALA A 1 365 ? 39.077 11.469 -15.077 1.00 80.50 365 ALA A CA 1
ATOM 2934 C C . ALA A 1 365 ? 40.554 11.869 -15.194 1.00 80.50 365 ALA A C 1
ATOM 2936 O O . ALA A 1 365 ? 41.370 11.086 -15.685 1.00 80.50 365 ALA A O 1
ATOM 2937 N N . ARG A 1 366 ? 40.916 13.058 -14.704 1.00 79.25 366 ARG A N 1
ATOM 2938 C CA . ARG A 1 366 ? 42.295 13.553 -14.708 1.00 79.25 366 ARG A CA 1
ATOM 2939 C C . ARG A 1 366 ? 43.186 12.750 -13.766 1.00 79.25 366 ARG A C 1
ATOM 2941 O O . ARG A 1 366 ? 44.266 12.329 -14.171 1.00 79.25 366 ARG A O 1
ATOM 2948 N N . LEU A 1 367 ? 42.719 12.459 -12.551 1.00 78.25 367 LEU A N 1
ATOM 2949 C CA . LEU A 1 367 ? 43.433 11.605 -11.599 1.00 78.25 367 LEU A CA 1
ATOM 2950 C C . LEU A 1 367 ? 43.671 10.204 -12.177 1.00 78.25 367 LEU A C 1
ATOM 2952 O O . LEU A 1 367 ? 44.790 9.698 -12.116 1.00 78.25 367 LEU A O 1
ATOM 2956 N N . LYS A 1 368 ? 42.645 9.605 -12.791 1.00 81.50 368 LYS A N 1
ATOM 2957 C CA . LYS A 1 368 ? 42.742 8.296 -13.443 1.00 81.50 368 LYS A CA 1
ATOM 2958 C C . LYS A 1 368 ? 43.783 8.297 -14.565 1.00 81.50 368 LYS A C 1
ATOM 2960 O O . LYS A 1 368 ? 44.683 7.463 -14.552 1.00 81.50 368 LYS A O 1
ATOM 2965 N N . ARG A 1 369 ? 43.715 9.266 -15.486 1.00 80.62 369 ARG A N 1
ATOM 2966 C CA . ARG A 1 369 ? 44.683 9.398 -16.593 1.00 80.62 369 ARG A CA 1
ATOM 2967 C C . ARG A 1 369 ? 46.116 9.590 -16.090 1.00 80.62 369 ARG A C 1
ATOM 2969 O O . ARG A 1 369 ? 47.040 9.036 -16.681 1.00 80.62 369 ARG A O 1
ATOM 2976 N N . ARG A 1 370 ? 46.300 10.330 -14.991 1.00 78.19 370 ARG A N 1
ATOM 2977 C CA . ARG A 1 370 ? 47.610 10.552 -14.361 1.00 78.19 370 ARG A CA 1
ATOM 2978 C C . ARG A 1 370 ? 48.169 9.279 -13.726 1.00 78.19 370 ARG A C 1
ATOM 2980 O O . ARG A 1 370 ? 49.340 8.964 -13.928 1.00 78.19 370 ARG A O 1
ATOM 2987 N N . LEU A 1 371 ? 47.339 8.533 -12.993 1.00 76.94 371 LEU A N 1
ATOM 2988 C CA . LEU A 1 371 ? 47.712 7.244 -12.396 1.00 76.94 371 LEU A CA 1
ATOM 2989 C C . LEU A 1 371 ? 48.077 6.210 -13.467 1.00 76.94 371 LEU A C 1
ATOM 2991 O O . LEU A 1 371 ? 49.070 5.500 -13.332 1.00 76.94 371 LEU A O 1
ATOM 2995 N N . GLU A 1 372 ? 47.309 6.170 -14.554 1.00 84.44 372 GLU A N 1
ATOM 2996 C CA . GLU A 1 372 ? 47.511 5.252 -15.679 1.00 84.44 372 GLU A CA 1
ATOM 2997 C C . GLU A 1 372 ? 48.601 5.736 -16.660 1.00 84.44 372 GLU A C 1
ATOM 2999 O O . GLU A 1 372 ? 48.980 5.002 -17.570 1.00 84.44 372 GLU A O 1
ATOM 3004 N N . ARG A 1 373 ? 49.141 6.953 -16.471 1.00 81.00 373 ARG A N 1
ATOM 3005 C CA . ARG A 1 373 ? 50.120 7.621 -17.355 1.00 81.00 373 ARG A CA 1
ATOM 3006 C C . ARG A 1 373 ? 49.681 7.682 -18.824 1.00 81.00 373 ARG A C 1
ATOM 3008 O O . ARG A 1 373 ? 50.499 7.596 -19.736 1.00 81.00 373 ARG A O 1
ATOM 3015 N N . THR A 1 374 ? 48.386 7.865 -19.059 1.00 80.56 374 THR A N 1
ATOM 3016 C CA . THR A 1 374 ? 47.784 7.918 -20.402 1.00 80.56 374 THR A CA 1
ATOM 3017 C C . THR A 1 374 ? 47.572 9.350 -20.902 1.00 80.56 374 THR A C 1
ATOM 3019 O O . THR A 1 374 ? 46.746 9.589 -21.785 1.00 80.56 374 THR A O 1
ATOM 3022 N N . GLU A 1 375 ? 48.258 10.331 -20.318 1.00 80.12 375 GLU A N 1
ATOM 3023 C CA . GLU A 1 375 ? 48.150 11.735 -20.712 1.00 80.12 375 GLU A CA 1
ATOM 3024 C C . GLU A 1 375 ? 48.804 11.951 -22.084 1.00 80.12 375 GLU A C 1
ATOM 3026 O O . GLU A 1 375 ? 50.014 11.831 -22.261 1.00 80.12 375 GLU A O 1
ATOM 3031 N N . THR A 1 376 ? 47.983 12.263 -23.083 1.00 84.50 376 THR A N 1
ATOM 3032 C CA . THR A 1 376 ? 48.404 12.547 -24.458 1.00 84.50 376 THR A CA 1
ATOM 3033 C C . THR A 1 376 ? 47.820 13.876 -24.934 1.00 84.50 376 THR A C 1
ATOM 3035 O O . THR A 1 376 ? 46.840 14.387 -24.387 1.00 84.50 376 THR A O 1
ATOM 3038 N N . ALA A 1 377 ? 48.363 14.426 -26.023 1.00 83.31 377 ALA A N 1
ATOM 3039 C CA . ALA A 1 377 ? 47.797 15.620 -26.658 1.00 83.31 377 ALA A CA 1
ATOM 3040 C C . ALA A 1 377 ? 46.313 15.438 -27.047 1.00 83.31 377 ALA A C 1
ATOM 3042 O O . ALA A 1 377 ? 45.533 16.388 -26.990 1.00 83.31 377 ALA A O 1
ATOM 3043 N N . ALA A 1 378 ? 45.900 14.213 -27.393 1.00 83.00 378 ALA A N 1
ATOM 3044 C CA . ALA A 1 378 ? 44.511 13.891 -27.711 1.00 83.00 378 ALA A CA 1
ATOM 3045 C C . ALA A 1 378 ? 43.598 13.959 -26.475 1.00 83.00 378 ALA A C 1
ATOM 3047 O O . ALA A 1 378 ? 42.523 14.552 -26.542 1.00 83.00 378 ALA A O 1
ATOM 3048 N N . THR A 1 379 ? 44.035 13.422 -25.332 1.00 80.69 379 THR A N 1
ATOM 3049 C CA . THR A 1 379 ? 43.244 13.459 -24.090 1.00 80.69 379 THR A CA 1
ATOM 3050 C C . THR A 1 379 ? 43.130 14.871 -23.517 1.00 80.69 379 THR A C 1
ATOM 3052 O O . THR A 1 379 ? 42.071 15.229 -23.007 1.00 80.69 379 THR A O 1
ATOM 3055 N N . ILE A 1 380 ? 44.179 15.693 -23.660 1.00 81.81 380 ILE A N 1
ATOM 3056 C CA . ILE A 1 380 ? 44.159 17.117 -23.274 1.00 81.81 380 ILE A CA 1
ATOM 3057 C C . ILE A 1 380 ? 43.182 17.897 -24.163 1.00 81.81 380 ILE A C 1
ATOM 3059 O O . ILE A 1 380 ? 42.416 18.727 -23.681 1.00 81.81 380 ILE A O 1
ATOM 3063 N N . LYS A 1 381 ? 43.153 17.609 -25.470 1.00 85.56 381 LYS A N 1
ATOM 3064 C CA . LYS A 1 381 ? 42.205 18.245 -26.394 1.00 85.56 381 LYS A CA 1
ATOM 3065 C C . LYS A 1 381 ? 40.747 17.902 -26.064 1.00 85.56 381 LYS A C 1
ATOM 3067 O O . LYS A 1 381 ? 39.892 18.773 -26.189 1.00 85.56 381 LYS A O 1
ATOM 3072 N N . MET A 1 382 ? 40.465 16.666 -25.647 1.00 83.44 382 MET A N 1
ATOM 3073 C CA . MET A 1 382 ? 39.128 16.273 -25.181 1.00 83.44 382 MET A CA 1
ATOM 3074 C C . MET A 1 382 ? 38.728 17.015 -23.901 1.00 83.44 382 MET A C 1
ATOM 3076 O O . MET A 1 382 ? 37.628 17.543 -23.828 1.00 83.44 382 MET A O 1
ATOM 3080 N N . GLU A 1 383 ? 39.644 17.122 -22.937 1.00 81.62 383 GLU A N 1
ATOM 3081 C CA . GLU A 1 383 ? 39.430 17.857 -21.681 1.00 81.62 383 GLU A CA 1
ATOM 3082 C C . GLU A 1 383 ? 39.123 19.344 -21.928 1.00 81.62 383 GLU A C 1
ATOM 3084 O O . GLU A 1 383 ? 38.186 19.894 -21.359 1.00 81.62 383 GLU A O 1
ATOM 3089 N N . LEU A 1 384 ? 39.848 19.988 -22.850 1.00 83.25 384 LEU A N 1
ATOM 3090 C CA . LEU A 1 384 ? 39.572 21.370 -23.257 1.00 83.25 384 LEU A CA 1
ATOM 3091 C C . LEU A 1 384 ? 38.206 21.535 -23.946 1.00 83.25 384 LEU A C 1
ATOM 3093 O O . LEU A 1 384 ? 37.585 22.590 -23.820 1.00 83.25 384 LEU A O 1
ATOM 3097 N N . ALA A 1 385 ? 37.738 20.523 -24.681 1.00 84.75 385 ALA A N 1
ATOM 3098 C CA . ALA A 1 385 ? 36.418 20.553 -25.308 1.00 84.75 385 ALA A CA 1
ATOM 3099 C C . ALA A 1 385 ? 35.300 20.450 -24.258 1.00 84.75 385 ALA A C 1
ATOM 3101 O O . ALA A 1 385 ? 34.387 21.272 -24.266 1.00 84.75 385 ALA A O 1
ATOM 3102 N N . GLU A 1 386 ? 35.423 19.514 -23.313 1.00 83.19 386 GLU A N 1
ATOM 3103 C CA . GLU A 1 386 ? 34.504 19.354 -22.176 1.00 83.19 386 GLU A CA 1
ATOM 3104 C C . GLU A 1 386 ? 34.460 20.623 -21.305 1.00 83.19 386 GLU A C 1
ATOM 3106 O O . GLU A 1 386 ? 33.391 21.072 -20.895 1.00 83.19 386 GLU A O 1
ATOM 3111 N N . PHE A 1 387 ? 35.610 21.269 -21.095 1.00 82.88 387 PHE A N 1
ATOM 3112 C CA . PHE A 1 387 ? 35.687 22.566 -20.423 1.00 82.88 387 PHE A CA 1
ATOM 3113 C C . PHE A 1 387 ? 34.918 23.665 -21.165 1.00 82.88 387 PHE A C 1
ATOM 3115 O O . PHE A 1 387 ? 34.187 24.449 -20.558 1.00 82.88 387 PHE A O 1
ATOM 3122 N N . GLY A 1 388 ? 35.067 23.717 -22.492 1.00 84.69 388 GLY A N 1
ATOM 3123 C CA . GLY A 1 388 ? 34.353 24.667 -23.341 1.00 84.69 388 GLY A CA 1
ATOM 3124 C C . GLY A 1 388 ? 32.831 24.521 -23.254 1.00 84.69 388 GLY A C 1
ATOM 3125 O O . GLY A 1 388 ? 32.123 25.531 -23.284 1.00 84.69 388 GLY A O 1
ATOM 3126 N N . GLU A 1 389 ? 32.326 23.294 -23.095 1.00 86.44 389 GLU A N 1
ATOM 3127 C CA . GLU A 1 389 ? 30.898 23.029 -22.878 1.00 86.44 389 GLU A CA 1
ATOM 3128 C C . GLU A 1 389 ? 30.410 23.635 -21.558 1.00 86.44 389 GLU A C 1
ATOM 3130 O O . GLU A 1 389 ? 29.452 24.409 -21.567 1.00 86.44 389 GLU A O 1
ATOM 3135 N N . VAL A 1 390 ? 31.118 23.377 -20.452 1.00 85.06 390 VAL A N 1
ATOM 3136 C CA . VAL A 1 390 ? 30.769 23.903 -19.118 1.00 85.06 390 VAL A CA 1
ATOM 3137 C C . VAL A 1 390 ? 30.786 25.432 -19.103 1.00 85.06 390 VAL A C 1
ATOM 3139 O O . VAL A 1 390 ? 29.847 26.067 -18.624 1.00 85.06 390 VAL A O 1
ATOM 3142 N N . VAL A 1 391 ? 31.811 26.059 -19.687 1.00 88.12 391 VAL A N 1
ATOM 3143 C CA . VAL A 1 391 ? 31.891 27.527 -19.785 1.00 88.12 391 VAL A CA 1
ATOM 3144 C C . VAL A 1 391 ? 30.720 28.095 -20.595 1.00 88.12 391 VAL A C 1
ATOM 3146 O O . VAL A 1 391 ? 30.151 29.131 -20.237 1.00 88.12 391 VAL A O 1
ATOM 3149 N N . ASN A 1 392 ? 30.327 27.429 -21.683 1.00 88.50 392 ASN A N 1
ATOM 3150 C CA . ASN A 1 392 ? 29.196 27.874 -22.487 1.00 88.50 392 ASN A CA 1
ATOM 3151 C C . ASN A 1 392 ? 27.855 27.704 -21.752 1.00 88.50 392 ASN A C 1
ATOM 3153 O O . ASN A 1 392 ? 27.005 28.589 -21.845 1.00 88.50 392 ASN A O 1
ATOM 3157 N N . GLU A 1 393 ? 27.672 26.626 -20.993 1.00 88.75 393 GLU A N 1
ATOM 3158 C CA . GLU A 1 393 ? 26.499 26.425 -20.132 1.00 88.75 393 GLU A CA 1
ATOM 3159 C C . GLU A 1 393 ? 26.412 27.508 -19.048 1.00 88.75 393 GLU A C 1
ATOM 3161 O O . GLU A 1 393 ? 25.389 28.194 -18.946 1.00 88.75 393 GLU A O 1
ATOM 3166 N N . ILE A 1 394 ? 27.515 27.766 -18.332 1.00 90.44 394 ILE A N 1
ATOM 3167 C CA . ILE A 1 394 ? 27.601 28.824 -17.313 1.00 90.44 394 ILE A CA 1
ATOM 3168 C C . ILE A 1 394 ? 27.226 30.184 -17.901 1.00 90.44 394 ILE A C 1
ATOM 3170 O O . ILE A 1 394 ? 26.495 30.963 -17.274 1.00 90.44 394 ILE A O 1
ATOM 3174 N N . ARG A 1 395 ? 27.693 30.470 -19.122 1.00 90.50 395 ARG A N 1
ATOM 3175 C CA . ARG A 1 395 ? 27.361 31.694 -19.856 1.00 90.50 395 ARG A CA 1
ATOM 3176 C C . ARG A 1 395 ? 25.864 31.781 -20.149 1.00 90.50 395 ARG A C 1
ATOM 3178 O O . ARG A 1 395 ? 25.263 32.819 -19.888 1.00 90.50 395 ARG A O 1
ATOM 3185 N N . LEU A 1 396 ? 25.252 30.724 -20.685 1.00 90.75 396 LEU A N 1
ATOM 3186 C CA . LEU A 1 396 ? 23.825 30.711 -21.034 1.00 90.75 396 LEU A CA 1
ATOM 3187 C C . LEU A 1 396 ? 22.929 30.898 -19.805 1.00 90.75 396 LEU A C 1
ATOM 3189 O O . LEU A 1 396 ? 21.943 31.634 -19.861 1.00 90.75 396 LEU A O 1
ATOM 3193 N N . VAL A 1 397 ? 23.286 30.260 -18.695 1.00 91.25 397 VAL A N 1
ATOM 3194 C CA . VAL A 1 397 ? 22.570 30.372 -17.422 1.00 91.25 397 VAL A CA 1
ATOM 3195 C C . VAL A 1 397 ? 22.715 31.786 -16.845 1.00 91.25 397 VAL A C 1
ATOM 3197 O O . VAL A 1 397 ? 21.713 32.419 -16.513 1.00 91.25 397 VAL A O 1
ATOM 3200 N N . SER A 1 398 ? 23.931 32.342 -16.838 1.00 90.88 398 SER A N 1
ATOM 3201 C CA . SER A 1 398 ? 24.194 33.723 -16.399 1.00 90.88 398 SER A CA 1
ATOM 3202 C C . SER A 1 398 ? 23.402 34.766 -17.197 1.00 90.88 398 SER A C 1
ATOM 3204 O O . SER A 1 398 ? 22.870 35.713 -16.616 1.00 90.88 398 SER A O 1
ATOM 3206 N N . LEU A 1 399 ? 23.275 34.583 -18.518 1.00 89.81 399 LEU A N 1
ATOM 3207 C CA . LEU A 1 399 ? 22.498 35.481 -19.379 1.00 89.81 399 LEU A CA 1
ATOM 3208 C C . LEU A 1 399 ? 21.015 35.500 -18.991 1.00 89.81 399 LEU A C 1
ATOM 3210 O O . LEU A 1 399 ? 20.452 36.579 -18.824 1.00 89.81 399 LEU A O 1
ATOM 3214 N N . LYS A 1 400 ? 20.408 34.331 -18.755 1.00 89.75 400 LYS A N 1
ATOM 3215 C CA . LYS A 1 400 ? 19.002 34.234 -18.327 1.00 89.75 400 LYS A CA 1
ATOM 3216 C C . LYS A 1 400 ? 18.747 34.961 -17.002 1.00 89.75 400 LYS A C 1
ATOM 3218 O O . LYS A 1 400 ? 17.699 35.582 -16.833 1.00 89.75 400 LYS A O 1
ATOM 3223 N N . PHE A 1 401 ? 19.696 34.926 -16.064 1.00 88.38 401 PHE A N 1
ATOM 3224 C CA . PHE A 1 401 ? 19.554 35.633 -14.785 1.00 88.38 401 PHE A CA 1
ATOM 3225 C C . PHE A 1 401 ? 19.759 37.136 -14.882 1.00 88.38 401 PHE A C 1
ATOM 3227 O O . PHE A 1 401 ? 19.087 37.885 -14.171 1.00 88.38 401 PHE A O 1
ATOM 3234 N N . ALA A 1 402 ? 20.666 37.572 -15.748 1.00 89.56 402 ALA A N 1
ATOM 3235 C CA . ALA A 1 402 ? 20.866 38.983 -16.027 1.00 89.56 402 ALA A CA 1
ATOM 3236 C C . ALA A 1 402 ? 19.649 39.580 -16.760 1.00 89.56 402 ALA A C 1
ATOM 3238 O O . ALA A 1 402 ? 19.156 40.636 -16.374 1.00 89.56 402 ALA A O 1
ATOM 3239 N N . GLU A 1 403 ? 19.069 38.865 -17.727 1.00 89.75 403 GLU A N 1
ATOM 3240 C CA . GLU A 1 403 ? 17.793 39.253 -18.348 1.00 89.75 403 GLU A CA 1
ATOM 3241 C C . GLU A 1 403 ? 16.664 39.326 -17.312 1.00 89.75 403 GLU A C 1
ATOM 3243 O O . GLU A 1 403 ? 15.901 40.292 -17.275 1.00 89.75 403 GLU A O 1
ATOM 3248 N N . ARG A 1 404 ? 16.601 38.351 -16.397 1.00 88.88 404 ARG A N 1
ATOM 3249 C CA . ARG A 1 404 ? 15.613 38.330 -15.310 1.00 88.88 404 ARG A CA 1
ATOM 3250 C C . ARG A 1 404 ? 15.775 39.474 -14.305 1.00 88.88 404 ARG A C 1
ATOM 3252 O O . ARG A 1 404 ? 14.790 39.878 -13.692 1.00 88.88 404 ARG A O 1
ATOM 3259 N N . SER A 1 405 ? 16.977 40.023 -14.140 1.00 90.19 405 SER A N 1
ATOM 3260 C CA . SER A 1 405 ? 17.193 41.230 -13.332 1.00 90.19 405 SER A CA 1
ATOM 3261 C C . SER A 1 405 ? 16.740 42.510 -14.034 1.00 90.19 405 SER A C 1
ATOM 3263 O O . SER A 1 405 ? 16.916 43.596 -13.489 1.00 90.19 405 SER A O 1
ATOM 3265 N N . GLY A 1 406 ? 16.225 42.391 -15.258 1.00 89.31 406 GLY A N 1
ATOM 3266 C CA . GLY A 1 406 ? 15.819 43.506 -16.090 1.00 89.31 406 GLY A CA 1
ATOM 3267 C C . GLY A 1 406 ? 16.905 44.022 -17.031 1.00 89.31 406 GLY A C 1
ATOM 3268 O O . GLY A 1 406 ? 16.648 45.022 -17.697 1.00 89.31 406 GLY A O 1
ATOM 3269 N N . MET A 1 407 ? 18.086 43.388 -17.124 1.00 91.31 407 MET A N 1
ATOM 3270 C CA . MET A 1 407 ? 19.119 43.834 -18.068 1.00 91.31 407 MET A CA 1
ATOM 3271 C C . MET A 1 407 ? 18.717 43.520 -19.508 1.00 91.31 407 MET A C 1
ATOM 3273 O O . MET A 1 407 ? 18.338 42.394 -19.828 1.00 91.31 407 MET A O 1
ATOM 3277 N N . ASN A 1 408 ? 18.870 44.490 -20.407 1.00 87.56 408 ASN A N 1
ATOM 3278 C CA . ASN A 1 408 ? 18.669 44.261 -21.831 1.00 87.56 408 ASN A CA 1
ATOM 3279 C C . ASN A 1 408 ? 19.979 43.806 -22.487 1.00 87.56 408 ASN A C 1
ATOM 3281 O O . ASN A 1 408 ? 20.902 44.599 -22.701 1.00 87.56 408 ASN A O 1
ATOM 3285 N N . LEU A 1 409 ? 20.046 42.511 -22.807 1.00 83.94 409 LEU A N 1
ATOM 3286 C CA . LEU A 1 409 ? 21.226 41.855 -23.377 1.00 83.94 409 LEU A CA 1
ATOM 3287 C C . LEU A 1 409 ? 21.080 41.508 -24.867 1.00 83.94 409 LEU A C 1
ATOM 3289 O O . LEU A 1 409 ? 21.902 40.776 -25.418 1.00 83.94 409 LEU A O 1
ATOM 3293 N N . SER A 1 410 ? 20.065 42.053 -25.548 1.00 78.94 410 SER A N 1
ATOM 3294 C CA . SER A 1 410 ? 19.919 41.901 -26.997 1.00 78.94 410 SER A CA 1
ATOM 3295 C C . SER A 1 410 ? 21.018 42.685 -27.728 1.00 78.94 410 SER A C 1
ATOM 3297 O O . SER A 1 410 ? 20.893 43.886 -27.968 1.00 78.94 410 SER A O 1
ATOM 3299 N N . GLY A 1 411 ? 22.100 42.003 -28.108 1.00 78.56 411 GLY A N 1
ATOM 3300 C CA . GLY A 1 411 ? 23.271 42.622 -28.736 1.00 78.56 411 GLY A CA 1
ATOM 3301 C C . GLY A 1 411 ? 24.244 43.195 -27.700 1.00 78.56 411 GLY A C 1
ATOM 3302 O O . GLY A 1 411 ? 24.535 42.557 -26.693 1.00 78.56 411 GLY A O 1
ATOM 3303 N N . LYS A 1 412 ? 24.801 44.391 -27.939 1.00 80.44 412 LYS A N 1
ATOM 3304 C CA . LYS A 1 412 ? 25.601 45.082 -26.911 1.00 80.44 412 LYS A CA 1
ATOM 3305 C C . LYS A 1 412 ? 24.658 45.655 -25.852 1.00 80.44 412 LYS A C 1
ATOM 3307 O O . LYS A 1 412 ? 23.701 46.337 -26.211 1.00 80.44 412 LYS A O 1
ATOM 3312 N N . ARG A 1 413 ? 24.954 45.417 -24.568 1.00 82.00 413 ARG A N 1
ATOM 3313 C CA . ARG A 1 413 ? 24.150 45.921 -23.443 1.00 82.00 413 ARG A CA 1
ATOM 3314 C C . ARG A 1 413 ? 23.903 47.425 -23.575 1.00 82.00 413 ARG A C 1
ATOM 3316 O O . ARG A 1 413 ? 24.848 48.195 -23.745 1.00 82.00 413 ARG A O 1
ATOM 3323 N N . ASN A 1 414 ? 22.644 47.830 -23.431 1.00 83.56 414 ASN A N 1
ATOM 3324 C CA . ASN A 1 414 ? 22.231 49.228 -23.430 1.00 83.56 414 ASN A CA 1
ATOM 3325 C C . ASN A 1 414 ? 21.558 49.578 -22.098 1.00 83.56 414 ASN A C 1
ATOM 3327 O O . ASN A 1 414 ? 20.395 49.248 -21.885 1.00 83.56 414 ASN A O 1
ATOM 3331 N N . LEU A 1 415 ? 22.280 50.301 -21.238 1.00 85.25 415 LEU A N 1
ATOM 3332 C CA . LEU A 1 415 ? 21.816 50.693 -19.902 1.00 85.25 415 LEU A CA 1
ATOM 3333 C C . LEU A 1 415 ? 20.514 51.508 -19.920 1.00 85.25 415 LEU A C 1
ATOM 3335 O O . LEU A 1 415 ? 19.763 51.469 -18.954 1.00 85.25 415 LEU A O 1
ATOM 3339 N N . ALA A 1 416 ? 20.227 52.233 -21.007 1.00 86.75 416 ALA A N 1
ATOM 3340 C CA . ALA A 1 416 ? 18.999 53.019 -21.128 1.00 86.75 416 ALA A CA 1
ATOM 3341 C C . ALA A 1 416 ? 17.742 52.154 -21.338 1.00 86.75 416 ALA A C 1
ATOM 3343 O O . ALA A 1 416 ? 16.630 52.653 -21.185 1.00 86.75 416 ALA A O 1
ATOM 3344 N N . LEU A 1 417 ? 17.914 50.880 -21.709 1.00 87.69 417 LEU A N 1
ATOM 3345 C CA . LEU A 1 417 ? 16.830 49.920 -21.925 1.00 87.69 417 LEU A CA 1
ATOM 3346 C C . LEU A 1 417 ? 16.690 48.913 -20.774 1.00 87.69 417 LEU A C 1
ATOM 3348 O O . LEU A 1 417 ? 15.823 48.040 -20.848 1.00 87.69 417 LEU A O 1
ATOM 3352 N N . ASP A 1 418 ? 17.529 49.015 -19.738 1.00 90.19 418 ASP A N 1
ATOM 3353 C CA . ASP A 1 418 ? 17.428 48.173 -18.549 1.00 90.19 418 ASP A CA 1
ATOM 3354 C C . ASP A 1 418 ? 16.151 48.537 -17.768 1.00 90.19 418 ASP A C 1
ATOM 3356 O O . ASP A 1 418 ? 15.789 49.703 -17.593 1.00 90.19 418 ASP A O 1
ATOM 3360 N N . THR A 1 419 ? 15.454 47.517 -17.282 1.00 90.69 419 THR A N 1
ATOM 3361 C CA . THR A 1 419 ? 14.286 47.659 -16.410 1.00 90.69 419 THR A CA 1
ATOM 3362 C C . THR A 1 419 ? 14.682 47.466 -14.951 1.00 90.69 419 THR A C 1
ATOM 3364 O O . THR A 1 419 ? 15.768 46.982 -14.632 1.00 90.69 419 THR A O 1
ATOM 3367 N N . LYS A 1 420 ? 13.807 47.886 -14.032 1.00 90.62 420 LYS A N 1
ATOM 3368 C CA . LYS A 1 420 ? 14.060 47.749 -12.597 1.00 90.62 420 LYS A CA 1
ATOM 3369 C C . LYS A 1 420 ? 14.161 46.270 -12.215 1.00 90.62 420 LYS A C 1
ATOM 3371 O O . LYS A 1 420 ? 13.260 45.497 -12.530 1.00 90.62 420 LYS A O 1
ATOM 3376 N N . ASP A 1 421 ? 15.189 45.921 -11.445 1.00 91.00 421 ASP A N 1
ATOM 3377 C CA . ASP A 1 421 ? 15.295 44.594 -10.843 1.00 91.00 421 ASP A CA 1
ATOM 3378 C C . ASP A 1 421 ? 14.143 44.363 -9.853 1.00 91.00 421 ASP A C 1
ATOM 3380 O O . ASP A 1 421 ? 13.912 45.146 -8.925 1.00 91.00 421 ASP A O 1
ATOM 3384 N N . THR A 1 422 ? 13.384 43.297 -10.088 1.00 91.00 422 THR A N 1
ATOM 3385 C CA . THR A 1 422 ? 12.214 42.904 -9.289 1.00 91.00 422 THR A CA 1
ATOM 3386 C C . THR A 1 422 ? 12.405 41.559 -8.594 1.00 91.00 422 THR A C 1
ATOM 3388 O O . THR A 1 422 ? 11.466 41.049 -7.970 1.00 91.00 422 THR A O 1
ATOM 3391 N N . ARG A 1 423 ? 13.605 40.975 -8.691 1.00 93.44 423 ARG A N 1
ATOM 3392 C CA . ARG A 1 423 ? 13.943 39.685 -8.089 1.00 93.44 423 ARG A CA 1
ATOM 3393 C C . ARG A 1 423 ? 13.769 39.714 -6.573 1.00 93.44 423 ARG A C 1
ATOM 3395 O O . ARG A 1 423 ? 13.993 40.731 -5.913 1.00 93.44 423 ARG A O 1
ATOM 3402 N N . SER A 1 424 ? 13.323 38.596 -6.020 1.00 93.25 424 SER A N 1
ATOM 3403 C CA . SER A 1 424 ? 13.258 38.398 -4.575 1.00 93.25 424 SER A CA 1
ATOM 3404 C C . SER A 1 424 ? 14.656 38.275 -3.967 1.00 93.25 424 SER A C 1
ATOM 3406 O O . SER A 1 424 ? 15.625 37.928 -4.643 1.00 93.25 424 SER A O 1
ATOM 3408 N N . CYS A 1 425 ? 14.764 38.487 -2.653 1.00 89.62 425 CYS A N 1
ATOM 3409 C CA . CYS A 1 425 ? 16.011 38.231 -1.927 1.00 89.62 425 CYS A CA 1
ATOM 3410 C C . CYS A 1 425 ? 16.484 36.772 -2.058 1.00 89.62 425 CYS A C 1
ATOM 3412 O O . CYS A 1 425 ? 17.681 36.513 -2.039 1.00 89.62 425 CYS A O 1
ATOM 3414 N N . ILE A 1 426 ? 15.558 35.829 -2.247 1.00 89.69 426 ILE A N 1
ATOM 3415 C CA . ILE A 1 426 ? 15.848 34.408 -2.462 1.00 89.69 426 ILE A CA 1
ATOM 3416 C C . ILE A 1 426 ? 16.569 34.192 -3.789 1.00 89.69 426 ILE A C 1
ATOM 3418 O O . ILE A 1 426 ? 17.602 33.528 -3.821 1.00 89.69 426 ILE A O 1
ATOM 3422 N N . GLU A 1 427 ? 16.041 34.759 -4.873 1.00 92.06 427 GLU A N 1
ATOM 3423 C CA . GLU A 1 427 ? 16.672 34.672 -6.192 1.00 92.06 427 GLU A CA 1
ATOM 3424 C C . GLU A 1 427 ? 18.052 35.326 -6.177 1.00 92.06 427 GLU A C 1
ATOM 3426 O O . GLU A 1 427 ? 19.008 34.739 -6.673 1.00 92.06 427 GLU A O 1
ATOM 3431 N N . CYS A 1 428 ? 18.185 36.500 -5.555 1.00 91.38 428 CYS A N 1
ATOM 3432 C CA . CYS A 1 428 ? 19.476 37.175 -5.433 1.00 91.38 428 CYS A CA 1
ATOM 3433 C C . CYS A 1 428 ? 20.494 36.340 -4.643 1.00 91.38 428 CYS A C 1
ATOM 3435 O O . CYS A 1 428 ? 21.633 36.213 -5.080 1.00 91.38 428 CYS A O 1
ATOM 3437 N N . ASN A 1 429 ? 20.089 35.727 -3.527 1.00 89.69 429 ASN A N 1
ATOM 3438 C CA . ASN A 1 429 ? 20.975 34.878 -2.728 1.00 89.69 429 ASN A CA 1
ATOM 3439 C C . ASN A 1 429 ? 21.425 33.627 -3.492 1.00 89.69 429 ASN A C 1
ATOM 3441 O O . ASN A 1 429 ? 22.594 33.265 -3.429 1.00 89.69 429 ASN A O 1
ATOM 3445 N N . LEU A 1 430 ? 20.529 32.987 -4.249 1.00 88.00 430 LEU A N 1
ATOM 3446 C CA . LEU A 1 430 ? 20.897 31.840 -5.084 1.00 88.00 430 LEU A CA 1
ATOM 3447 C C . LEU A 1 430 ? 21.879 32.221 -6.188 1.00 88.00 430 LEU A C 1
ATOM 3449 O O . LEU A 1 430 ? 22.774 31.450 -6.507 1.00 88.00 430 LEU A O 1
ATOM 3453 N N . ILE A 1 431 ? 21.741 33.418 -6.752 1.00 90.56 431 ILE A N 1
ATOM 3454 C CA . ILE A 1 431 ? 22.676 33.917 -7.762 1.00 90.56 431 ILE A CA 1
ATOM 3455 C C . ILE A 1 431 ? 24.045 34.204 -7.146 1.00 90.56 431 ILE A C 1
ATOM 3457 O O . ILE A 1 431 ? 25.052 33.942 -7.792 1.00 90.56 431 ILE A O 1
ATOM 3461 N N . LEU A 1 432 ? 24.103 34.702 -5.909 1.00 89.94 432 LEU A N 1
ATOM 3462 C CA . LEU A 1 432 ? 25.374 34.860 -5.200 1.00 89.94 432 LEU A CA 1
ATOM 3463 C C . LEU A 1 432 ? 26.057 33.505 -4.986 1.00 89.94 432 LEU A C 1
ATOM 3465 O O . LEU A 1 432 ? 27.216 33.367 -5.358 1.00 89.94 432 LEU A O 1
ATOM 3469 N N . LEU A 1 433 ? 25.315 32.498 -4.513 1.00 88.06 433 LEU A N 1
ATOM 3470 C CA . LEU A 1 433 ? 25.821 31.126 -4.379 1.00 88.06 433 LEU A CA 1
ATOM 3471 C C . LEU A 1 433 ? 26.293 30.553 -5.721 1.00 88.06 433 LEU A C 1
ATOM 3473 O O . LEU A 1 433 ? 27.324 29.899 -5.796 1.00 88.06 433 LEU A O 1
ATOM 3477 N N . TYR A 1 434 ? 25.560 30.830 -6.797 1.00 90.31 434 TYR A N 1
ATOM 3478 C CA . TYR A 1 434 ? 25.948 30.435 -8.146 1.00 90.31 434 TYR A CA 1
ATOM 3479 C C . TYR A 1 434 ? 27.251 31.097 -8.600 1.00 90.31 434 TYR A C 1
ATOM 3481 O O . TYR A 1 434 ? 28.135 30.423 -9.122 1.00 90.31 434 TYR A O 1
ATOM 3489 N N . CYS A 1 435 ? 27.403 32.403 -8.381 1.00 88.94 435 CYS A N 1
ATOM 3490 C CA . CYS A 1 435 ? 28.640 33.119 -8.680 1.00 88.94 435 CYS A CA 1
ATOM 3491 C C . CYS A 1 435 ? 29.820 32.569 -7.870 1.00 88.94 435 CYS A C 1
ATOM 3493 O O . CYS A 1 435 ? 30.892 32.369 -8.435 1.00 88.94 435 CYS A O 1
ATOM 3495 N N . GLU A 1 436 ? 29.616 32.304 -6.578 1.00 87.62 436 GLU A N 1
ATOM 3496 C CA . GLU A 1 436 ? 30.612 31.669 -5.711 1.00 87.62 436 GLU A CA 1
ATOM 3497 C C . GLU A 1 436 ? 31.009 30.296 -6.258 1.00 87.62 436 GLU A C 1
ATOM 3499 O O . GLU A 1 436 ? 32.190 30.067 -6.479 1.00 87.62 436 GLU A O 1
ATOM 3504 N N . ALA A 1 437 ? 30.044 29.434 -6.595 1.00 85.38 437 ALA A N 1
ATOM 3505 C CA . ALA A 1 437 ? 30.305 28.105 -7.148 1.00 85.38 437 ALA A CA 1
ATOM 3506 C C . ALA A 1 437 ? 31.065 28.149 -8.484 1.00 85.38 437 ALA A C 1
ATOM 3508 O O . ALA A 1 437 ? 31.958 27.339 -8.725 1.00 85.38 437 ALA A O 1
ATOM 3509 N N . VAL A 1 438 ? 30.747 29.113 -9.353 1.00 87.38 438 VAL A N 1
ATOM 3510 C CA . VAL A 1 438 ? 31.460 29.323 -10.621 1.00 87.38 438 VAL A CA 1
ATOM 3511 C C . VAL A 1 438 ? 32.908 29.747 -10.372 1.00 87.38 438 VAL A C 1
ATOM 3513 O O . VAL A 1 438 ? 33.813 29.205 -11.003 1.00 87.38 438 VAL A O 1
ATOM 3516 N N . VAL A 1 439 ? 33.149 30.687 -9.453 1.00 86.25 439 VAL A N 1
ATOM 3517 C CA . VAL A 1 439 ? 34.513 31.100 -9.076 1.00 86.25 439 VAL A CA 1
ATOM 3518 C C . VAL A 1 439 ? 35.276 29.919 -8.473 1.00 86.25 439 VAL A C 1
ATOM 3520 O O . VAL A 1 439 ? 36.392 29.624 -8.896 1.00 86.25 439 VAL A O 1
ATOM 3523 N N . ASP A 1 440 ? 34.639 29.183 -7.568 1.00 82.69 440 ASP A N 1
ATOM 3524 C CA . ASP A 1 440 ? 35.186 27.999 -6.912 1.00 82.69 440 ASP A CA 1
ATOM 3525 C C . ASP A 1 440 ? 35.490 26.842 -7.872 1.00 82.69 440 ASP A C 1
ATOM 3527 O O . ASP A 1 440 ? 36.364 26.016 -7.582 1.00 82.69 440 ASP A O 1
ATOM 3531 N N . CYS A 1 441 ? 34.767 26.758 -8.992 1.00 80.12 441 CYS A N 1
ATOM 3532 C CA . CYS A 1 441 ? 34.988 25.771 -10.046 1.00 80.12 441 CYS A CA 1
ATOM 3533 C C . CYS A 1 441 ? 36.331 25.996 -10.761 1.00 80.12 441 CYS A C 1
ATOM 3535 O O . CYS A 1 441 ? 37.001 25.038 -11.168 1.00 80.12 441 CYS A O 1
ATOM 3537 N N . PHE A 1 442 ? 36.733 27.262 -10.898 1.00 77.44 442 PHE A N 1
ATOM 3538 C CA . PHE A 1 442 ? 37.915 27.686 -11.650 1.00 77.44 442 PHE A CA 1
ATOM 3539 C C . PHE A 1 442 ? 39.070 28.182 -10.771 1.00 77.44 442 PHE A C 1
ATOM 3541 O O . PHE A 1 442 ? 40.086 28.615 -11.309 1.00 77.44 442 PHE A O 1
ATOM 3548 N N . ASP A 1 443 ? 38.954 28.099 -9.444 1.00 78.38 443 ASP A N 1
ATOM 3549 C CA . ASP A 1 443 ? 40.037 28.480 -8.538 1.00 78.38 443 ASP A CA 1
ATOM 3550 C C . ASP A 1 443 ? 41.259 27.552 -8.696 1.00 78.38 443 ASP A C 1
ATOM 3552 O O . ASP A 1 443 ? 41.231 26.364 -8.351 1.00 78.38 443 ASP A O 1
ATOM 3556 N N . GLU A 1 444 ? 42.358 28.128 -9.193 1.00 57.97 444 GLU A N 1
ATOM 3557 C CA . GLU A 1 444 ? 43.653 27.479 -9.424 1.00 57.97 444 GLU A CA 1
ATOM 3558 C C . GLU A 1 444 ? 44.234 26.827 -8.157 1.00 57.97 444 GLU A C 1
ATOM 3560 O O . GLU A 1 444 ? 44.962 25.834 -8.256 1.00 57.97 444 GLU A O 1
ATOM 3565 N N . SER A 1 445 ? 43.874 27.316 -6.962 1.00 55.88 445 SER A N 1
ATOM 3566 C CA . SER A 1 445 ? 44.368 26.799 -5.677 1.00 55.88 445 SER A CA 1
ATOM 3567 C C . SER A 1 445 ? 43.974 25.335 -5.404 1.00 55.88 445 SER A C 1
ATOM 3569 O O . SER A 1 445 ? 44.679 24.606 -4.697 1.00 55.88 445 SER A O 1
ATOM 3571 N N . LYS A 1 446 ? 42.868 24.862 -5.999 1.00 57.84 446 LYS A N 1
ATOM 3572 C CA . LYS A 1 446 ? 42.420 23.460 -5.916 1.00 57.84 446 LYS A CA 1
ATOM 3573 C C . LYS A 1 446 ? 43.209 22.547 -6.865 1.00 57.84 446 LYS A C 1
ATOM 3575 O O . LYS A 1 446 ? 43.397 21.368 -6.567 1.00 57.84 446 LYS A O 1
ATOM 3580 N N . TYR A 1 447 ? 43.735 23.089 -7.965 1.00 56.59 447 TYR A N 1
ATOM 3581 C CA . TYR A 1 447 ? 44.525 22.349 -8.957 1.00 56.59 447 TYR A CA 1
ATOM 3582 C C . TYR A 1 447 ? 45.999 22.203 -8.551 1.00 56.59 447 TYR A C 1
ATOM 3584 O O . TYR A 1 447 ? 46.631 21.196 -8.874 1.00 56.59 447 TYR A O 1
ATOM 3592 N N . SER A 1 448 ? 46.551 23.157 -7.799 1.00 49.41 448 SER A N 1
ATOM 3593 C CA . SER A 1 448 ? 47.922 23.089 -7.273 1.00 49.41 448 SER A CA 1
ATOM 3594 C C . SER A 1 448 ? 48.096 22.024 -6.180 1.00 49.41 448 SER A C 1
ATOM 3596 O O . SER A 1 448 ? 49.105 21.320 -6.185 1.00 49.41 448 SER A O 1
ATOM 3598 N N . ARG A 1 449 ? 47.083 21.773 -5.337 1.00 50.31 449 ARG A N 1
ATOM 3599 C CA . ARG A 1 449 ? 47.105 20.682 -4.331 1.00 50.31 449 ARG A CA 1
ATOM 3600 C C . ARG A 1 449 ? 47.150 19.273 -4.934 1.00 50.31 449 ARG A C 1
ATOM 3602 O O . ARG A 1 449 ? 47.655 18.350 -4.303 1.00 50.31 449 ARG A O 1
ATOM 3609 N N . LEU A 1 450 ? 46.676 19.098 -6.170 1.00 52.12 450 LEU A N 1
ATOM 3610 C CA . LEU A 1 450 ? 46.827 17.844 -6.923 1.00 52.12 450 LEU A CA 1
ATOM 3611 C C . LEU A 1 450 ? 48.267 17.629 -7.428 1.00 52.12 450 LEU A C 1
ATOM 3613 O O . LEU A 1 450 ? 48.629 16.505 -7.769 1.00 52.12 450 LEU A O 1
ATOM 3617 N N . ASN A 1 451 ? 49.097 18.677 -7.475 1.00 49.22 451 ASN A N 1
ATOM 3618 C CA . ASN A 1 451 ? 50.497 18.599 -7.903 1.00 49.22 451 ASN A CA 1
ATOM 3619 C C . ASN A 1 451 ? 51.490 18.375 -6.751 1.00 49.22 451 ASN A C 1
ATOM 3621 O O . ASN A 1 451 ? 52.591 17.897 -7.006 1.00 49.22 451 ASN A O 1
ATOM 3625 N N . GLU A 1 452 ? 51.112 18.644 -5.500 1.00 45.97 452 GLU A N 1
ATOM 3626 C CA . GLU A 1 452 ? 52.001 18.516 -4.330 1.00 45.97 452 GLU A CA 1
ATOM 3627 C C . GLU A 1 452 ? 52.137 17.076 -3.789 1.00 45.97 452 GLU A C 1
ATOM 3629 O O . GLU A 1 452 ? 53.060 16.778 -3.034 1.00 45.97 452 GLU A O 1
ATOM 3634 N N . GLY A 1 453 ? 51.298 16.133 -4.235 1.00 45.16 453 GLY A N 1
ATOM 3635 C CA . GLY A 1 453 ? 51.339 14.720 -3.815 1.00 45.16 453 GLY A CA 1
ATOM 3636 C C . GLY A 1 453 ? 52.561 13.903 -4.281 1.00 45.16 453 GLY A C 1
ATOM 3637 O O . GLY A 1 453 ? 52.602 12.698 -4.052 1.00 45.16 453 GLY A O 1
ATOM 3638 N N . GLN A 1 454 ? 53.549 14.520 -4.940 1.00 43.56 454 GLN A N 1
ATOM 3639 C CA . GLN A 1 454 ? 54.783 13.871 -5.416 1.00 43.56 454 GLN A CA 1
ATOM 3640 C C . GLN A 1 454 ? 56.039 14.200 -4.583 1.00 43.56 454 GLN A C 1
ATOM 3642 O O . GLN A 1 454 ? 57.144 13.852 -4.986 1.00 43.56 454 GLN A O 1
ATOM 3647 N N . GLY A 1 455 ? 55.899 14.823 -3.408 1.00 38.91 455 GLY A N 1
ATOM 3648 C CA . GLY A 1 455 ? 57.043 15.220 -2.576 1.00 38.91 455 GLY A CA 1
ATOM 3649 C C . GLY A 1 455 ? 57.530 14.230 -1.506 1.00 38.91 455 GLY A C 1
ATOM 3650 O O . GLY A 1 455 ? 58.545 14.515 -0.882 1.00 38.91 455 GLY A O 1
ATOM 3651 N N . SER A 1 456 ? 56.854 13.103 -1.239 1.00 38.41 456 SER A N 1
ATOM 3652 C CA . SER A 1 456 ? 57.186 12.260 -0.067 1.00 38.41 456 SER A CA 1
ATOM 3653 C C . SER A 1 456 ? 57.153 10.750 -0.332 1.00 38.41 456 SER A C 1
ATOM 3655 O O . SER A 1 456 ? 56.457 9.997 0.347 1.00 38.41 456 SER A O 1
ATOM 3657 N N . SER A 1 457 ? 57.877 10.281 -1.345 1.00 37.62 457 SER A N 1
ATOM 3658 C CA . SER A 1 457 ? 58.217 8.853 -1.475 1.00 37.62 457 SER A CA 1
ATOM 3659 C C . SER A 1 457 ? 59.438 8.665 -2.375 1.00 37.62 457 SER A C 1
ATOM 3661 O O . SER A 1 457 ? 59.359 8.084 -3.448 1.00 37.62 457 SER A O 1
ATOM 3663 N N . ASN A 1 458 ? 60.578 9.207 -1.949 1.00 38.62 458 ASN A N 1
ATOM 3664 C CA . ASN A 1 458 ? 61.884 8.838 -2.492 1.00 38.62 458 ASN A CA 1
ATOM 3665 C C . ASN A 1 458 ? 62.950 9.024 -1.402 1.00 38.62 458 ASN A C 1
ATOM 3667 O O . ASN A 1 458 ? 63.795 9.905 -1.487 1.00 38.62 458 ASN A O 1
ATOM 3671 N N . ASP A 1 459 ? 62.884 8.185 -0.369 1.00 34.38 459 ASP A N 1
ATOM 3672 C CA . ASP A 1 459 ? 64.050 7.863 0.455 1.00 34.38 459 ASP A CA 1
ATOM 3673 C C . ASP A 1 459 ? 64.345 6.374 0.252 1.00 34.38 459 ASP A C 1
ATOM 3675 O O . ASP A 1 459 ? 63.817 5.499 0.940 1.00 34.38 459 ASP A O 1
ATOM 3679 N N . SER A 1 460 ? 65.158 6.086 -0.766 1.00 32.59 460 SER A N 1
ATOM 3680 C CA . SER A 1 460 ? 65.874 4.815 -0.858 1.00 32.59 460 SER A CA 1
ATOM 3681 C C . SER A 1 460 ? 67.029 4.828 0.153 1.00 32.59 460 SER A C 1
ATOM 3683 O O . SER A 1 460 ? 67.683 5.865 0.304 1.00 32.59 460 SER A O 1
ATOM 3685 N N . PRO A 1 461 ? 67.342 3.705 0.825 1.00 38.50 461 PRO A N 1
ATOM 3686 C CA . PRO A 1 461 ? 68.481 3.639 1.729 1.00 38.50 461 PRO A CA 1
ATOM 3687 C C . PRO A 1 461 ? 69.773 3.772 0.919 1.00 38.50 461 PRO A C 1
ATOM 3689 O O . PRO A 1 461 ? 69.966 3.060 -0.066 1.00 38.50 461 PRO A O 1
ATOM 3692 N N . ARG A 1 462 ? 70.664 4.676 1.337 1.00 33.91 462 ARG A N 1
ATOM 3693 C CA . ARG A 1 462 ? 72.040 4.721 0.834 1.00 33.91 462 ARG A CA 1
ATOM 3694 C C . ARG A 1 462 ? 72.735 3.405 1.173 1.00 33.91 462 ARG A C 1
ATOM 3696 O O . ARG A 1 462 ? 72.933 3.096 2.346 1.00 33.91 462 ARG A O 1
ATOM 3703 N N . GLU A 1 463 ? 73.115 2.671 0.135 1.00 35.03 463 GLU A N 1
ATOM 3704 C CA . GLU A 1 463 ? 74.151 1.649 0.200 1.00 35.03 463 GLU A CA 1
ATOM 3705 C C . GLU A 1 463 ? 75.442 2.302 0.711 1.00 35.03 463 GLU A C 1
ATOM 3707 O O . GLU A 1 463 ? 75.897 3.322 0.189 1.00 35.03 463 GLU A O 1
ATOM 3712 N N . GLY A 1 464 ? 75.980 1.750 1.797 1.00 36.72 464 GLY A N 1
ATOM 3713 C CA . GLY A 1 464 ? 77.316 2.065 2.271 1.00 36.72 464 GLY A CA 1
ATOM 3714 C C . GLY A 1 464 ? 78.331 1.264 1.468 1.00 36.72 464 GLY A C 1
ATOM 3715 O O . GLY A 1 464 ? 78.272 0.036 1.453 1.00 36.72 464 GLY A O 1
ATOM 3716 N N . GLU A 1 465 ? 79.271 1.961 0.842 1.00 38.47 465 GLU A N 1
ATOM 3717 C CA . GLU A 1 465 ? 80.549 1.389 0.441 1.00 38.47 465 GLU A CA 1
ATOM 3718 C C . GLU A 1 465 ? 81.619 1.775 1.469 1.00 38.47 465 GLU A C 1
ATOM 3720 O O . GLU A 1 465 ? 81.764 2.955 1.789 1.00 38.47 465 GLU A O 1
ATOM 3725 N N . SER A 1 466 ? 82.392 0.753 1.858 1.00 37.66 466 SER A N 1
ATOM 3726 C CA . SER A 1 466 ? 83.781 0.776 2.360 1.00 37.66 466 SER A CA 1
ATOM 3727 C C . SER A 1 466 ? 84.075 1.344 3.749 1.00 37.66 466 SER A C 1
ATOM 3729 O O . SER A 1 466 ? 83.975 2.572 3.958 1.00 37.66 466 SER A O 1
#

Foldseek 3Di:
DDPDPCQDPVNVVVVVVVVVVCVVCVVVVNDDADQDDQVRLVVLLVVLVVLLVVQPDLQRDDPDPVVSVVSNVVNVVSVVSNVNSVVNNCPDPVSVVVVVVVVVVVCVVCVVVLLVLLLLLQLLAALVLVVDALVCQQPDQFPVRDGRDSQSSVCCVVQVLLLCSQAQLVVVLVDFLVVLVPGDLPLDALSSLSSSCVSCVVSLVVLVVVCVDVRSVSNNVSSVVSVVVSVVLVVVLVVLCVVQNDLVDFDEQDPVRNPHGHPADACSRSSNSNVRPPSPDRSPGDSDRHHDDPPPPVPDPVVVVVVVVVVVVVVVVVVVLVVVLVVLVVLDVDPVSSVVLSVLLVLLVVLLVVLVVLLVVLVVVVVVCVVVVVDDPVVVVVSVVSVVVNVVSLVVSVVVVCVQQQWDPPDPTDPVRRDHGSHDPSSVVSVVVSVVSVCVSPPCVVVVVVVPVPPPPDDDPDDDDD

Radius of gyration: 35.69 Å; chains: 1; bounding box: 125×75×89 Å

InterPro domains:
  IPR037370 Pleckstrin [PTHR12092] (90-364)

Secondary structure (DSSP, 8-state):
--------HHHHHHHHHHHHHHHHHHHTT--------HHHHHHHHHHHHHHHHHH--TT---SSHHHHHHHHHHHHHHHHHHHHHHHHHHTSHHHHHHHHHHHHHHHHHHHHHHHHHHHHHHHHS-TTGGGS-HHHHHHSBPTTS-B--HHHHHHHHH-GGGGGGGS-HHHHHHS-HHHHHTS--TT--HHHHHHHHHHHHHHHHHHHHTTTSHHHHHHHHHHHHHHHHHHHHHHHHHHHHHHH--GGG--B--SS-TTSSB---GGGSHHHHHTSS------S--SSS-----------HHHHHHHHHHHHHHHHHHHHHHHHHHHHHHH-SSHHHHHHHHHHHHHHHHHHHHHHHHHHHHHHHHHHHHHTT---HHHHHHHHHHHHHHHHHHHHHHHHHHHHTT---SSS--GGGPPPP---HHHHHHHHHHHHHHHHHH-HHHHHTTTGGGSS---PPPPPP-

pLDDT: mean 82.1, std 15.22, range [32.44, 97.56]

Sequence (466 aa):
MLANLDISSDQVKLLRRLLKLEKQLQQAGIAVAADIPYEEAMAKVQEISRRMQEIGSADVTHPDAAIQKQLREEYYRLEQDMEKYNTALMLTDEYAAEEARKEREWEEENYEENVKALKAVRRMMPVDVKKMSEADLQSVKSPNGRVLPREVARKFKRSNVLELIRMDPADIAKNHPSLLENLRVTGLTVTERRAMHMHLRDVAKIWKTQQGEEMTKKKYEWFKTLKETFKTVVNSYNKHVKQYGPADNHPYATRDDPDIGCPMIGKQCPIKANQNPAYDQDLGYPDGDVYMESTVQKGNPDDAGARALAEAQELARAKLANSRADALKKHYRNVRMVAEANGACELIDTSLDQIENRQLQWFQARLKRRLERTETAATIKMELAEFGEVVNEIRLVSLKFAERSGMNLSGKRNLALDTKDTRSCIECNLILLYCEAVVDCFDESKYSRLNEGQGSSNDSPREGES

Organism: Hyaloperonospora arabidopsidis (strain Emoy2) (NCBI:txid559515)